Protein AF-0000000086680034 (afdb_homodimer)

Structure (mmCIF, N/CA/C/O backbone):
data_AF-0000000086680034-model_v1
#
loop_
_entity.id
_entity.type
_entity.pdbx_description
1 polymer Glucokinase
#
loop_
_atom_site.group_PDB
_atom_site.id
_atom_site.type_symbol
_atom_site.label_atom_id
_atom_site.label_alt_id
_atom_site.label_comp_id
_atom_site.label_asym_id
_atom_site.label_entity_id
_atom_site.label_seq_id
_atom_site.pdbx_PDB_ins_code
_atom_site.Cartn_x
_atom_site.Cartn_y
_atom_site.Cartn_z
_atom_site.occupancy
_atom_site.B_iso_or_equiv
_atom_site.auth_seq_id
_atom_site.auth_comp_id
_atom_site.auth_asym_id
_atom_site.auth_atom_id
_atom_site.pdbx_PDB_model_num
ATOM 1 N N . MET A 1 1 ? 26.828 28.219 2.502 1 71.69 1 MET A N 1
ATOM 2 C CA . MET A 1 1 ? 25.625 27.453 2.168 1 71.69 1 MET A CA 1
ATOM 3 C C . MET A 1 1 ? 24.438 28.391 1.918 1 71.69 1 MET A C 1
ATOM 5 O O . MET A 1 1 ? 24.469 29.547 2.328 1 71.69 1 MET A O 1
ATOM 9 N N . THR A 1 2 ? 23.594 28.156 0.89 1 87 2 THR A N 1
ATOM 10 C CA . THR A 1 2 ? 22.438 28.969 0.586 1 87 2 THR A CA 1
ATOM 11 C C . THR A 1 2 ? 21.234 28.547 1.42 1 87 2 THR A C 1
ATOM 13 O O . THR A 1 2 ? 21.203 27.422 1.947 1 87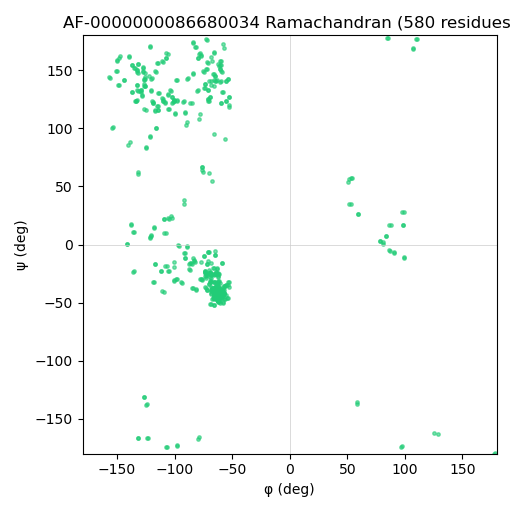 2 THR A O 1
ATOM 16 N N . ALA A 1 3 ? 20.438 29.531 1.734 1 93.56 3 ALA A N 1
ATOM 17 C CA . ALA A 1 3 ? 19.266 29.266 2.574 1 93.56 3 ALA A CA 1
ATOM 18 C C . ALA A 1 3 ? 18.266 28.375 1.843 1 93.56 3 ALA A C 1
ATOM 20 O O . ALA A 1 3 ? 18.188 28.406 0.612 1 93.56 3 ALA A O 1
ATOM 21 N N . VAL A 1 4 ? 17.594 27.562 2.582 1 95.75 4 VAL A N 1
ATOM 22 C CA . VAL A 1 4 ? 16.469 26.781 2.086 1 95.75 4 VAL A CA 1
ATOM 23 C C . VAL A 1 4 ? 15.281 26.906 3.031 1 95.75 4 VAL A C 1
ATOM 25 O O . VAL A 1 4 ? 15.445 27.25 4.207 1 95.75 4 VAL A O 1
ATOM 28 N N . LEU A 1 5 ? 14.07 26.688 2.453 1 96.56 5 LEU A N 1
ATOM 29 C CA . LEU A 1 5 ? 12.844 26.969 3.199 1 96.56 5 LEU A CA 1
ATOM 30 C C . LEU A 1 5 ? 11.852 25.828 3.064 1 96.56 5 LEU A C 1
ATOM 32 O O . LEU A 1 5 ? 11.578 25.359 1.956 1 96.56 5 LEU A O 1
ATOM 36 N N . GLY A 1 6 ? 11.43 25.281 4.219 1 97.81 6 GLY A N 1
ATOM 37 C CA . GLY A 1 6 ? 10.312 24.359 4.281 1 97.81 6 GLY A CA 1
ATOM 38 C C . GLY A 1 6 ? 9.031 24.984 4.789 1 97.81 6 GLY A C 1
ATOM 39 O O . GLY A 1 6 ? 9.031 25.656 5.828 1 97.81 6 GLY A O 1
ATOM 40 N N . VAL A 1 7 ? 7.949 24.828 4.004 1 98.06 7 VAL A N 1
ATOM 41 C CA . VAL A 1 7 ? 6.664 25.406 4.363 1 98.06 7 VAL A CA 1
ATOM 42 C C . VAL A 1 7 ? 5.582 24.328 4.355 1 98.06 7 VAL A C 1
ATOM 44 O O . VAL A 1 7 ? 5.602 23.438 3.51 1 98.06 7 VAL A O 1
ATOM 47 N N . ASP A 1 8 ? 4.699 24.406 5.273 1 98 8 ASP A N 1
ATOM 48 C CA . ASP A 1 8 ? 3.508 23.562 5.344 1 98 8 ASP A CA 1
ATOM 49 C C . ASP A 1 8 ? 2.242 24.422 5.426 1 98 8 ASP A C 1
ATOM 51 O O . ASP A 1 8 ? 2.025 25.125 6.41 1 98 8 ASP A O 1
ATOM 55 N N . VAL A 1 9 ? 1.434 24.312 4.402 1 96.69 9 VAL A N 1
ATOM 56 C CA . VAL A 1 9 ? 0.19 25.078 4.352 1 96.69 9 VAL A CA 1
ATOM 57 C C . VAL A 1 9 ? -0.977 24.188 4.777 1 96.69 9 VAL A C 1
ATOM 59 O O . VAL A 1 9 ? -1.356 23.266 4.059 1 96.69 9 VAL A O 1
ATOM 62 N N . GLY A 1 10 ? -1.563 24.484 5.898 1 92.12 10 GLY A N 1
ATOM 63 C CA . GLY A 1 10 ? -2.768 23.797 6.355 1 92.12 10 GLY A CA 1
ATOM 64 C C . GLY A 1 10 ? -4.039 24.562 6.043 1 92.12 10 GLY A C 1
ATOM 65 O O . GLY A 1 10 ? -4.012 25.531 5.281 1 92.12 10 GLY A O 1
ATOM 66 N N . GLY A 1 11 ? -5.137 24.047 6.562 1 87.06 11 GLY A N 1
ATOM 67 C CA . GLY A 1 11 ? -6.406 24.75 6.375 1 87.06 11 GLY A CA 1
ATOM 68 C C . GLY A 1 11 ? -6.516 26.016 7.18 1 87.06 11 GLY A C 1
ATOM 69 O O . GLY A 1 11 ? -7.258 26.938 6.809 1 87.06 11 GLY A O 1
ATOM 70 N N . THR A 1 12 ? -5.777 26.062 8.305 1 87.31 12 THR A N 1
ATOM 71 C CA . THR A 1 12 ? -5.938 27.172 9.227 1 87.31 12 THR A CA 1
ATOM 72 C C . THR A 1 12 ? -4.633 27.953 9.367 1 87.31 12 THR A C 1
ATOM 74 O O . THR A 1 12 ? -4.652 29.172 9.578 1 87.31 12 THR A O 1
ATOM 77 N N . SER A 1 13 ? -3.561 27.281 9.266 1 94.31 13 SER A N 1
ATOM 78 C CA . SER A 1 13 ? -2.279 27.938 9.516 1 94.31 13 SER A CA 1
ATOM 79 C C . SER A 1 13 ? -1.239 27.531 8.477 1 94.31 13 SER A C 1
ATOM 81 O O . SER A 1 13 ? -1.363 26.469 7.852 1 94.31 13 SER A O 1
ATOM 83 N N . VAL A 1 14 ? -0.301 28.391 8.297 1 97.38 14 VAL A N 1
ATOM 84 C CA . VAL A 1 14 ? 0.917 28.141 7.531 1 97.38 14 VAL A CA 1
ATOM 85 C C . VAL A 1 14 ? 2.119 28.109 8.477 1 97.38 14 VAL A C 1
ATOM 87 O O . VAL A 1 14 ? 2.312 29.016 9.281 1 97.38 14 VAL A O 1
ATOM 90 N N . ARG A 1 15 ? 2.846 27.031 8.375 1 98 15 ARG A N 1
ATOM 91 C CA . ARG A 1 15 ? 4.043 26.906 9.203 1 98 15 ARG A CA 1
ATOM 92 C C . ARG A 1 15 ? 5.297 26.828 8.336 1 98 15 ARG A C 1
ATOM 94 O O . ARG A 1 15 ? 5.262 26.281 7.234 1 98 15 ARG A O 1
ATOM 101 N N . ALA A 1 16 ? 6.43 27.344 8.891 1 98.25 16 ALA A N 1
ATOM 102 C CA . ALA A 1 16 ? 7.645 27.391 8.078 1 98.25 16 ALA A CA 1
ATOM 103 C C . ALA A 1 16 ? 8.891 27.297 8.953 1 98.25 16 ALA A C 1
ATOM 105 O O . ALA A 1 16 ? 8.875 27.688 10.117 1 98.25 16 ALA A O 1
ATOM 106 N N . VAL A 1 17 ? 9.891 26.75 8.438 1 98.38 17 VAL A N 1
ATOM 107 C CA . VAL A 1 17 ? 11.219 26.688 9.031 1 98.38 17 VAL A CA 1
ATOM 108 C C . VAL A 1 17 ? 12.281 26.797 7.934 1 98.38 17 VAL A C 1
ATOM 110 O O . VAL A 1 17 ? 12.094 26.281 6.828 1 98.38 17 VAL A O 1
ATOM 113 N N . ALA A 1 18 ? 13.352 27.5 8.211 1 97.12 18 ALA A N 1
ATOM 114 C CA . ALA A 1 18 ? 14.406 27.703 7.223 1 97.12 18 ALA A CA 1
ATOM 115 C C . ALA A 1 18 ? 15.766 27.266 7.773 1 97.12 18 ALA A C 1
ATOM 117 O O . ALA A 1 18 ? 15.977 27.266 8.984 1 97.12 18 ALA A O 1
ATOM 118 N N . ARG A 1 19 ? 16.531 26.734 6.93 1 96.69 19 ARG A N 1
ATOM 119 C CA . ARG A 1 19 ? 17.953 26.609 7.188 1 96.69 19 ARG A CA 1
ATOM 120 C C . ARG A 1 19 ? 18.734 27.75 6.516 1 96.69 19 ARG A C 1
ATOM 122 O O . ARG A 1 19 ? 18.672 27.906 5.293 1 96.69 19 ARG A O 1
ATOM 129 N N . LEU A 1 20 ? 19.484 28.453 7.355 1 96.19 20 LEU A N 1
ATOM 130 C CA . LEU A 1 20 ? 20.172 29.641 6.871 1 96.19 20 LEU A CA 1
ATOM 131 C C . LEU A 1 20 ? 21.5 29.281 6.211 1 96.19 20 LEU A C 1
ATOM 133 O O . LEU A 1 20 ? 21.891 28.109 6.227 1 96.19 20 LEU A O 1
ATOM 137 N N . ALA A 1 21 ? 22.109 30.281 5.633 1 92.81 21 ALA A N 1
ATOM 138 C CA . ALA A 1 21 ? 23.344 30.078 4.883 1 92.81 21 ALA A CA 1
ATOM 139 C C . ALA A 1 21 ? 24.453 29.562 5.793 1 92.81 21 ALA A C 1
ATOM 141 O O . ALA A 1 21 ? 25.312 28.797 5.355 1 92.81 21 ALA A O 1
ATOM 142 N N . ASP A 1 22 ? 24.375 29.859 7.105 1 94.06 22 ASP A N 1
ATOM 143 C CA . ASP A 1 22 ? 25.422 29.438 8.039 1 94.06 22 ASP A CA 1
ATOM 144 C C . ASP A 1 22 ? 25.125 28.062 8.617 1 94.06 22 ASP A C 1
ATOM 146 O O . ASP A 1 22 ? 25.875 27.547 9.445 1 94.06 22 ASP A O 1
ATOM 150 N N . GLY A 1 23 ? 24 27.547 8.203 1 93.5 23 GLY A N 1
ATOM 151 C CA . GLY A 1 23 ? 23.656 26.203 8.633 1 93.5 23 GLY A CA 1
ATOM 152 C C . GLY A 1 23 ? 22.688 26.188 9.797 1 93.5 23 GLY A C 1
ATOM 153 O O . GLY A 1 23 ? 22.094 25.141 10.102 1 93.5 23 GLY A O 1
ATOM 154 N N . SER A 1 24 ? 22.484 27.375 10.383 1 96.19 24 SER A N 1
ATOM 155 C CA . SER A 1 24 ? 21.562 27.422 11.516 1 96.19 24 SER A CA 1
ATOM 156 C C . SER A 1 24 ? 20.109 27.328 11.062 1 96.19 24 SER A C 1
ATOM 158 O O . SER A 1 24 ? 19.781 27.688 9.93 1 96.19 24 SER A O 1
ATOM 160 N N . ARG A 1 25 ? 19.234 26.75 11.906 1 97.06 25 ARG A N 1
ATOM 161 C CA . ARG A 1 25 ? 17.812 26.594 11.617 1 97.06 25 ARG A CA 1
ATOM 162 C C . ARG A 1 25 ? 16.984 27.594 12.383 1 97.06 25 ARG A C 1
ATOM 164 O O . ARG A 1 25 ? 17.234 27.875 13.555 1 97.06 25 ARG A O 1
ATOM 171 N N . THR A 1 26 ? 16.078 28.234 11.703 1 97.31 26 THR A N 1
ATOM 172 C CA . THR A 1 26 ? 15.141 29.125 12.367 1 97.31 26 THR A CA 1
ATOM 173 C C . THR A 1 26 ? 14.125 28.344 13.188 1 97.31 26 THR A C 1
ATOM 175 O O . THR A 1 26 ? 13.938 27.141 12.969 1 97.31 26 THR A O 1
ATOM 178 N N . PRO A 1 27 ? 13.539 28.969 14.188 1 96.69 27 PRO A N 1
ATOM 179 C CA . PRO A 1 27 ? 12.375 28.328 14.797 1 96.69 27 PRO A CA 1
ATOM 180 C C . PRO A 1 27 ? 11.219 28.141 13.82 1 96.69 27 PRO A C 1
ATOM 182 O O . PRO A 1 27 ? 11.133 28.859 12.82 1 96.69 27 PRO A O 1
ATOM 185 N N . VAL A 1 28 ? 10.422 27.172 14.086 1 97.88 28 VAL A N 1
ATOM 186 C CA . VAL A 1 28 ? 9.211 27.031 13.289 1 97.88 28 VAL A CA 1
ATOM 187 C C . VAL A 1 28 ? 8.25 28.172 13.594 1 97.88 28 VAL A C 1
ATOM 189 O O . VAL A 1 28 ? 7.914 28.422 14.758 1 97.88 28 VAL A O 1
ATOM 192 N N . VAL A 1 29 ? 7.805 28.859 12.609 1 97.5 29 VAL A N 1
ATOM 193 C CA . VAL A 1 29 ? 6.867 29.969 12.773 1 97.5 29 VAL A CA 1
ATOM 194 C C . VAL A 1 29 ? 5.5 29.578 12.219 1 97.5 29 VAL A C 1
ATOM 196 O O . VAL A 1 29 ? 5.395 28.641 11.422 1 97.5 29 VAL A O 1
ATOM 199 N N . SER A 1 30 ? 4.492 30.234 12.68 1 96.75 30 SER A N 1
ATOM 200 C CA . SER A 1 30 ? 3.119 29.969 12.258 1 96.75 30 SER A CA 1
ATOM 201 C C . SER A 1 30 ? 2.395 31.266 11.906 1 96.75 30 SER A C 1
ATOM 203 O O . SER A 1 30 ? 2.557 32.281 12.586 1 96.75 30 SER A O 1
ATOM 205 N N . ARG A 1 31 ? 1.748 31.281 10.805 1 96.94 31 ARG A N 1
ATOM 206 C CA . ARG A 1 31 ? 0.88 32.375 10.359 1 96.94 31 ARG A CA 1
ATOM 207 C C . ARG A 1 31 ? -0.499 31.844 9.977 1 96.94 31 ARG A C 1
ATOM 209 O O . ARG A 1 31 ? -0.64 30.688 9.578 1 96.94 31 ARG A O 1
ATOM 216 N N . PRO A 1 32 ? -1.515 32.688 10.109 1 96.19 32 PRO A N 1
ATOM 217 C CA . PRO A 1 32 ? -2.822 32.281 9.602 1 96.19 32 PRO A CA 1
ATOM 218 C C . PRO A 1 32 ? -2.842 32.094 8.086 1 96.19 32 PRO A C 1
ATOM 220 O O . PRO A 1 32 ? -2.201 32.875 7.367 1 96.19 32 PRO A O 1
ATOM 223 N N . VAL A 1 33 ? -3.527 31.094 7.613 1 94.94 33 VAL A N 1
ATOM 224 C CA . VAL A 1 33 ? -3.689 30.922 6.176 1 94.94 33 VAL A CA 1
ATOM 225 C C . VAL A 1 33 ? -4.621 32 5.629 1 94.94 33 VAL A C 1
ATOM 227 O O . VAL A 1 33 ? -5.707 32.219 6.168 1 94.94 33 VAL A O 1
ATOM 230 N N . PRO A 1 34 ? -4.133 32.719 4.645 1 94.62 34 PRO A N 1
ATOM 231 C CA . PRO A 1 34 ? -5.008 33.719 4.074 1 94.62 34 PRO A CA 1
ATOM 232 C C . PRO A 1 34 ? -6.141 33.125 3.236 1 94.62 34 PRO A C 1
ATOM 234 O O . PRO A 1 34 ? -6.207 31.922 3.055 1 94.62 34 PRO A O 1
ATOM 237 N N . ARG A 1 35 ? -7.066 34 2.723 1 91.19 35 ARG A N 1
ATOM 238 C CA . ARG A 1 35 ? -8.273 33.562 2.049 1 91.19 35 ARG A CA 1
ATOM 239 C C . ARG A 1 35 ? -8.195 33.812 0.547 1 91.19 35 ARG A C 1
ATOM 241 O O . ARG A 1 35 ? -9.195 33.656 -0.166 1 91.19 35 ARG A O 1
ATOM 248 N N . SER A 1 36 ? -6.965 34.188 0.093 1 95.38 36 SER A N 1
ATOM 249 C CA . SER A 1 36 ? -6.824 34.406 -1.342 1 95.38 36 SER A CA 1
ATOM 250 C C . SER A 1 36 ? -5.426 34.031 -1.827 1 95.38 36 SER A C 1
ATOM 252 O O . SER A 1 36 ? -4.48 34 -1.037 1 95.38 36 SER A O 1
ATOM 254 N N . TYR A 1 37 ? -5.359 33.844 -3.137 1 97.06 37 TYR A N 1
ATOM 255 C CA . TYR A 1 37 ? -4.125 33.375 -3.768 1 97.06 37 TYR A CA 1
ATOM 256 C C . TYR A 1 37 ? -3.037 34.438 -3.66 1 97.06 37 TYR A C 1
ATOM 258 O O . TYR A 1 37 ? -1.929 34.156 -3.199 1 97.06 37 TYR A O 1
ATOM 266 N N . PRO A 1 38 ? -3.326 35.75 -3.975 1 96.94 38 PRO A N 1
ATOM 267 C CA . PRO A 1 38 ? -2.277 36.781 -3.848 1 96.94 38 PRO A CA 1
ATOM 268 C C . PRO A 1 38 ? -1.786 36.938 -2.41 1 96.94 38 PRO A C 1
ATOM 270 O O . PRO A 1 38 ? -0.587 37.125 -2.182 1 96.94 38 PRO A O 1
ATOM 273 N N . GLU A 1 39 ? -2.688 36.812 -1.527 1 97.31 39 GLU A N 1
ATOM 274 C CA . GLU A 1 39 ? -2.32 36.938 -0.12 1 97.31 39 GLU A CA 1
ATOM 275 C C . GLU A 1 39 ? -1.454 35.781 0.337 1 97.31 39 GLU A C 1
ATOM 277 O O . GLU A 1 39 ? -0.545 35.938 1.151 1 97.31 39 GLU A O 1
ATOM 282 N N . LEU A 1 40 ? -1.829 34.594 -0.097 1 97.06 40 LEU A N 1
ATOM 283 C CA . LEU A 1 40 ? -1.001 33.438 0.248 1 97.06 40 LEU A CA 1
ATOM 284 C C . LEU A 1 40 ? 0.42 33.625 -0.275 1 97.06 40 LEU A C 1
ATOM 286 O O . LEU A 1 40 ? 1.388 33.344 0.436 1 97.06 40 LEU A O 1
ATOM 290 N N . LEU A 1 41 ? 0.528 34.062 -1.546 1 96 41 LEU A N 1
ATOM 291 C CA . LEU A 1 41 ? 1.846 34.312 -2.125 1 96 41 LEU A CA 1
ATOM 292 C C . LEU A 1 41 ? 2.643 35.281 -1.271 1 96 41 LEU A C 1
ATOM 294 O O . LEU A 1 41 ? 3.838 35.094 -1.043 1 96 41 LEU A O 1
ATOM 298 N N . ASP A 1 42 ? 1.948 36.312 -0.833 1 96.19 42 ASP A N 1
ATOM 299 C CA . ASP A 1 42 ? 2.598 37.312 0.019 1 96.19 42 ASP A CA 1
ATOM 300 C C . ASP A 1 42 ? 3.088 36.656 1.321 1 96.19 42 ASP A C 1
ATOM 302 O O . ASP A 1 42 ? 4.211 36.938 1.759 1 96.19 42 ASP A O 1
ATOM 306 N N . VAL A 1 43 ? 2.223 35.875 1.916 1 96.88 43 VAL A N 1
ATOM 307 C CA . VAL A 1 43 ? 2.568 35.219 3.168 1 96.88 43 VAL A CA 1
ATOM 308 C C . VAL A 1 43 ? 3.775 34.312 2.955 1 96.88 43 VAL A C 1
ATOM 310 O O . VAL A 1 43 ? 4.738 34.344 3.725 1 96.88 43 VAL A O 1
ATOM 313 N N . LEU A 1 44 ? 3.752 33.5 1.922 1 96.62 44 LEU A N 1
ATOM 314 C CA . LEU A 1 44 ? 4.824 32.562 1.644 1 96.62 44 LEU A CA 1
ATOM 315 C C . LEU A 1 44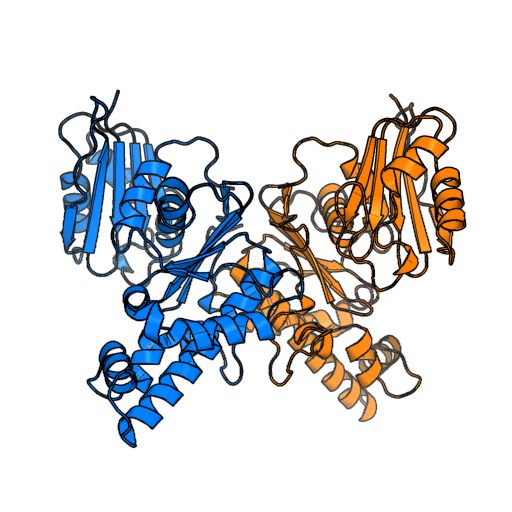 ? 6.141 33.281 1.389 1 96.62 44 LEU A C 1
ATOM 317 O O . LEU A 1 44 ? 7.184 32.875 1.916 1 96.62 44 LEU A O 1
ATOM 321 N N . ALA A 1 45 ? 6.074 34.312 0.601 1 94 45 ALA A N 1
ATOM 322 C CA . ALA A 1 45 ? 7.27 35.094 0.306 1 94 45 ALA A CA 1
ATOM 323 C C . ALA A 1 45 ? 7.832 35.75 1.571 1 94 45 ALA A C 1
ATOM 325 O O . ALA A 1 45 ? 9.047 35.844 1.734 1 94 45 ALA A O 1
ATOM 326 N N . GLY A 1 46 ? 6.945 36.125 2.4 1 94.38 46 GLY A N 1
ATOM 327 C CA . GLY A 1 46 ? 7.336 36.781 3.639 1 94.38 46 GLY A CA 1
ATOM 328 C C . GLY A 1 46 ? 7.977 35.844 4.637 1 94.38 46 GLY A C 1
ATOM 329 O O . GLY A 1 46 ? 8.625 36.281 5.586 1 94.38 46 GLY A O 1
ATOM 330 N N . LEU A 1 47 ? 7.805 34.531 4.461 1 95.56 47 LEU A N 1
ATOM 331 C CA . LEU A 1 47 ? 8.359 33.531 5.359 1 95.56 47 LEU A CA 1
ATOM 332 C C . LEU A 1 47 ? 9.812 33.25 5.004 1 95.56 47 LEU A C 1
ATOM 334 O O . LEU A 1 47 ? 10.531 32.625 5.789 1 95.56 47 LEU A O 1
ATOM 338 N N . ALA A 1 48 ? 10.234 33.656 3.848 1 93.38 48 ALA A N 1
ATOM 339 C CA . ALA A 1 48 ? 11.609 33.438 3.406 1 93.38 48 ALA A CA 1
ATOM 340 C C . ALA A 1 48 ? 12.602 34.219 4.258 1 93.38 48 ALA A C 1
ATOM 342 O O . ALA A 1 48 ? 12.336 35.375 4.629 1 93.38 48 ALA A O 1
ATOM 343 N N . PRO A 1 49 ? 13.68 33.562 4.613 1 91.56 49 PRO A N 1
ATOM 344 C CA . PRO A 1 49 ? 14.727 34.312 5.32 1 91.56 49 PRO A CA 1
ATOM 345 C C . PRO A 1 49 ? 15.375 35.375 4.453 1 91.56 49 PRO A C 1
ATOM 347 O O . PRO A 1 49 ? 15.234 35.375 3.227 1 91.56 49 PRO A O 1
ATOM 350 N N . PRO A 1 50 ? 16.078 36.25 5.195 1 86.88 50 PRO A N 1
ATOM 351 C CA . PRO A 1 50 ? 16.797 37.25 4.422 1 86.88 50 PRO A CA 1
ATOM 352 C C . PRO A 1 50 ? 17.859 36.656 3.512 1 86.88 50 PRO A C 1
ATOM 354 O O . PRO A 1 50 ? 18.516 35.688 3.879 1 86.88 50 PRO A O 1
ATOM 357 N N . GLY A 1 51 ? 17.953 37.25 2.348 1 85.5 51 GLY A N 1
ATOM 358 C CA . GLY A 1 51 ? 18.969 36.781 1.409 1 85.5 51 GLY A CA 1
ATOM 359 C C . GLY A 1 51 ? 18.438 35.812 0.388 1 85.5 51 GLY A C 1
ATOM 360 O O . GLY A 1 51 ? 17.219 35.625 0.269 1 85.5 51 GLY A O 1
ATOM 361 N N . PRO A 1 52 ? 19.344 35.281 -0.398 1 88.31 52 PRO A N 1
ATOM 362 C CA . PRO A 1 52 ? 18.953 34.344 -1.447 1 88.31 52 PRO A CA 1
ATOM 363 C C . PRO A 1 52 ? 18.5 32.969 -0.89 1 88.31 52 PRO A C 1
ATOM 365 O O . PRO A 1 52 ? 19.094 32.469 0.051 1 88.31 52 PRO A O 1
ATOM 368 N N . VAL A 1 53 ? 17.406 32.531 -1.39 1 92.44 53 VAL A N 1
ATOM 369 C CA . VAL A 1 53 ? 16.875 31.219 -1.046 1 92.44 53 VAL A CA 1
ATOM 370 C C . VAL A 1 53 ? 17.016 30.266 -2.236 1 92.44 53 VAL A C 1
ATOM 372 O O . VAL A 1 53 ? 16.531 30.562 -3.332 1 92.44 53 VAL A O 1
ATOM 375 N N . ARG A 1 54 ? 17.688 29.188 -2.053 1 91.25 54 ARG A N 1
ATOM 376 C CA . ARG A 1 54 ? 18.016 28.266 -3.139 1 91.25 54 ARG A CA 1
ATOM 377 C C . ARG A 1 54 ? 16.844 27.344 -3.449 1 91.25 54 ARG A C 1
ATOM 379 O O . ARG A 1 54 ? 16.641 26.953 -4.602 1 91.25 54 ARG A O 1
ATOM 386 N N . SER A 1 55 ? 16.172 26.922 -2.434 1 93.94 55 SER A N 1
ATOM 387 C CA . SER A 1 55 ? 15.133 25.922 -2.598 1 93.94 55 SER A CA 1
ATOM 388 C C . SER A 1 55 ? 14.008 26.109 -1.585 1 93.94 55 SER A C 1
ATOM 390 O O . SER A 1 55 ? 14.258 26.453 -0.429 1 93.94 55 SER A O 1
ATOM 392 N N . VAL A 1 56 ? 12.781 25.969 -2.086 1 96 56 VAL A N 1
ATOM 393 C CA . VAL A 1 56 ? 11.586 26.016 -1.251 1 96 56 VAL A CA 1
ATOM 394 C C . VAL A 1 56 ? 10.727 24.781 -1.522 1 96 56 VAL A C 1
ATOM 396 O O . VAL A 1 56 ? 10.461 24.453 -2.678 1 96 56 VAL A O 1
ATOM 399 N N . VAL A 1 57 ? 10.375 24.109 -0.493 1 96.69 57 VAL A N 1
ATOM 400 C CA . VAL A 1 57 ? 9.367 23.062 -0.609 1 96.69 57 VAL A CA 1
ATOM 401 C C . VAL A 1 57 ? 8.109 23.453 0.156 1 96.69 57 VAL A C 1
ATOM 403 O O . VAL A 1 57 ? 8.188 23.891 1.309 1 96.69 57 VAL A O 1
ATOM 406 N N . VAL A 1 58 ? 6.977 23.328 -0.521 1 97.19 58 VAL A N 1
ATOM 407 C CA . VAL A 1 58 ? 5.691 23.688 0.065 1 97.19 58 VAL A CA 1
ATOM 408 C C . VAL A 1 58 ? 4.797 22.453 0.161 1 97.19 58 VAL A C 1
ATOM 410 O O . VAL A 1 58 ? 4.461 21.844 -0.855 1 97.19 58 VAL A O 1
ATOM 413 N N . GLY A 1 59 ? 4.504 22.094 1.42 1 96.81 59 GLY A N 1
ATOM 414 C CA . GLY A 1 59 ? 3.48 21.078 1.63 1 96.81 59 GLY A CA 1
ATOM 415 C C . GLY A 1 59 ? 2.068 21.625 1.543 1 96.81 59 GLY A C 1
ATOM 416 O O . GLY A 1 59 ? 1.776 22.688 2.096 1 96.81 59 GLY A O 1
ATOM 417 N N . LEU A 1 60 ? 1.224 20.984 0.82 1 96.06 60 LEU A N 1
ATOM 418 C CA . LEU A 1 60 ? -0.169 21.375 0.649 1 96.06 60 LEU A CA 1
ATOM 419 C C . LEU A 1 60 ? -1.109 20.219 0.965 1 96.06 60 LEU A C 1
ATOM 421 O O . LEU A 1 60 ? -0.763 19.062 0.747 1 96.06 60 LEU A O 1
ATOM 425 N N . PRO A 1 61 ? -2.334 20.641 1.495 1 91.75 61 PRO A N 1
ATOM 426 C CA . PRO A 1 61 ? -3.312 19.578 1.75 1 91.75 61 PRO A CA 1
ATOM 427 C C . PRO A 1 61 ? -4.016 19.109 0.479 1 91.75 61 PRO A C 1
ATOM 429 O O . PRO A 1 61 ? -4.609 19.922 -0.239 1 91.75 61 PRO A O 1
ATOM 432 N N . GLY A 1 62 ? -3.787 17.891 0.024 1 88.25 62 GLY A N 1
ATOM 433 C CA . GLY A 1 62 ?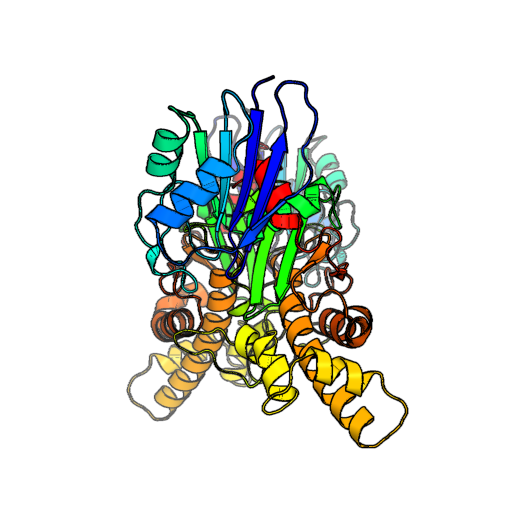 -4.469 17.359 -1.146 1 88.25 62 GLY A CA 1
ATOM 434 C C . GLY A 1 62 ? -3.52 16.859 -2.215 1 88.25 62 GLY A C 1
ATOM 435 O O . GLY A 1 62 ? -2.375 16.5 -1.919 1 88.25 62 GLY A O 1
ATOM 436 N N . ALA A 1 63 ? -4.129 16.734 -3.43 1 87.31 63 ALA A N 1
ATOM 437 C CA . ALA A 1 63 ? -3.34 16.266 -4.57 1 87.31 63 ALA A CA 1
ATOM 438 C C . ALA A 1 63 ? -2.629 17.438 -5.254 1 87.31 63 ALA A C 1
ATOM 440 O O . ALA A 1 63 ? -3.256 18.438 -5.59 1 87.31 63 ALA A O 1
ATOM 441 N N . THR A 1 64 ? -1.297 17.219 -5.246 1 86.62 64 THR A N 1
ATOM 442 C CA . THR A 1 64 ? -0.526 18.266 -5.914 1 86.62 64 THR A CA 1
ATOM 443 C C . THR A 1 64 ? 0.485 17.656 -6.883 1 86.62 64 THR A C 1
ATOM 445 O O . THR A 1 64 ? 0.882 16.5 -6.727 1 86.62 64 THR A O 1
ATOM 448 N N . GLY A 1 65 ? 0.758 18.328 -7.941 1 85.69 65 GLY A N 1
ATOM 449 C CA . GLY A 1 65 ? 1.996 18.062 -8.656 1 85.69 65 GLY A CA 1
ATOM 450 C C . GLY A 1 65 ? 3.209 18.703 -8.008 1 85.69 65 GLY A C 1
ATOM 451 O O . GLY A 1 65 ? 3.18 19.047 -6.82 1 85.69 65 GLY A O 1
ATOM 452 N N . THR A 1 66 ? 4.184 18.734 -8.695 1 91.25 66 THR A N 1
ATOM 453 C CA . THR A 1 66 ? 5.41 19.297 -8.148 1 91.25 66 THR A CA 1
ATOM 454 C C . THR A 1 66 ? 5.422 20.812 -8.297 1 91.25 66 THR A C 1
ATOM 456 O O . THR A 1 66 ? 6.234 21.5 -7.672 1 91.25 66 THR A O 1
ATOM 459 N N . THR A 1 67 ? 4.402 21.344 -9.156 1 94.44 67 THR A N 1
ATOM 460 C CA . THR A 1 67 ? 4.516 22.766 -9.398 1 94.44 67 THR A CA 1
ATOM 461 C C . THR A 1 67 ? 3.154 23.453 -9.297 1 94.44 67 THR A C 1
ATOM 463 O O . THR A 1 67 ? 3.072 24.656 -9.102 1 94.44 67 THR A O 1
ATOM 466 N N . VAL A 1 68 ? 2.098 22.625 -9.516 1 95.44 68 VAL A N 1
ATOM 467 C CA . VAL A 1 68 ? 0.753 23.188 -9.578 1 95.44 68 VAL A CA 1
ATOM 468 C C . VAL A 1 68 ? -0.195 22.344 -8.719 1 95.44 68 VAL A C 1
ATOM 470 O O . VAL A 1 68 ? -0.272 21.125 -8.875 1 95.44 68 VAL A O 1
ATOM 473 N N . PRO A 1 69 ? -0.857 23 -7.77 1 95.06 69 PRO A N 1
ATOM 474 C CA . PRO A 1 69 ? -1.915 22.266 -7.066 1 95.06 69 PRO A CA 1
ATOM 475 C C . PRO A 1 69 ? -3.018 21.781 -8.008 1 95.06 69 PRO A C 1
ATOM 477 O O . PRO A 1 69 ? -3.393 22.5 -8.945 1 95.06 69 PRO A O 1
ATOM 480 N N . ARG A 1 70 ? -3.49 20.625 -7.766 1 91.75 70 ARG A N 1
ATOM 481 C CA . ARG A 1 70 ? -4.488 20.016 -8.648 1 91.75 70 ARG A CA 1
ATOM 482 C C . ARG A 1 70 ? -5.844 19.922 -7.953 1 91.75 70 ARG A C 1
ATOM 484 O O . ARG A 1 70 ? -6.879 20.219 -8.562 1 91.75 70 ARG A O 1
ATOM 491 N N . TRP A 1 71 ? -5.855 19.578 -6.688 1 90.94 71 TRP A N 1
ATOM 492 C CA . TRP A 1 71 ? -7.086 19.375 -5.938 1 90.94 71 TRP A CA 1
ATOM 493 C C . TRP A 1 71 ? -6.859 19.609 -4.445 1 90.94 71 TRP A C 1
ATOM 495 O O . TRP A 1 71 ? -6.355 18.734 -3.742 1 90.94 71 TRP A O 1
ATOM 505 N N . ILE A 1 72 ? -7.27 20.781 -4.059 1 90.88 72 ILE A N 1
ATOM 506 C CA . ILE A 1 72 ? -7.121 21.203 -2.666 1 90.88 72 ILE A CA 1
ATOM 507 C C . ILE A 1 72 ? -8.484 21.625 -2.107 1 90.88 72 ILE A C 1
ATOM 509 O O . ILE A 1 72 ? -8.766 22.812 -1.989 1 90.88 72 ILE A O 1
ATOM 513 N N . PRO A 1 73 ? -9.242 20.703 -1.668 1 82.69 73 PRO A N 1
ATOM 514 C CA . PRO A 1 73 ? -10.633 21 -1.309 1 82.69 73 PRO A CA 1
ATOM 515 C C . PRO A 1 73 ? -10.75 22.094 -0.241 1 82.69 73 PRO A C 1
ATOM 517 O O . PRO A 1 73 ? -11.602 22.969 -0.344 1 82.69 73 PRO A O 1
ATOM 520 N N . ALA A 1 74 ? -9.906 22.109 0.72 1 83.62 74 ALA A N 1
ATOM 521 C CA . ALA A 1 74 ? -9.984 23.062 1.815 1 83.62 74 ALA A CA 1
ATOM 522 C C . ALA A 1 74 ? -9.57 24.469 1.351 1 83.62 74 ALA A C 1
ATOM 524 O O . ALA A 1 74 ? -9.914 25.469 1.991 1 83.62 74 ALA A O 1
ATOM 525 N N . LEU A 1 75 ? -8.773 24.484 0.318 1 92.31 75 LEU A N 1
ATOM 526 C CA . LEU A 1 75 ? -8.305 25.719 -0.283 1 92.31 75 LEU A CA 1
ATOM 527 C C . LEU A 1 75 ? -8.484 25.688 -1.797 1 92.31 75 LEU A C 1
ATOM 529 O O . LEU A 1 75 ? -7.531 25.891 -2.547 1 92.31 75 LEU A O 1
ATOM 533 N N . SER A 1 76 ? -9.742 25.578 -2.184 1 91.38 76 SER A N 1
ATOM 534 C CA . SER A 1 76 ? -10.062 25.281 -3.576 1 91.38 76 SER A CA 1
ATOM 535 C C . SER A 1 76 ? -9.594 26.391 -4.504 1 91.38 76 SER A C 1
ATOM 537 O O . SER A 1 76 ? -9.359 26.156 -5.695 1 91.38 76 SER A O 1
ATOM 539 N N . TRP A 1 77 ? -9.383 27.594 -3.967 1 94.06 77 TRP A N 1
ATOM 540 C CA . TRP A 1 77 ? -8.914 28.719 -4.777 1 94.06 77 TRP A CA 1
ATOM 541 C C . TRP A 1 77 ? -7.461 28.516 -5.199 1 94.06 77 TRP A C 1
ATOM 543 O O . TRP A 1 77 ? -6.953 29.25 -6.051 1 94.06 77 TRP A O 1
ATOM 553 N N . LEU A 1 78 ? -6.805 27.5 -4.711 1 95.12 78 LEU A N 1
ATOM 554 C CA . LEU A 1 78 ? -5.43 27.188 -5.078 1 95.12 78 LEU A CA 1
ATOM 555 C C . LEU A 1 78 ? -5.391 26.297 -6.324 1 95.12 78 LEU A C 1
ATOM 557 O O . LEU A 1 78 ? -4.355 26.203 -6.98 1 95.12 78 LEU A O 1
ATOM 561 N N . ASP A 1 79 ? -6.484 25.609 -6.625 1 94.38 79 ASP A N 1
ATOM 562 C CA . ASP A 1 79 ? -6.492 24.609 -7.684 1 94.38 79 ASP A CA 1
ATOM 563 C C . ASP A 1 79 ? -6.121 25.219 -9.031 1 94.38 79 ASP A C 1
ATOM 565 O O . ASP A 1 79 ? -6.723 26.219 -9.453 1 94.38 79 ASP A O 1
ATOM 569 N N . GLY A 1 80 ? -5.059 24.672 -9.617 1 95.69 80 GLY A N 1
ATOM 570 C CA . GLY A 1 80 ? -4.676 25.062 -10.961 1 95.69 80 GLY A CA 1
ATOM 571 C C . GLY A 1 80 ? -3.781 26.297 -10.992 1 95.69 80 GLY A C 1
ATOM 572 O O . GLY A 1 80 ? -3.258 26.656 -12.047 1 95.69 80 GLY A O 1
ATOM 573 N N . ARG A 1 81 ? -3.543 26.906 -9.859 1 96.44 81 ARG A N 1
ATOM 574 C CA . ARG A 1 81 ? -2.703 28.094 -9.805 1 96.44 81 ARG A CA 1
ATOM 575 C C . ARG A 1 81 ? -1.231 27.734 -9.984 1 96.44 81 ARG A C 1
ATOM 577 O O . ARG A 1 81 ? -0.766 26.719 -9.461 1 96.44 81 ARG A O 1
ATOM 584 N N . PRO A 1 82 ? -0.521 28.547 -10.766 1 96.31 82 PRO A N 1
ATOM 585 C CA . PRO A 1 82 ? 0.911 28.297 -10.938 1 96.31 82 PRO A CA 1
ATOM 586 C C . PRO A 1 82 ? 1.731 28.703 -9.719 1 96.31 82 PRO A C 1
ATOM 588 O O . PRO A 1 82 ? 2.609 29.578 -9.82 1 96.31 82 PRO A O 1
ATOM 591 N N . LEU A 1 83 ? 1.509 28.094 -8.602 1 96.19 83 LEU A N 1
ATOM 592 C CA . LEU A 1 83 ? 2.01 28.484 -7.289 1 96.19 83 LEU A CA 1
ATOM 593 C C . LEU A 1 83 ? 3.535 28.469 -7.262 1 96.19 83 LEU A C 1
ATOM 595 O O . LEU A 1 83 ? 4.16 29.422 -6.789 1 96.19 83 LEU A O 1
ATOM 599 N N . ALA A 1 84 ? 4.133 27.406 -7.773 1 96 84 ALA A N 1
ATOM 600 C CA . ALA A 1 84 ? 5.59 27.297 -7.73 1 96 84 ALA A CA 1
ATOM 601 C C . ALA A 1 84 ? 6.25 28.422 -8.508 1 96 84 ALA A C 1
ATOM 603 O O . ALA A 1 84 ? 7.168 29.078 -8.008 1 96 84 ALA A O 1
ATOM 604 N N . ALA A 1 85 ? 5.762 28.609 -9.734 1 95.12 85 ALA A N 1
ATOM 605 C CA . ALA A 1 85 ? 6.324 29.641 -10.594 1 95.12 85 ALA A CA 1
ATOM 606 C C . ALA A 1 85 ? 6.125 31.031 -9.992 1 95.12 85 ALA A C 1
ATOM 608 O O . ALA A 1 85 ? 7.047 31.859 -9.992 1 95.12 85 ALA A O 1
ATOM 609 N N . ASP A 1 86 ? 4.941 31.266 -9.484 1 95.62 86 ASP A N 1
ATOM 610 C CA . ASP A 1 86 ? 4.629 32.562 -8.922 1 95.62 86 ASP A CA 1
ATOM 611 C C . ASP A 1 86 ? 5.461 32.844 -7.668 1 95.62 86 ASP A C 1
ATOM 613 O O . ASP A 1 86 ? 5.941 33.969 -7.465 1 95.62 86 ASP A O 1
ATOM 617 N N . LEU A 1 87 ? 5.59 31.844 -6.848 1 95.5 87 LEU A N 1
ATOM 618 C CA . LEU A 1 87 ? 6.398 32 -5.641 1 95.5 87 LEU A CA 1
ATOM 619 C C . LEU A 1 87 ? 7.863 32.219 -5.996 1 95.5 87 LEU A C 1
ATOM 621 O O . LEU A 1 87 ? 8.531 33.062 -5.387 1 95.5 87 LEU A O 1
ATOM 625 N N . ALA A 1 88 ? 8.359 31.5 -6.949 1 94.06 88 ALA A N 1
ATOM 626 C CA . ALA A 1 88 ? 9.734 31.688 -7.414 1 94.06 88 ALA A CA 1
ATOM 627 C C . ALA A 1 88 ? 9.961 33.125 -7.867 1 94.06 88 ALA A C 1
ATOM 629 O O . ALA A 1 88 ? 10.992 33.719 -7.559 1 94.06 88 ALA A O 1
ATOM 630 N N . ALA A 1 89 ? 9.055 33.625 -8.633 1 92.12 89 ALA A N 1
ATOM 631 C CA . ALA A 1 89 ? 9.148 34.969 -9.133 1 92.12 89 ALA A CA 1
ATOM 632 C C . ALA A 1 89 ? 9.188 36 -7.992 1 92.12 89 ALA A C 1
ATOM 634 O O . ALA A 1 89 ? 9.922 36.969 -8.055 1 92.12 89 ALA A O 1
ATOM 635 N N . ARG A 1 90 ? 8.398 35.688 -6.984 1 90.56 90 ARG A N 1
ATOM 636 C CA . ARG A 1 90 ? 8.336 36.594 -5.832 1 90.56 90 ARG A CA 1
ATOM 637 C C . ARG A 1 90 ? 9.641 36.562 -5.047 1 90.56 90 ARG A C 1
ATOM 639 O O . ARG A 1 90 ? 10.008 37.531 -4.402 1 90.56 90 ARG A O 1
ATOM 646 N N . LEU A 1 91 ? 10.32 35.438 -5.012 1 89.06 91 LEU A N 1
ATOM 647 C CA . LEU A 1 91 ? 11.555 35.281 -4.254 1 89.06 91 LEU A CA 1
ATOM 648 C C . LEU A 1 91 ? 12.773 35.594 -5.113 1 89.06 91 LEU A C 1
ATOM 650 O O . LEU A 1 91 ? 13.859 35.062 -4.871 1 89.06 91 LEU A O 1
ATOM 654 N N . ALA A 1 92 ? 12.633 36.594 -5.957 1 75.94 92 ALA A N 1
ATOM 655 C CA . ALA A 1 92 ? 13.672 37.156 -6.809 1 75.94 92 ALA A CA 1
ATOM 656 C C . ALA A 1 92 ? 14.383 36.094 -7.609 1 75.94 92 ALA A C 1
ATOM 658 O O . ALA A 1 92 ? 15.609 36.094 -7.754 1 75.94 92 ALA A O 1
ATOM 659 N N . GLY A 1 93 ? 13.766 35.062 -8.062 1 64.25 93 GLY A N 1
ATOM 660 C CA . GLY A 1 93 ? 14.266 34.094 -9.008 1 64.25 93 GLY A CA 1
ATOM 661 C C . GLY A 1 93 ? 14.828 32.844 -8.336 1 64.25 93 GLY A C 1
ATOM 662 O O . GLY A 1 93 ? 15.773 32.25 -8.836 1 64.25 93 GLY A O 1
ATOM 663 N N . THR A 1 94 ? 14.344 32.5 -7.191 1 63.78 94 THR A N 1
ATOM 664 C CA . THR A 1 94 ? 14.688 31.25 -6.508 1 63.78 94 THR A CA 1
ATOM 665 C C . THR A 1 94 ? 14.469 30.047 -7.426 1 63.78 94 THR A C 1
ATOM 667 O O . THR A 1 94 ? 13.367 29.844 -7.941 1 63.78 94 THR A O 1
ATOM 670 N N . PRO A 1 95 ? 15.562 29.281 -7.734 1 65.06 95 PRO A N 1
ATOM 671 C CA . PRO A 1 95 ? 15.578 28.297 -8.82 1 65.06 95 PRO A CA 1
ATOM 672 C C . PRO A 1 95 ? 14.719 27.078 -8.516 1 65.06 95 PRO A C 1
ATOM 674 O O . PRO A 1 95 ? 14.133 26.484 -9.43 1 65.06 95 PRO A O 1
ATOM 677 N N . ASP A 1 96 ? 14.43 26.781 -7.191 1 86.81 96 ASP A N 1
ATOM 678 C CA . ASP A 1 96 ? 13.836 25.453 -7.078 1 86.81 96 ASP A CA 1
ATOM 679 C C . ASP A 1 96 ? 12.68 25.453 -6.078 1 86.81 96 ASP A C 1
ATOM 681 O O . ASP A 1 96 ? 12.898 25.438 -4.863 1 86.81 96 ASP A O 1
ATOM 685 N N . VAL A 1 97 ? 11.398 25.766 -6.562 1 94.44 97 VAL A N 1
ATOM 686 C CA . VAL A 1 97 ? 10.188 25.656 -5.746 1 94.44 97 VAL A CA 1
ATOM 687 C C . VAL A 1 97 ? 9.438 24.375 -6.113 1 94.44 97 VAL A C 1
ATOM 689 O O . VAL A 1 97 ? 9.039 24.188 -7.266 1 94.44 97 VAL A O 1
ATOM 692 N N . VAL A 1 98 ? 9.25 23.562 -5.094 1 95 98 VAL A N 1
ATOM 693 C CA . VAL A 1 98 ? 8.594 22.281 -5.332 1 95 98 VAL A CA 1
ATOM 694 C C . VAL A 1 98 ? 7.402 22.125 -4.387 1 95 98 VAL A C 1
ATOM 696 O O . VAL A 1 98 ? 7.492 22.484 -3.205 1 95 98 VAL A O 1
ATOM 699 N N . LEU A 1 99 ? 6.32 21.656 -4.902 1 95.75 99 LEU A N 1
ATOM 700 C CA . LEU A 1 99 ? 5.129 21.344 -4.117 1 95.75 99 LEU A CA 1
ATOM 701 C C . LEU A 1 99 ? 5.066 19.859 -3.777 1 95.75 99 LEU A C 1
ATOM 703 O O . LEU A 1 99 ? 5.453 19.016 -4.59 1 95.75 99 LEU A O 1
ATOM 707 N N . ARG A 1 100 ? 4.625 19.578 -2.57 1 95.25 100 ARG A N 1
ATOM 708 C CA . ARG A 1 100 ? 4.41 18.219 -2.1 1 95.25 100 ARG A CA 1
ATOM 709 C C . ARG A 1 100 ? 3.131 18.109 -1.277 1 95.25 100 ARG A C 1
ATOM 711 O O . ARG A 1 100 ? 2.57 19.125 -0.861 1 95.25 100 ARG A O 1
ATOM 718 N N . ASN A 1 101 ? 2.668 16.922 -1.132 1 95.81 101 ASN A N 1
ATOM 719 C CA . ASN A 1 101 ? 1.547 16.656 -0.237 1 95.81 101 ASN A CA 1
ATOM 720 C C . ASN A 1 101 ? 1.94 16.844 1.226 1 95.81 101 ASN A C 1
ATOM 722 O O . ASN A 1 101 ? 3.031 16.438 1.635 1 95.81 101 ASN A O 1
ATOM 726 N N . ASP A 1 102 ? 1.064 17.391 1.995 1 95.75 102 ASP A N 1
ATOM 727 C CA . ASP A 1 102 ? 1.36 17.75 3.381 1 95.75 102 ASP A CA 1
ATOM 728 C C . ASP A 1 102 ? 1.643 16.5 4.215 1 95.75 102 ASP A C 1
ATOM 730 O O . ASP A 1 102 ? 2.539 16.5 5.059 1 95.75 102 ASP A O 1
ATOM 734 N N . ALA A 1 103 ? 0.866 15.422 4.031 1 96.5 103 ALA A N 1
ATOM 735 C CA . ALA A 1 103 ? 1.107 14.195 4.777 1 96.5 103 ALA A CA 1
ATOM 736 C C . ALA A 1 103 ? 2.459 13.586 4.414 1 96.5 103 ALA A C 1
ATOM 738 O O . ALA A 1 103 ? 3.146 13.023 5.27 1 96.5 103 ALA A O 1
ATOM 739 N N . GLN A 1 104 ? 2.844 13.68 3.174 1 97.12 104 GLN A N 1
ATOM 740 C CA . GLN A 1 104 ? 4.113 13.141 2.701 1 97.12 104 GLN A CA 1
ATOM 741 C C . GLN A 1 104 ? 5.293 13.867 3.334 1 97.12 104 GLN A C 1
ATOM 743 O O . GLN A 1 104 ? 6.227 13.234 3.832 1 97.12 104 GLN A O 1
ATOM 748 N N . VAL A 1 105 ? 5.23 15.18 3.355 1 97.19 105 VAL A N 1
ATOM 749 C CA . VAL A 1 105 ? 6.328 15.906 3.98 1 97.19 105 VAL A CA 1
ATOM 750 C C . VAL A 1 105 ? 6.305 15.688 5.492 1 97.19 105 VAL A C 1
ATOM 752 O O . VAL A 1 105 ? 7.352 15.641 6.137 1 97.19 105 VAL A O 1
ATOM 755 N N . ALA A 1 106 ? 5.102 15.562 6.07 1 97.69 106 ALA A N 1
ATOM 756 C CA . ALA A 1 106 ? 5.016 15.273 7.5 1 97.69 106 ALA A CA 1
ATOM 757 C C . ALA A 1 106 ? 5.68 13.938 7.832 1 97.69 106 ALA A C 1
ATOM 759 O O . ALA A 1 106 ? 6.422 13.836 8.812 1 97.69 106 ALA A O 1
ATOM 760 N N . LEU A 1 107 ? 5.418 12.945 7.043 1 98.44 107 LEU A N 1
ATOM 761 C CA . LEU A 1 107 ? 6.059 11.656 7.262 1 98.44 107 LEU A CA 1
ATOM 762 C C . LEU A 1 107 ? 7.574 11.773 7.133 1 98.44 107 LEU A C 1
ATOM 764 O O . LEU A 1 107 ? 8.312 11.188 7.93 1 98.44 107 LEU A O 1
ATOM 768 N N . LEU A 1 108 ? 7.984 12.492 6.094 1 97.75 108 LEU A N 1
ATOM 769 C CA . LEU A 1 108 ? 9.422 12.688 5.941 1 97.75 108 LEU A CA 1
ATOM 770 C C . LEU A 1 108 ? 10.016 13.336 7.188 1 97.75 108 LEU A C 1
ATOM 772 O O . LEU A 1 108 ? 11.094 12.938 7.641 1 97.75 108 LEU A O 1
ATOM 776 N N . GLY A 1 109 ? 9.305 14.312 7.719 1 98.12 109 GLY A N 1
ATOM 777 C CA . GLY A 1 109 ? 9.742 14.922 8.961 1 98.12 109 GLY A CA 1
ATOM 778 C C . GLY A 1 109 ? 9.883 13.922 10.102 1 98.12 109 GLY A C 1
ATOM 779 O O . GLY A 1 109 ? 10.906 13.891 10.773 1 98.12 109 GLY A O 1
ATOM 780 N N . GLU A 1 110 ? 8.867 13.125 10.312 1 98.56 110 GLU A N 1
ATOM 781 C CA . GLU A 1 110 ? 8.883 12.125 11.375 1 98.56 110 GLU A CA 1
ATOM 782 C C . GLU A 1 110 ? 9.984 11.094 11.148 1 98.56 110 GLU A C 1
ATOM 784 O O . GLU A 1 110 ? 10.57 10.578 12.102 1 98.56 110 GLU A O 1
ATOM 789 N N . ALA A 1 111 ? 10.281 10.766 9.891 1 97.81 111 ALA A N 1
ATOM 790 C CA . ALA A 1 111 ? 11.305 9.773 9.547 1 97.81 111 ALA A CA 1
ATOM 791 C C . ALA A 1 111 ? 12.703 10.328 9.789 1 97.81 111 ALA A C 1
ATOM 793 O O . ALA A 1 111 ? 13.633 9.578 10.078 1 97.81 111 ALA A O 1
ATOM 794 N N . ARG A 1 112 ? 12.828 11.586 9.68 1 97.12 112 ARG A N 1
ATOM 795 C CA . ARG A 1 112 ? 14.156 12.18 9.773 1 97.12 112 ARG A CA 1
ATOM 796 C C . ARG A 1 112 ? 14.43 12.711 11.172 1 97.12 112 ARG A C 1
ATOM 798 O O . ARG A 1 112 ? 15.578 12.727 11.625 1 97.12 112 ARG A O 1
ATOM 805 N N . GLU A 1 113 ? 13.336 13.141 11.875 1 97.88 113 GLU A N 1
ATOM 806 C CA . GLU A 1 113 ? 13.594 13.805 13.148 1 97.88 113 GLU A CA 1
ATOM 807 C C . GLU A 1 113 ? 12.562 13.398 14.195 1 97.88 113 GLU A C 1
ATOM 809 O O . GLU A 1 113 ? 12.609 13.875 15.336 1 97.88 113 GLU A O 1
ATOM 814 N N . GLY A 1 114 ? 11.664 12.586 13.891 1 98.44 114 GLY A N 1
ATOM 815 C CA . GLY A 1 114 ? 10.555 12.344 14.797 1 98.44 114 GLY A CA 1
ATOM 816 C C . GLY A 1 114 ? 10.391 10.883 15.164 1 98.44 114 GLY A C 1
ATOM 817 O O . GLY A 1 114 ? 11.367 10.203 15.477 1 98.44 114 GLY A O 1
ATOM 818 N N . ALA A 1 115 ? 9.148 10.398 15.18 1 98.31 115 ALA A N 1
ATOM 819 C CA . ALA A 1 115 ? 8.75 9.109 15.75 1 98.31 115 ALA A CA 1
ATOM 820 C C . ALA A 1 115 ? 9.266 7.953 14.906 1 98.31 115 ALA A C 1
ATOM 822 O O . ALA A 1 115 ? 9.453 6.844 15.414 1 98.31 115 ALA A O 1
ATOM 823 N N . ALA A 1 116 ? 9.523 8.188 13.594 1 98.38 116 ALA A N 1
ATOM 824 C CA . ALA A 1 116 ? 9.969 7.121 12.695 1 98.38 116 ALA A CA 1
ATOM 825 C C . ALA A 1 116 ? 11.453 7.25 12.383 1 98.38 116 ALA A C 1
ATOM 827 O O . ALA A 1 116 ? 11.922 6.785 11.336 1 98.38 116 ALA A O 1
ATOM 828 N N . LEU A 1 117 ? 12.172 7.945 13.273 1 98.12 117 LEU A N 1
ATOM 829 C CA . LEU A 1 117 ? 13.602 8.164 13.055 1 98.12 117 LEU A CA 1
ATOM 830 C C . LEU A 1 117 ? 14.328 6.844 12.852 1 98.12 117 LEU A C 1
ATOM 832 O O . LEU A 1 117 ? 14.18 5.918 13.648 1 98.12 117 LEU A O 1
ATOM 836 N N . GLY A 1 118 ? 15.023 6.742 11.68 1 95 118 GLY A N 1
ATOM 837 C CA . GLY A 1 118 ? 15.844 5.574 11.406 1 95 118 GLY A CA 1
ATOM 838 C C . GLY A 1 118 ? 15.094 4.473 10.68 1 95 118 GLY A C 1
ATOM 839 O O . GLY A 1 118 ? 15.695 3.475 10.273 1 95 118 GLY A O 1
ATOM 840 N N . ARG A 1 119 ? 13.82 4.641 10.516 1 96.94 119 ARG A N 1
ATOM 841 C CA . ARG A 1 119 ? 13.023 3.65 9.797 1 96.94 119 ARG A CA 1
ATOM 842 C C . ARG A 1 119 ? 12.984 3.951 8.305 1 96.94 119 ARG A C 1
ATOM 844 O O . ARG A 1 119 ? 12.953 5.117 7.902 1 96.94 119 ARG A O 1
ATOM 851 N N . THR A 1 120 ? 13.016 2.953 7.508 1 96 120 THR A N 1
ATOM 852 C CA . THR A 1 120 ? 12.977 3.115 6.059 1 96 120 THR A CA 1
ATOM 853 C C . THR A 1 120 ? 11.617 2.699 5.504 1 96 120 THR A C 1
ATOM 855 O O . THR A 1 120 ? 11.281 3.02 4.363 1 96 120 THR A O 1
ATOM 858 N N . ASP A 1 121 ? 10.859 1.939 6.273 1 97.62 121 ASP A N 1
ATOM 859 C CA . ASP A 1 121 ? 9.5 1.523 5.926 1 97.62 121 ASP A CA 1
ATOM 860 C C . ASP A 1 121 ? 8.5 1.987 6.98 1 97.62 121 ASP A C 1
ATOM 862 O O . ASP A 1 121 ? 8.266 1.292 7.973 1 97.62 121 ASP A O 1
ATOM 866 N N . ALA A 1 122 ? 7.941 3.176 6.688 1 98.62 122 ALA A N 1
ATOM 867 C CA . ALA A 1 122 ? 7.066 3.826 7.66 1 98.62 122 ALA A CA 1
ATOM 868 C C . ALA A 1 122 ? 5.785 4.324 6.996 1 98.62 122 ALA A C 1
ATOM 870 O O . ALA A 1 122 ? 5.773 4.621 5.797 1 98.62 122 ALA A O 1
ATOM 871 N N . VAL A 1 123 ? 4.762 4.336 7.777 1 98.88 123 VAL A N 1
ATOM 872 C CA . VAL A 1 123 ? 3.475 4.875 7.348 1 98.88 123 VAL A CA 1
ATOM 873 C C . VAL A 1 123 ? 3.002 5.938 8.336 1 98.88 123 VAL A C 1
ATOM 875 O O . VAL A 1 123 ? 3.199 5.801 9.547 1 98.88 123 VAL A O 1
ATOM 878 N N . LEU A 1 124 ? 2.51 6.996 7.82 1 98.75 124 LEU A N 1
ATOM 879 C CA . LEU A 1 124 ? 1.843 8 8.641 1 98.75 124 LEU A CA 1
ATOM 880 C C . LEU A 1 124 ? 0.342 8.008 8.375 1 98.75 124 LEU A C 1
ATOM 882 O O . LEU A 1 124 ? -0.087 8.078 7.219 1 98.75 124 LEU A O 1
ATOM 886 N N . VAL A 1 125 ? -0.417 7.828 9.383 1 98.19 125 VAL A N 1
ATOM 887 C CA . VAL A 1 125 ? -1.866 7.984 9.336 1 98.19 125 VAL A CA 1
ATOM 888 C C . VAL A 1 125 ? -2.268 9.289 10.031 1 98.19 125 VAL A C 1
ATOM 890 O O . VAL A 1 125 ? -1.996 9.477 11.219 1 98.19 125 VAL A O 1
ATOM 893 N N . SER A 1 126 ? -2.824 10.133 9.258 1 96.12 126 SER A N 1
ATOM 894 C CA . SER A 1 126 ? -3.256 11.422 9.781 1 96.12 126 SER A CA 1
ATOM 895 C C . SER A 1 126 ? -4.754 11.438 10.055 1 96.12 126 SER A C 1
ATOM 897 O O . SER A 1 126 ? -5.559 11.18 9.156 1 96.12 126 SER A O 1
ATOM 899 N N . VAL A 1 127 ? -5.129 11.766 11.305 1 95.06 127 VAL A N 1
ATOM 900 C CA . VAL A 1 127 ? -6.531 11.836 11.695 1 95.06 127 VAL A CA 1
ATOM 901 C C . VAL A 1 127 ? -6.895 13.266 12.078 1 95.06 127 VAL A C 1
ATOM 903 O O . VAL A 1 127 ? -6.562 13.727 13.172 1 95.06 127 VAL A O 1
ATOM 906 N N . GLY A 1 128 ? -7.48 13.945 11.25 1 90.56 128 GLY A N 1
ATOM 907 C CA . GLY A 1 128 ? -8.055 15.273 11.438 1 90.56 128 GLY A CA 1
ATOM 908 C C . GLY A 1 128 ? -9.508 15.359 11.023 1 90.56 128 GLY A C 1
ATOM 909 O O . GLY A 1 128 ? -10.32 14.516 11.422 1 90.56 128 GLY A O 1
ATOM 910 N N . THR A 1 129 ? -9.781 16.438 10.203 1 86.81 129 THR A N 1
ATOM 911 C CA . THR A 1 129 ? -11.141 16.5 9.68 1 86.81 129 THR A CA 1
ATOM 912 C C . THR A 1 129 ? -11.477 15.227 8.914 1 86.81 129 THR A C 1
ATOM 914 O O . THR A 1 129 ? -12.602 14.734 8.992 1 86.81 129 THR A O 1
ATOM 917 N N . GLY A 1 130 ? -10.562 14.719 8.266 1 92 130 GLY A N 1
ATOM 918 C CA . GLY A 1 130 ? -10.648 13.43 7.586 1 92 130 GLY A CA 1
ATOM 919 C C . GLY A 1 130 ? -9.57 12.453 8.016 1 92 130 GLY A C 1
ATOM 920 O O . GLY A 1 130 ? -9.039 12.555 9.125 1 92 130 GLY A O 1
ATOM 921 N N . VAL A 1 131 ? -9.422 11.406 7.281 1 95.19 131 VAL A N 1
ATOM 922 C CA . VAL A 1 131 ? -8.336 10.453 7.465 1 95.19 131 VAL A CA 1
ATOM 923 C C . VAL A 1 131 ? -7.477 10.398 6.203 1 95.19 131 VAL A C 1
ATOM 925 O O . VAL A 1 131 ? -7.988 10.195 5.102 1 95.19 131 VAL A O 1
ATOM 928 N N . GLY A 1 132 ? -6.199 10.68 6.285 1 95.19 132 GLY A N 1
ATOM 929 C CA . GLY A 1 132 ? -5.223 10.578 5.211 1 95.19 132 GLY A CA 1
ATOM 930 C C . GLY A 1 132 ? -3.961 9.844 5.621 1 95.19 132 GLY A C 1
ATOM 931 O O . GLY A 1 132 ? -3.941 9.156 6.645 1 95.19 132 GLY A O 1
ATOM 932 N N . GLY A 1 133 ? -2.957 9.977 4.758 1 97.12 133 GLY A N 1
ATOM 933 C CA . GLY A 1 133 ? -1.725 9.305 5.137 1 97.12 133 GLY A CA 1
ATOM 934 C C . GLY A 1 133 ? -0.625 9.445 4.102 1 97.12 133 GLY A C 1
ATOM 935 O O . GLY A 1 133 ? -0.765 10.203 3.139 1 97.12 133 GLY A O 1
ATOM 936 N N . ALA A 1 134 ? 0.47 8.852 4.418 1 98.31 134 ALA A N 1
ATOM 937 C CA . ALA A 1 134 ? 1.655 8.812 3.564 1 98.31 134 ALA A CA 1
ATOM 938 C C . ALA A 1 134 ? 2.455 7.531 3.799 1 98.31 134 ALA A C 1
ATOM 940 O O . ALA A 1 134 ? 2.309 6.883 4.84 1 98.31 134 ALA A O 1
ATOM 941 N N . ILE A 1 135 ? 3.213 7.223 2.826 1 98.56 135 ILE A N 1
ATOM 942 C CA . ILE A 1 135 ? 3.941 5.957 2.824 1 98.56 135 ILE A CA 1
ATOM 943 C C . ILE A 1 135 ? 5.414 6.215 2.518 1 98.56 135 ILE A C 1
ATOM 945 O O . ILE A 1 135 ? 5.742 6.988 1.615 1 98.56 135 ILE A O 1
ATOM 949 N N . MET A 1 136 ? 6.258 5.66 3.291 1 97.88 136 MET A N 1
ATOM 950 C CA . MET A 1 136 ? 7.688 5.578 3.012 1 97.88 136 MET A CA 1
ATOM 951 C C . MET A 1 136 ? 8.141 4.129 2.912 1 97.88 136 MET A C 1
ATOM 953 O O . MET A 1 136 ? 7.906 3.334 3.824 1 97.88 136 MET A O 1
ATOM 957 N N . LEU A 1 137 ? 8.711 3.777 1.824 1 96.38 137 LEU A N 1
ATOM 958 C CA . LEU A 1 137 ? 9.281 2.451 1.608 1 96.38 137 LEU A CA 1
ATOM 959 C C . LEU A 1 137 ? 10.711 2.549 1.08 1 96.38 137 LEU A C 1
ATOM 961 O O . LEU A 1 137 ? 10.984 3.33 0.166 1 96.38 137 LEU A O 1
ATOM 965 N N . GLY A 1 138 ? 11.617 1.822 1.608 1 92.5 138 GLY A N 1
ATOM 966 C CA . GLY A 1 138 ? 13.016 1.901 1.214 1 92.5 138 GLY A CA 1
ATOM 967 C C . GLY A 1 138 ? 13.609 3.283 1.405 1 92.5 138 GLY A C 1
ATOM 968 O O . GLY A 1 138 ? 14.422 3.732 0.595 1 92.5 138 GLY A O 1
ATOM 969 N N . GLY A 1 139 ? 13.07 3.994 2.291 1 94 139 GLY A N 1
ATOM 970 C CA . GLY A 1 139 ? 13.586 5.312 2.619 1 94 139 GLY A CA 1
ATOM 971 C C . GLY A 1 139 ? 13.078 6.398 1.691 1 94 139 GLY A C 1
ATOM 972 O O . GLY A 1 139 ? 13.516 7.551 1.779 1 94 139 GLY A O 1
ATOM 973 N N . ARG A 1 140 ? 12.164 6.031 0.865 1 95.06 140 ARG A N 1
ATOM 974 C CA . ARG A 1 140 ? 11.641 7.004 -0.09 1 95.06 140 ARG A CA 1
ATOM 975 C C . ARG A 1 140 ? 10.141 7.199 0.089 1 95.06 140 ARG A C 1
ATOM 977 O O . ARG A 1 140 ? 9.414 6.234 0.326 1 95.06 140 ARG A O 1
ATOM 984 N N . ILE A 1 141 ? 9.695 8.414 -0.065 1 96.94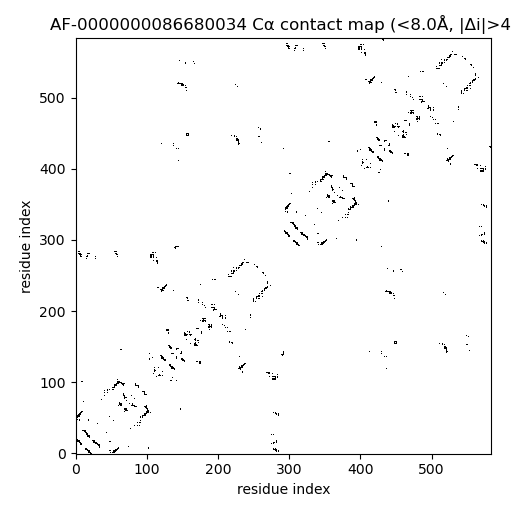 141 ILE A N 1
ATOM 985 C CA . ILE A 1 141 ? 8.273 8.719 -0.006 1 96.94 141 ILE A CA 1
ATOM 986 C C . ILE A 1 141 ? 7.586 8.227 -1.279 1 96.94 141 ILE A C 1
ATOM 988 O O . ILE A 1 141 ? 8.094 8.438 -2.385 1 96.94 141 ILE A O 1
ATOM 992 N N . VAL A 1 142 ? 6.477 7.586 -1.096 1 96.81 142 VAL A N 1
ATOM 993 C CA . VAL A 1 142 ? 5.715 7.047 -2.217 1 96.81 142 VAL A CA 1
ATOM 994 C C . VAL A 1 142 ? 4.699 8.078 -2.699 1 96.81 142 VAL A C 1
ATOM 996 O O . VAL A 1 142 ? 3.75 8.406 -1.981 1 96.81 142 VAL A O 1
ATOM 999 N N . GLY A 1 143 ? 4.914 8.555 -3.9 1 94.38 143 GLY A N 1
ATOM 1000 C CA . GLY A 1 143 ? 3.959 9.492 -4.473 1 94.38 143 GLY A CA 1
ATOM 1001 C C . GLY A 1 143 ? 2.779 8.805 -5.137 1 94.38 143 GLY A C 1
ATOM 1002 O O . GLY A 1 143 ? 1.637 9.242 -4.984 1 94.38 143 GLY A O 1
ATOM 1003 N N . GLY A 1 144 ? 3.094 7.625 -5.828 1 93.31 144 GLY A N 1
ATOM 1004 C CA . GLY A 1 144 ? 2.102 6.961 -6.656 1 93.31 144 GLY A CA 1
ATOM 1005 C C . GLY A 1 144 ? 2.027 7.523 -8.062 1 93.31 144 GLY A C 1
ATOM 1006 O O . GLY A 1 144 ? 2.725 8.484 -8.391 1 93.31 144 GLY A O 1
ATOM 1007 N N . ALA A 1 145 ? 1.209 6.938 -8.844 1 92.69 145 ALA A N 1
ATOM 1008 C CA . ALA A 1 145 ? 1.119 7.27 -10.258 1 92.69 145 ALA A CA 1
ATOM 1009 C C . ALA A 1 145 ? 0.605 8.695 -10.453 1 92.69 145 ALA A C 1
ATOM 1011 O O . ALA A 1 145 ? 1.043 9.398 -11.367 1 92.69 145 ALA A O 1
ATOM 1012 N N . THR A 1 146 ? -0.266 9.117 -9.516 1 90.12 146 THR A N 1
ATOM 1013 C CA . THR A 1 146 ? -0.85 10.445 -9.672 1 90.12 146 THR A CA 1
ATOM 1014 C C . THR A 1 146 ? -0.531 11.32 -8.469 1 90.12 146 THR A C 1
ATOM 1016 O O . THR A 1 146 ? -1.105 12.398 -8.305 1 90.12 146 THR A O 1
ATOM 1019 N N . GLY A 1 147 ? 0.274 10.805 -7.598 1 91.19 147 GLY A N 1
ATOM 1020 C CA . GLY A 1 147 ? 0.71 11.586 -6.449 1 91.19 147 GLY A CA 1
ATOM 1021 C C . GLY A 1 147 ? -0.235 11.484 -5.27 1 91.19 147 GLY A C 1
ATOM 1022 O O . GLY A 1 147 ? -0.167 12.297 -4.344 1 91.19 147 GLY A O 1
ATOM 1023 N N . THR A 1 148 ? -1.12 10.5 -5.254 1 93.44 148 THR A N 1
ATOM 1024 C CA . THR A 1 148 ? -2.176 10.484 -4.246 1 93.44 148 THR A CA 1
ATOM 1025 C C . THR A 1 148 ? -2.059 9.25 -3.359 1 93.44 148 THR A C 1
ATOM 1027 O O . THR A 1 148 ? -3 8.898 -2.645 1 93.44 148 THR A O 1
ATOM 1030 N N . ALA A 1 149 ? -0.908 8.578 -3.418 1 96.88 149 ALA A N 1
ATOM 1031 C CA . ALA A 1 149 ? -0.718 7.43 -2.533 1 96.88 149 ALA A CA 1
ATOM 1032 C C . ALA A 1 149 ? -0.963 7.812 -1.077 1 96.88 149 ALA A C 1
ATOM 1034 O O . ALA A 1 149 ? -0.649 8.93 -0.661 1 96.88 149 ALA A O 1
ATOM 1035 N N . GLY A 1 150 ? -1.561 6.887 -0.362 1 97.62 150 GLY A N 1
ATOM 1036 C CA . GLY A 1 150 ? -1.802 7.117 1.053 1 97.62 150 GLY A CA 1
ATOM 1037 C C . GLY A 1 150 ? -3.213 7.59 1.348 1 97.62 150 GLY A C 1
ATOM 1038 O O . GLY A 1 150 ? -3.473 8.156 2.412 1 97.62 150 GLY A O 1
ATOM 1039 N N . ALA A 1 151 ? -4.121 7.414 0.414 1 96.94 151 ALA A N 1
ATOM 1040 C CA . ALA A 1 151 ? -5.516 7.789 0.635 1 96.94 151 ALA A CA 1
ATOM 1041 C C . ALA A 1 151 ? -6.223 6.77 1.524 1 96.94 151 ALA A C 1
ATOM 1043 O O . ALA A 1 151 ? -7.23 6.184 1.125 1 96.94 151 ALA A O 1
ATOM 1044 N N . PHE A 1 152 ? -5.812 6.695 2.77 1 98.12 152 PHE A N 1
ATOM 1045 C CA . PHE A 1 152 ? -6.242 5.656 3.695 1 98.12 152 PHE A CA 1
ATOM 1046 C C . PHE A 1 152 ? -7.711 5.832 4.062 1 98.12 152 PHE A C 1
ATOM 1048 O O . PHE A 1 152 ? -8.383 4.871 4.445 1 98.12 152 PHE A O 1
ATOM 1055 N N . GLY A 1 153 ? -8.234 7.031 3.973 1 97.88 153 GLY A N 1
ATOM 1056 C CA . GLY A 1 153 ? -9.633 7.285 4.285 1 97.88 153 GLY A CA 1
ATOM 1057 C C . GLY A 1 153 ? -10.594 6.48 3.43 1 97.88 153 GLY A C 1
ATOM 1058 O O . GLY A 1 153 ? -11.758 6.305 3.795 1 97.88 153 GLY A O 1
ATOM 1059 N N . TRP A 1 154 ? -10.148 5.949 2.383 1 97.81 154 TRP A N 1
ATOM 1060 C CA . TRP A 1 154 ? -11.008 5.266 1.422 1 97.81 154 TRP A CA 1
ATOM 1061 C C . TRP A 1 154 ? -11.008 3.762 1.667 1 97.81 154 TRP A C 1
ATOM 1063 O O . TRP A 1 154 ? -11.719 3.016 0.985 1 97.81 154 TRP A O 1
ATOM 1073 N N . LEU A 1 155 ? -10.281 3.299 2.625 1 98.19 155 LEU A N 1
ATOM 1074 C CA . LEU A 1 155 ? -10.328 1.89 2.998 1 98.19 155 LEU A CA 1
ATOM 1075 C C . LEU A 1 155 ? -11.734 1.497 3.449 1 98.19 155 LEU A C 1
ATOM 1077 O O . LEU A 1 155 ? -12.453 2.312 4.027 1 98.19 155 LEU A O 1
ATOM 1081 N N . PRO A 1 156 ? -12.07 0.225 3.242 1 96.81 156 PRO A N 1
ATOM 1082 C CA . PRO A 1 156 ? -13.367 -0.247 3.717 1 96.81 156 PRO A CA 1
ATOM 1083 C C . PRO A 1 156 ? -13.484 -0.223 5.238 1 96.81 156 PRO A C 1
ATOM 1085 O O . PRO A 1 156 ? -12.484 -0.394 5.941 1 96.81 156 PRO A O 1
ATOM 1088 N N . SER A 1 157 ? -14.609 0.053 5.684 1 96.12 157 SER A N 1
ATOM 1089 C CA . SER A 1 157 ? -14.961 -0.008 7.098 1 96.12 157 SER A CA 1
ATOM 1090 C C . SER A 1 157 ? -16.328 -0.644 7.305 1 96.12 157 SER A C 1
ATOM 1092 O O . SER A 1 157 ? -17.281 -0.316 6.598 1 96.12 157 SER A O 1
ATOM 1094 N N . ALA A 1 158 ? -16.375 -1.591 8.219 1 90.62 158 ALA A N 1
ATOM 1095 C CA . ALA A 1 158 ? -17.578 -2.389 8.445 1 90.62 158 ALA A CA 1
ATOM 1096 C C . ALA A 1 158 ? -18.781 -1.494 8.68 1 90.62 158 ALA A C 1
ATOM 1098 O O . ALA A 1 158 ? -18.75 -0.584 9.516 1 90.62 158 ALA A O 1
ATOM 1099 N N . GLY A 1 159 ? -19.812 -1.768 7.891 1 89.69 159 GLY A N 1
ATOM 1100 C CA . GLY A 1 159 ? -21.094 -1.113 8.109 1 89.69 159 GLY A CA 1
ATOM 1101 C C . GLY A 1 159 ? -21.156 0.286 7.531 1 89.69 159 GLY A C 1
ATOM 1102 O O . GLY A 1 159 ? -22.125 1.016 7.754 1 89.69 159 GLY A O 1
ATOM 1103 N N . VAL A 1 160 ? -20.094 0.717 6.887 1 93.25 160 VAL A N 1
ATOM 1104 C CA . VAL A 1 160 ? -20.062 2.066 6.336 1 93.25 160 VAL A CA 1
ATOM 1105 C C . VAL A 1 160 ? -19.844 2.002 4.824 1 93.25 160 VAL A C 1
ATOM 1107 O O . VAL A 1 160 ? -18.969 1.275 4.348 1 93.25 160 VAL A O 1
ATOM 1110 N N . THR A 1 161 ? -20.625 2.729 4.098 1 91.31 161 THR A N 1
ATOM 1111 C CA . THR A 1 161 ? -20.469 2.826 2.648 1 91.31 161 THR A CA 1
ATOM 1112 C C . THR A 1 161 ? -19.875 4.18 2.258 1 91.31 161 THR A C 1
ATOM 1114 O O . THR A 1 161 ? -20.359 5.223 2.715 1 91.31 161 THR A O 1
ATOM 1117 N N . ALA A 1 162 ? -18.875 4.117 1.472 1 91.56 162 ALA A N 1
ATOM 1118 C CA . ALA A 1 162 ? -18.266 5.352 0.968 1 91.56 162 ALA A CA 1
ATOM 1119 C C . ALA A 1 162 ? -19.281 6.164 0.166 1 91.56 162 ALA A C 1
ATOM 1121 O O . ALA A 1 162 ? -20.266 5.617 -0.348 1 91.56 162 ALA A O 1
ATOM 1122 N N . THR A 1 163 ? -19.062 7.445 0.12 1 91.25 163 THR A N 1
ATOM 1123 C CA . THR A 1 163 ? -19.828 8.336 -0.747 1 91.25 163 THR A CA 1
ATOM 1124 C C . THR A 1 163 ? -18.969 8.812 -1.92 1 91.25 163 THR A C 1
ATOM 1126 O O . THR A 1 163 ? -17.875 8.297 -2.141 1 91.25 163 THR A O 1
ATOM 1129 N N . THR A 1 164 ? -19.469 9.672 -2.689 1 85.31 164 THR A N 1
ATOM 1130 C CA . THR A 1 164 ? -18.734 10.211 -3.832 1 85.31 164 THR A CA 1
ATOM 1131 C C . THR A 1 164 ? -17.547 11.031 -3.371 1 85.31 164 THR A C 1
ATOM 1133 O O . THR A 1 164 ? -16.531 11.094 -4.062 1 85.31 164 THR A O 1
ATOM 1136 N N . ASP A 1 165 ? -17.703 11.539 -2.141 1 86.94 165 ASP A N 1
ATOM 1137 C CA . ASP A 1 165 ? -16.703 12.523 -1.75 1 86.94 165 ASP A CA 1
ATOM 1138 C C . ASP A 1 165 ? -15.891 12.031 -0.552 1 86.94 165 ASP A C 1
ATOM 1140 O O . ASP A 1 165 ? -14.836 12.594 -0.235 1 86.94 165 ASP A O 1
ATOM 1144 N N . HIS A 1 166 ? -16.438 11.023 0.126 1 92.75 166 HIS A N 1
ATOM 1145 C CA . HIS A 1 166 ? -15.773 10.586 1.355 1 92.75 166 HIS A CA 1
ATOM 1146 C C . HIS A 1 166 ? -15.625 9.07 1.394 1 92.75 166 HIS A C 1
ATOM 1148 O O . HIS A 1 166 ? -16.562 8.344 1.05 1 92.75 166 HIS A O 1
ATOM 1154 N N . GLY A 1 167 ? -14.492 8.625 1.811 1 96.25 167 GLY A N 1
ATOM 1155 C CA . GLY A 1 167 ? -14.242 7.199 1.971 1 96.25 167 GLY A CA 1
ATOM 1156 C C . GLY A 1 167 ? -14.875 6.617 3.219 1 96.25 167 GLY A C 1
ATOM 1157 O O . GLY A 1 167 ? -15.234 7.352 4.141 1 96.25 167 GLY A O 1
ATOM 1158 N N . ALA A 1 168 ? -15 5.352 3.242 1 97.5 168 ALA A N 1
ATOM 1159 C CA . ALA A 1 168 ? -15.695 4.656 4.32 1 97.5 168 ALA A CA 1
ATOM 1160 C C . ALA A 1 168 ? -14.961 4.809 5.645 1 97.5 168 ALA A C 1
ATOM 1162 O O . ALA A 1 168 ? -15.57 5.113 6.672 1 97.5 168 ALA A O 1
ATOM 1163 N N . LEU A 1 169 ? -13.664 4.613 5.621 1 97.94 169 LEU A N 1
ATOM 1164 C CA . LEU A 1 169 ? -12.914 4.73 6.867 1 97.94 169 LEU A CA 1
ATOM 1165 C C . LEU A 1 169 ? -12.953 6.16 7.395 1 97.94 169 LEU A C 1
ATOM 1167 O O . LEU A 1 169 ? -13.039 6.375 8.609 1 97.94 169 LEU A O 1
ATOM 1171 N N . GLU A 1 170 ? -12.805 7.09 6.504 1 97.31 170 GLU A N 1
ATOM 1172 C CA . GLU A 1 170 ? -12.906 8.492 6.898 1 97.31 170 GLU A CA 1
ATOM 1173 C C . GLU A 1 170 ? -14.227 8.766 7.617 1 97.31 170 GLU A C 1
ATOM 1175 O O . GLU A 1 170 ? -14.242 9.406 8.672 1 97.31 170 GLU A O 1
ATOM 1180 N N . LEU A 1 171 ? -15.297 8.266 7.07 1 96.75 171 LEU A N 1
ATOM 1181 C CA . LEU A 1 171 ? -16.609 8.461 7.656 1 96.75 171 LEU A CA 1
ATOM 1182 C C . LEU A 1 171 ? -16.719 7.781 9.016 1 96.75 171 LEU A C 1
ATOM 1184 O O . LEU A 1 171 ? -17.438 8.258 9.906 1 96.75 171 LEU A O 1
ATOM 1188 N N . ALA A 1 172 ? -15.961 6.801 9.227 1 97.12 172 ALA A N 1
ATOM 1189 C CA . ALA A 1 172 ? -16.078 5.988 10.43 1 97.12 172 ALA A CA 1
ATOM 1190 C C . ALA A 1 172 ? -15.133 6.477 11.523 1 97.12 172 ALA A C 1
ATOM 1192 O O . ALA A 1 172 ? -15.438 6.383 12.711 1 97.12 172 ALA A O 1
ATOM 1193 N N . ALA A 1 173 ? -13.977 6.988 11.07 1 96.88 173 ALA A N 1
ATOM 1194 C CA . ALA A 1 173 ? -12.914 7.055 12.07 1 96.88 173 ALA A CA 1
ATOM 1195 C C . ALA A 1 173 ? -12.164 8.375 11.977 1 96.88 173 ALA A C 1
ATOM 1197 O O . ALA A 1 173 ? -11.031 8.492 12.461 1 96.88 173 ALA A O 1
ATOM 1198 N N . SER A 1 174 ? -12.703 9.359 11.359 1 95.56 174 SER A N 1
ATOM 1199 C CA . SER A 1 174 ? -12.07 10.672 11.305 1 95.56 174 SER A CA 1
ATOM 1200 C C . SER A 1 174 ? -12.352 11.469 12.57 1 95.56 174 SER A C 1
ATOM 1202 O O . SER A 1 174 ? -13.117 11.031 13.43 1 95.56 174 SER A O 1
ATOM 1204 N N . GLY A 1 175 ? -11.625 12.609 12.68 1 93.31 175 GLY A N 1
ATOM 1205 C CA . GLY A 1 175 ? -11.977 13.547 13.734 1 93.31 175 GLY A CA 1
ATOM 1206 C C . GLY A 1 175 ? -13.406 14.047 13.641 1 93.31 175 GLY A C 1
ATOM 1207 O O . GLY A 1 175 ? -14.086 14.172 14.656 1 93.31 175 GLY A O 1
ATOM 1208 N N . ARG A 1 176 ? -13.852 14.297 12.445 1 92.25 176 ARG A N 1
ATOM 1209 C CA . ARG A 1 176 ? -15.234 14.688 12.227 1 92.25 176 ARG A CA 1
ATOM 1210 C C . ARG A 1 176 ? -16.203 13.609 12.711 1 92.25 176 ARG A C 1
ATOM 1212 O O . ARG A 1 176 ? -17.25 13.914 13.266 1 92.25 176 ARG A O 1
ATOM 1219 N N . ALA A 1 177 ? -15.867 12.352 12.43 1 95.06 177 ALA A N 1
ATOM 1220 C CA . ALA A 1 177 ? -16.672 11.242 12.93 1 95.06 177 ALA A CA 1
ATOM 1221 C C . ALA A 1 177 ? -16.75 11.242 14.453 1 95.06 177 ALA A C 1
ATOM 1223 O O . ALA A 1 177 ? -17.812 11.008 15.031 1 95.06 177 ALA A O 1
ATOM 1224 N N . LEU A 1 178 ? -15.641 11.5 15.047 1 94.44 178 LEU A N 1
ATOM 1225 C CA . LEU A 1 178 ? -15.578 11.555 16.5 1 94.44 178 LEU A CA 1
ATOM 1226 C C . LEU A 1 178 ? -16.422 12.703 17.047 1 94.44 178 LEU A C 1
ATOM 1228 O O . LEU A 1 178 ? -17.094 12.555 18.062 1 94.44 178 LEU A O 1
ATOM 1232 N N . ASP A 1 179 ? -16.375 13.836 16.391 1 94.56 179 ASP A N 1
ATOM 1233 C CA . ASP A 1 179 ? -17.203 14.977 16.75 1 94.56 179 ASP A CA 1
ATOM 1234 C C . ASP A 1 179 ? -18.688 14.609 16.734 1 94.56 179 ASP A C 1
ATOM 1236 O O . ASP A 1 179 ? -19.453 15 17.609 1 94.56 179 ASP A O 1
ATOM 1240 N N . ARG A 1 180 ? -19.094 13.875 15.727 1 94.94 180 ARG A N 1
ATOM 1241 C CA . ARG A 1 180 ? -20.484 13.445 15.617 1 94.94 180 ARG A CA 1
ATOM 1242 C C . ARG A 1 180 ? -20.875 12.562 16.797 1 94.94 180 ARG A C 1
ATOM 1244 O O . ARG A 1 180 ? -21.984 12.695 17.328 1 94.94 180 ARG A O 1
ATOM 1251 N N . LEU A 1 181 ? -19.969 11.75 17.188 1 94.12 181 LEU A N 1
ATOM 1252 C CA . LEU A 1 181 ? -20.219 10.852 18.312 1 94.12 181 LEU A CA 1
ATOM 1253 C C . LEU A 1 181 ? -20.328 11.633 19.625 1 94.12 181 LEU A C 1
ATOM 1255 O O . LEU A 1 181 ? -21.047 11.211 20.547 1 94.12 181 LEU A O 1
ATOM 1259 N N . ALA A 1 182 ? -19.609 12.719 19.703 1 93.56 182 ALA A N 1
ATOM 1260 C CA . ALA A 1 182 ? -19.625 13.547 20.906 1 93.56 182 ALA A CA 1
ATOM 1261 C C . ALA A 1 182 ? -20.969 14.258 21.078 1 93.56 182 ALA A C 1
ATOM 1263 O O . ALA A 1 182 ? -21.359 14.602 22.188 1 93.56 182 ALA A O 1
ATOM 1264 N N . GLY A 1 183 ? -21.625 14.5 19.969 1 93.38 183 GLY A N 1
ATOM 1265 C CA . GLY A 1 183 ? -22.922 15.141 20.016 1 93.38 183 GLY A CA 1
ATOM 1266 C C . GLY A 1 183 ? -22.906 16.578 19.547 1 93.38 183 GLY A C 1
ATOM 1267 O O . GLY A 1 183 ? -21.828 17.156 19.344 1 93.38 183 GLY A O 1
ATOM 1268 N N . PRO A 1 184 ? -24.109 17.109 19.359 1 92.88 184 PRO A N 1
ATOM 1269 C CA . PRO A 1 184 ? -24.203 18.469 18.828 1 92.88 184 PRO A CA 1
ATOM 1270 C C . PRO A 1 184 ? -23.5 19.5 19.688 1 92.88 184 PRO A C 1
ATOM 1272 O O . PRO A 1 184 ? -23.703 19.547 20.906 1 92.88 184 PRO A O 1
ATOM 1275 N N . GLY A 1 185 ? -22.703 20.297 19.016 1 92.69 185 GLY A N 1
ATOM 1276 C CA . GLY A 1 185 ? -22.016 21.375 19.703 1 92.69 185 GLY A CA 1
ATOM 1277 C C . GLY A 1 185 ? -20.797 20.906 20.484 1 92.69 185 GLY A C 1
ATOM 1278 O O . GLY A 1 185 ? -20.188 21.703 21.219 1 92.69 185 GLY A O 1
ATOM 1279 N N . ARG A 1 186 ? -20.516 19.719 20.391 1 93.25 186 ARG A N 1
ATOM 1280 C CA . ARG A 1 186 ? -19.391 19.156 21.141 1 93.25 186 ARG A CA 1
ATOM 1281 C C . ARG A 1 186 ? -18.297 18.672 20.188 1 93.25 186 ARG A C 1
ATOM 1283 O O . ARG A 1 186 ? -18.547 18.453 19 1 93.25 186 ARG A O 1
ATOM 1290 N N . ALA A 1 187 ? -17.062 18.625 20.781 1 91.56 187 ALA A N 1
ATOM 1291 C CA . ALA A 1 187 ? -15.914 18.156 20.016 1 91.56 187 ALA A CA 1
ATOM 1292 C C . ALA A 1 187 ? -15.484 16.766 20.5 1 91.56 187 ALA A C 1
ATOM 1294 O O . ALA A 1 187 ? -15.859 16.328 21.594 1 91.56 187 ALA A O 1
ATOM 1295 N N . GLY A 1 188 ? -14.734 16.141 19.594 1 91.69 188 GLY A N 1
ATOM 1296 C CA . GLY A 1 188 ? -14.18 14.844 19.953 1 91.69 188 GLY A CA 1
ATOM 1297 C C . GLY A 1 188 ? -13.391 14.867 21.266 1 91.69 188 GLY A C 1
ATOM 1298 O O . GLY A 1 188 ? -13.422 13.906 22.031 1 91.69 188 GLY A O 1
ATOM 1299 N N . SER A 1 189 ? -12.805 15.977 21.484 1 90.69 189 SER A N 1
ATOM 1300 C CA . SER A 1 189 ? -12.039 16.125 22.719 1 90.69 189 SER A CA 1
ATOM 1301 C C . SER A 1 189 ? -12.953 16.047 23.938 1 90.69 189 SER A C 1
ATOM 1303 O O . SER A 1 189 ? -12.531 15.586 25 1 90.69 189 SER A O 1
ATOM 1305 N N . ASP A 1 190 ? -14.133 16.5 23.781 1 93.5 190 ASP A N 1
ATOM 1306 C CA . ASP A 1 190 ? -15.102 16.375 24.859 1 93.5 190 ASP A CA 1
ATOM 1307 C C . ASP A 1 190 ? -15.43 14.906 25.141 1 93.5 190 ASP A C 1
ATOM 1309 O O . ASP A 1 190 ? -15.539 14.492 26.297 1 93.5 190 ASP A O 1
ATOM 1313 N N . LEU A 1 191 ? -15.633 14.188 24.062 1 93.88 191 LEU A N 1
ATOM 1314 C CA . LEU A 1 191 ? -15.891 12.758 24.203 1 93.88 191 LEU A CA 1
ATOM 1315 C C . LEU A 1 191 ? -14.742 12.062 24.922 1 93.88 191 LEU A C 1
ATOM 1317 O O . LEU A 1 191 ? -14.961 11.203 25.781 1 93.88 191 LEU A O 1
ATOM 1321 N N . VAL A 1 192 ? -13.523 12.422 24.594 1 93.31 192 VAL A N 1
ATOM 1322 C CA . VAL A 1 192 ? -12.336 11.844 25.203 1 93.31 192 VAL A CA 1
ATOM 1323 C C . VAL A 1 192 ? -12.312 12.188 26.688 1 93.31 192 VAL A C 1
ATOM 1325 O O . VAL A 1 192 ? -12.023 11.328 27.531 1 93.31 192 VAL A O 1
ATOM 1328 N N . ALA A 1 193 ? -12.609 13.391 26.938 1 92.56 193 ALA A N 1
ATOM 1329 C CA . ALA A 1 193 ? -12.656 13.812 28.328 1 92.56 193 ALA A CA 1
ATOM 1330 C C . ALA A 1 193 ? -13.711 13.031 29.109 1 92.56 193 ALA A C 1
ATOM 1332 O O . ALA A 1 193 ? -13.469 12.617 30.234 1 92.56 193 ALA A O 1
ATOM 1333 N N . ASP A 1 194 ? -14.844 12.875 28.547 1 93.56 194 ASP A N 1
ATOM 1334 C CA . ASP A 1 194 ? -15.914 12.109 29.172 1 93.56 194 ASP A CA 1
ATOM 1335 C C . ASP A 1 194 ? -15.484 10.664 29.422 1 93.56 194 ASP A C 1
ATOM 1337 O O . ASP A 1 194 ? -15.789 10.094 30.469 1 93.56 194 ASP A O 1
ATOM 1341 N N . ALA A 1 195 ? -14.766 10.141 28.469 1 93 195 ALA A N 1
ATOM 1342 C CA . ALA A 1 195 ? -14.336 8.75 28.547 1 93 195 ALA A CA 1
ATOM 1343 C C . ALA A 1 195 ? -13.312 8.562 29.672 1 93 195 ALA A C 1
ATOM 1345 O O . ALA A 1 195 ? -13.211 7.477 30.25 1 93 195 ALA A O 1
ATOM 1346 N N . ARG A 1 196 ? -12.625 9.625 29.969 1 91.06 196 ARG A N 1
ATOM 1347 C CA . ARG A 1 196 ? -11.594 9.57 31 1 91.06 196 ARG A CA 1
ATOM 1348 C C . ARG A 1 196 ? -12.188 9.773 32.375 1 91.06 196 ARG A C 1
ATOM 1350 O O . ARG A 1 196 ? -11.531 9.508 33.406 1 91.06 196 ARG A O 1
ATOM 1357 N N . ALA A 1 197 ? -13.344 10.266 32.312 1 87.75 197 ALA A N 1
ATOM 1358 C CA . ALA A 1 197 ? -13.969 10.594 33.594 1 87.75 197 ALA A CA 1
ATOM 1359 C C . ALA A 1 197 ? -14.281 9.328 34.406 1 87.75 197 ALA A C 1
ATOM 1361 O O . ALA A 1 197 ? -14.227 8.219 33.875 1 87.75 197 ALA A O 1
ATOM 1362 N N . ASP A 1 198 ? -14.438 9.398 35.719 1 79.38 198 ASP A N 1
ATOM 1363 C CA . ASP A 1 198 ? -14.711 8.297 36.656 1 79.38 198 ASP A CA 1
ATOM 1364 C C . ASP A 1 198 ? -16 7.574 36.281 1 79.38 198 ASP A C 1
ATOM 1366 O O . ASP A 1 198 ? -16.812 8.094 35.5 1 79.38 198 ASP A O 1
ATOM 1370 N N . ASP A 1 199 ? -16.422 6.426 36.875 1 73.19 199 ASP A N 1
ATOM 1371 C CA . ASP A 1 199 ? -17.312 5.277 36.688 1 73.19 199 ASP A CA 1
ATOM 1372 C C . ASP A 1 199 ? -18.781 5.695 36.719 1 73.19 199 ASP A C 1
ATOM 1374 O O . ASP A 1 199 ? -19.344 5.824 37.812 1 73.19 199 ASP A O 1
ATOM 1378 N N . GLY A 1 200 ? -19.234 6.672 35.875 1 83.81 200 GLY A N 1
ATOM 1379 C CA . GLY A 1 200 ? -20.656 6.91 35.688 1 83.81 200 GLY A CA 1
ATOM 1380 C C . GLY A 1 200 ? -21.172 6.395 34.344 1 83.81 200 GLY A C 1
ATOM 1381 O O . GLY A 1 200 ? -20.406 5.953 33.5 1 83.81 200 GLY A O 1
ATOM 1382 N N . THR A 1 201 ? -22.5 6.277 34.25 1 85.19 201 THR A N 1
ATOM 1383 C CA . THR A 1 201 ? -23.156 5.773 33.062 1 85.19 201 THR A CA 1
ATOM 1384 C C . THR A 1 201 ? -22.719 6.551 31.828 1 85.19 201 THR A C 1
ATOM 1386 O O . THR A 1 201 ? -22.453 5.961 30.781 1 85.19 201 THR A O 1
ATOM 1389 N N . ASP A 1 202 ? -22.484 7.812 31.953 1 86.19 202 ASP A N 1
ATOM 1390 C CA . ASP A 1 202 ? -22.094 8.664 30.828 1 86.19 202 ASP A CA 1
ATOM 1391 C C . ASP A 1 202 ? -20.641 8.383 30.422 1 86.19 202 ASP A C 1
ATOM 1393 O O . ASP A 1 202 ? -20.328 8.375 29.234 1 86.19 202 ASP A O 1
ATOM 1397 N N . ALA A 1 203 ? -19.906 8.133 31.453 1 91.38 203 ALA A N 1
ATOM 1398 C CA . ALA A 1 203 ? -18.5 7.824 31.188 1 91.38 203 ALA A CA 1
ATOM 1399 C C . ALA A 1 203 ? -18.359 6.492 30.453 1 91.38 203 ALA A C 1
ATOM 1401 O O . ALA A 1 203 ? -17.562 6.363 29.531 1 91.38 203 ALA A O 1
ATOM 1402 N N . ARG A 1 204 ? -19.219 5.574 30.844 1 92.62 204 ARG A N 1
ATOM 1403 C CA . ARG A 1 204 ? -19.188 4.262 30.203 1 92.62 204 ARG A CA 1
ATOM 1404 C C . ARG A 1 204 ? -19.641 4.344 28.75 1 92.62 204 ARG A C 1
ATOM 1406 O O . ARG A 1 204 ? -19.062 3.693 27.875 1 92.62 204 ARG A O 1
ATOM 1413 N N . ALA A 1 205 ? -20.625 5.129 28.484 1 93.88 205 ALA A N 1
ATOM 1414 C CA . ALA A 1 205 ? -21.109 5.324 27.125 1 93.88 205 ALA A CA 1
ATOM 1415 C C . ALA A 1 205 ? -20.062 6.023 26.25 1 93.88 205 ALA A C 1
ATOM 1417 O O . ALA A 1 205 ? -19.859 5.656 25.094 1 93.88 205 ALA A O 1
ATOM 1418 N N . ALA A 1 206 ? -19.438 6.996 26.812 1 95 206 ALA A N 1
ATOM 1419 C CA . ALA A 1 206 ? -18.391 7.723 26.094 1 95 206 ALA A CA 1
ATOM 1420 C C . ALA A 1 206 ? -17.219 6.805 25.781 1 95 206 ALA A C 1
ATOM 1422 O O . ALA A 1 206 ? -16.656 6.859 24.672 1 95 206 ALA A O 1
ATOM 1423 N N . ARG A 1 207 ? -16.891 5.977 26.719 1 95.44 207 ARG A N 1
ATOM 1424 C CA . ARG A 1 207 ? -15.789 5.035 26.516 1 95.44 207 ARG A CA 1
ATOM 1425 C C . ARG A 1 207 ? -16.125 4.043 25.406 1 95.44 207 ARG A C 1
ATOM 1427 O O . ARG A 1 207 ? -15.266 3.74 24.562 1 95.44 207 ARG A O 1
ATOM 1434 N N . ARG A 1 208 ? -17.328 3.586 25.453 1 96 208 ARG A N 1
ATOM 1435 C CA . ARG A 1 208 ? -17.75 2.646 24.406 1 96 208 ARG A CA 1
ATOM 1436 C C . ARG A 1 208 ? -17.688 3.291 23.031 1 96 208 ARG A C 1
ATOM 1438 O O . ARG A 1 208 ? -17.203 2.674 22.078 1 96 208 ARG A O 1
ATOM 1445 N N . ALA A 1 209 ? -18.141 4.473 22.953 1 96.06 209 ALA A N 1
ATOM 1446 C CA . ALA A 1 209 ? -18.125 5.195 21.688 1 96.06 209 ALA A CA 1
ATOM 1447 C C . ALA A 1 209 ? -16.688 5.422 21.219 1 96.06 209 ALA A C 1
ATOM 1449 O O . ALA A 1 209 ? -16.375 5.219 20.047 1 96.06 209 ALA A O 1
ATOM 1450 N N . LEU A 1 210 ? -15.836 5.77 22.125 1 96.38 210 LEU A N 1
ATOM 1451 C CA . LEU A 1 210 ? -14.43 5.992 21.812 1 96.38 210 LEU A CA 1
ATOM 1452 C C . LEU A 1 210 ? -13.758 4.695 21.391 1 96.38 210 LEU A C 1
ATOM 1454 O O . LEU A 1 210 ? -12.984 4.676 20.438 1 96.38 210 LEU A O 1
ATOM 1458 N N . ASP A 1 211 ? -14.086 3.656 22.094 1 97.31 211 ASP A N 1
ATOM 1459 C CA . ASP A 1 211 ? -13.523 2.35 21.781 1 97.31 211 ASP A CA 1
ATOM 1460 C C . ASP A 1 211 ? -13.938 1.896 20.375 1 97.31 211 ASP A C 1
ATOM 1462 O O . ASP A 1 211 ? -13.125 1.35 19.625 1 97.31 211 ASP A O 1
ATOM 1466 N N . ASP A 1 212 ? -15.195 2.154 20.062 1 97 212 ASP A N 1
ATOM 1467 C CA . ASP A 1 212 ? -15.695 1.773 18.75 1 97 212 ASP A CA 1
ATOM 1468 C C . ASP A 1 212 ? -15 2.572 17.656 1 97 212 ASP A C 1
ATOM 1470 O O . ASP A 1 212 ? -14.633 2.02 16.609 1 97 212 ASP A O 1
ATOM 1474 N N . TRP A 1 213 ? -14.844 3.816 17.875 1 96.94 213 TRP A N 1
ATOM 1475 C CA . TRP A 1 213 ? -14.117 4.691 16.953 1 96.94 213 TRP A CA 1
ATOM 1476 C C . TRP A 1 213 ? -12.68 4.227 16.781 1 96.94 213 TRP A C 1
ATOM 1478 O O . TRP A 1 213 ? -12.195 4.078 15.664 1 96.94 213 TRP A O 1
ATOM 1488 N N . ALA A 1 214 ? -12.047 3.902 17.859 1 97.81 214 ALA A N 1
ATOM 1489 C CA . ALA A 1 214 ? -10.648 3.463 17.875 1 97.81 214 ALA A CA 1
ATOM 1490 C C . ALA A 1 214 ? -10.5 2.119 17.156 1 97.81 214 ALA A C 1
ATOM 1492 O O . ALA A 1 214 ? -9.523 1.902 16.438 1 97.81 214 ALA A O 1
ATOM 1493 N N . ALA A 1 215 ? -11.453 1.302 17.359 1 97.94 215 ALA A N 1
ATOM 1494 C CA . ALA A 1 215 ? -11.43 -0.012 16.719 1 97.94 215 ALA A CA 1
ATOM 1495 C C . ALA A 1 215 ? -11.562 0.112 15.203 1 97.94 215 ALA A C 1
ATOM 1497 O O . ALA A 1 215 ? -10.898 -0.611 14.461 1 97.94 215 ALA A O 1
ATOM 1498 N N . ALA A 1 216 ? -12.398 1.009 14.758 1 97.62 216 ALA A N 1
ATOM 1499 C CA . ALA A 1 216 ? -12.539 1.247 13.32 1 97.62 216 ALA A CA 1
ATOM 1500 C C . ALA A 1 216 ? -11.227 1.745 12.719 1 97.62 216 ALA A C 1
ATOM 1502 O O . ALA A 1 216 ? -10.789 1.26 11.672 1 97.62 216 ALA A O 1
ATOM 1503 N N . LEU A 1 217 ? -10.609 2.672 13.375 1 97.94 217 LEU A N 1
ATOM 1504 C CA . LEU A 1 217 ? -9.312 3.176 12.945 1 97.94 217 LEU A CA 1
ATOM 1505 C C . LEU A 1 217 ? -8.273 2.062 12.938 1 97.94 217 LEU A C 1
ATOM 1507 O O . LEU A 1 217 ? -7.5 1.935 11.984 1 97.94 217 LEU A O 1
ATOM 1511 N N . GLY A 1 218 ? -8.289 1.276 13.992 1 98.38 218 GLY A N 1
ATOM 1512 C CA . GLY A 1 218 ? -7.371 0.154 14.094 1 98.38 218 GLY A CA 1
ATOM 1513 C C . GLY A 1 218 ? -7.516 -0.844 12.961 1 98.38 218 GLY A C 1
ATOM 1514 O O . GLY A 1 218 ? -6.52 -1.355 12.453 1 98.38 218 GLY A O 1
ATOM 1515 N N . ARG A 1 219 ? -8.719 -1.102 12.547 1 97.75 219 ARG A N 1
ATOM 1516 C CA . ARG A 1 219 ? -8.953 -2.006 11.422 1 97.75 219 ARG A CA 1
ATOM 1517 C C . ARG A 1 219 ? -8.398 -1.428 10.125 1 97.75 219 ARG A C 1
ATOM 1519 O O . ARG A 1 219 ? -7.875 -2.162 9.289 1 97.75 219 ARG A O 1
ATOM 1526 N N . GLY A 1 220 ? -8.555 -0.103 9.977 1 98.25 220 GLY A N 1
ATOM 1527 C CA . GLY A 1 220 ? -7.914 0.55 8.844 1 98.25 220 GLY A CA 1
ATOM 1528 C C . GLY A 1 220 ? -6.406 0.406 8.852 1 98.25 220 GLY A C 1
ATOM 1529 O O . GLY A 1 220 ? -5.797 0.106 7.82 1 98.25 220 GLY A O 1
ATOM 1530 N N . ILE A 1 221 ? -5.812 0.565 9.984 1 98.69 221 ILE A N 1
ATOM 1531 C CA . ILE A 1 221 ? -4.367 0.448 10.133 1 98.69 221 ILE A CA 1
ATOM 1532 C C . ILE A 1 221 ? -3.938 -0.996 9.891 1 98.69 221 ILE A C 1
ATOM 1534 O O . ILE A 1 221 ? -2.891 -1.244 9.289 1 98.69 221 ILE A O 1
ATOM 1538 N N . ALA A 1 222 ? -4.758 -1.954 10.344 1 98.38 222 ALA A N 1
ATOM 1539 C CA . ALA A 1 222 ? -4.488 -3.365 10.086 1 98.38 222 ALA A CA 1
ATOM 1540 C C . ALA A 1 222 ? -4.414 -3.641 8.586 1 98.38 222 ALA A C 1
ATOM 1542 O O . ALA A 1 222 ? -3.541 -4.379 8.125 1 98.38 222 ALA A O 1
ATOM 1543 N N . ALA A 1 223 ? -5.316 -3.043 7.879 1 98.44 223 ALA A N 1
ATOM 1544 C CA . ALA A 1 223 ? -5.324 -3.178 6.426 1 98.44 223 ALA A CA 1
ATOM 1545 C C . ALA A 1 223 ? -4.039 -2.621 5.816 1 98.44 223 ALA A C 1
ATOM 1547 O O . ALA A 1 223 ? -3.395 -3.281 4.996 1 98.44 223 ALA A O 1
ATOM 1548 N N . VAL A 1 224 ? -3.627 -1.471 6.23 1 98.75 224 VAL A N 1
ATOM 1549 C CA . VAL A 1 224 ? -2.426 -0.806 5.734 1 98.75 224 VAL A CA 1
ATOM 1550 C C . VAL A 1 224 ? -1.194 -1.645 6.066 1 98.75 224 VAL A C 1
ATOM 1552 O O . VAL A 1 224 ? -0.32 -1.837 5.219 1 98.75 224 VAL A O 1
ATOM 1555 N N . ALA A 1 225 ? -1.162 -2.135 7.289 1 98.62 225 ALA A N 1
ATOM 1556 C CA . ALA A 1 225 ? -0.041 -2.965 7.723 1 98.62 225 ALA A CA 1
ATOM 1557 C C . ALA A 1 225 ? 0.062 -4.23 6.879 1 98.62 225 ALA A C 1
ATOM 1559 O O . ALA A 1 225 ? 1.158 -4.629 6.473 1 98.62 225 ALA A O 1
ATOM 1560 N N . SER A 1 226 ? -1.032 -4.82 6.605 1 98.06 226 SER A N 1
ATOM 1561 C CA . SER A 1 226 ? -1.045 -6.051 5.816 1 98.06 226 SER A CA 1
ATOM 1562 C C . SER A 1 226 ? -0.604 -5.789 4.379 1 98.06 226 SER A C 1
ATOM 1564 O O . SER A 1 226 ? 0.125 -6.594 3.795 1 98.06 226 SER A O 1
ATOM 1566 N N . VAL A 1 227 ? -1.011 -4.707 3.848 1 98.44 227 VAL A N 1
ATOM 1567 C CA . VAL A 1 227 ? -0.694 -4.363 2.465 1 98.44 227 VAL A CA 1
ATOM 1568 C C . VAL A 1 227 ? 0.781 -3.986 2.35 1 98.44 227 VAL A C 1
ATOM 1570 O O . VAL A 1 227 ? 1.485 -4.477 1.464 1 98.44 227 VAL A O 1
ATOM 1573 N N . LEU A 1 228 ? 1.315 -3.264 3.34 1 98.62 228 LEU A N 1
ATOM 1574 C CA . LEU A 1 228 ? 2.586 -2.586 3.109 1 98.62 228 LEU A CA 1
ATOM 1575 C C . LEU A 1 228 ? 3.693 -3.207 3.953 1 98.62 228 LEU A C 1
ATOM 1577 O O . LEU A 1 228 ? 4.879 -2.986 3.689 1 98.62 228 LEU A O 1
ATOM 1581 N N . ASP A 1 229 ? 3.361 -3.879 5.062 1 97.75 229 ASP A N 1
ATOM 1582 C CA . ASP A 1 229 ? 4.332 -4.477 5.973 1 97.75 229 ASP A CA 1
ATOM 1583 C C . ASP A 1 229 ? 5.363 -3.445 6.43 1 97.75 229 ASP A C 1
ATOM 1585 O O . ASP A 1 229 ? 6.566 -3.641 6.242 1 97.75 229 ASP A O 1
ATOM 1589 N N . PRO A 1 230 ? 4.902 -2.359 7.02 1 98.56 230 PRO A N 1
ATOM 1590 C CA . PRO A 1 230 ? 5.836 -1.337 7.496 1 98.56 230 PRO A CA 1
ATOM 1591 C C . PRO A 1 230 ? 6.504 -1.714 8.82 1 98.56 230 PRO A C 1
ATOM 1593 O O . PRO A 1 230 ? 6.051 -2.635 9.5 1 98.56 230 PRO A O 1
ATOM 1596 N N . GLU A 1 231 ? 7.574 -1.019 9.156 1 98.38 231 GLU A N 1
ATOM 1597 C CA . GLU A 1 231 ? 8.227 -1.161 10.461 1 98.38 231 GLU A CA 1
ATOM 1598 C C . GLU A 1 231 ? 7.434 -0.452 11.555 1 98.38 231 GLU A C 1
ATOM 1600 O O . GLU A 1 231 ? 7.473 -0.857 12.719 1 98.38 231 GLU A O 1
ATOM 1605 N N . ILE A 1 232 ? 6.766 0.602 11.102 1 98.81 232 ILE A N 1
ATOM 1606 C CA . ILE A 1 232 ? 6.137 1.473 12.094 1 98.81 232 ILE A CA 1
ATOM 1607 C C . ILE A 1 232 ? 4.984 2.24 11.445 1 98.81 232 ILE A C 1
ATOM 1609 O O . ILE A 1 232 ? 5.055 2.594 10.266 1 98.81 232 ILE A O 1
ATOM 1613 N N . VAL A 1 233 ? 3.953 2.434 12.211 1 98.81 233 VAL A N 1
ATOM 1614 C CA . VAL A 1 233 ? 2.838 3.309 11.859 1 98.81 233 VAL A CA 1
ATOM 1615 C C . VAL A 1 233 ? 2.783 4.488 12.828 1 98.81 233 VAL A C 1
ATOM 1617 O O . VAL A 1 233 ? 2.645 4.301 14.039 1 98.81 233 VAL A O 1
ATOM 1620 N N . VAL A 1 234 ? 2.918 5.676 12.273 1 98.69 234 VAL A N 1
ATOM 1621 C CA . VAL A 1 234 ? 2.887 6.906 13.062 1 98.69 234 VAL A CA 1
ATOM 1622 C C . VAL A 1 234 ? 1.512 7.559 12.945 1 98.69 234 VAL A C 1
ATOM 1624 O O . VAL A 1 234 ? 1.035 7.82 11.836 1 98.69 234 VAL A O 1
ATOM 1627 N N . LEU A 1 235 ? 0.873 7.777 14.055 1 97.88 235 LEU A N 1
ATOM 1628 C CA . LEU A 1 235 ? -0.414 8.461 14.078 1 97.88 235 LEU A CA 1
ATOM 1629 C C . LEU A 1 235 ? -0.227 9.961 14.281 1 97.88 235 LEU A C 1
ATOM 1631 O O . LEU A 1 235 ? 0.419 10.391 15.242 1 97.88 235 LEU A O 1
ATOM 1635 N N . ALA A 1 236 ? -0.771 10.703 13.328 1 96.44 236 ALA A N 1
ATOM 1636 C CA . ALA A 1 236 ? -0.692 12.164 13.391 1 96.44 236 ALA A CA 1
ATOM 1637 C C . ALA A 1 236 ? -2.084 12.789 13.391 1 96.44 236 ALA A C 1
ATOM 1639 O O . ALA A 1 236 ? -3.084 12.086 13.203 1 96.44 236 ALA A O 1
ATOM 1640 N N . GLY A 1 237 ? -2.127 14.109 13.648 1 91.19 237 GLY A N 1
ATOM 1641 C CA . GLY A 1 237 ? -3.379 14.852 13.695 1 91.19 237 GLY A CA 1
ATOM 1642 C C . GLY A 1 237 ? -3.762 15.297 15.094 1 91.19 237 GLY A C 1
ATOM 1643 O O . GLY A 1 237 ? -3.043 15.023 16.047 1 91.19 237 GLY A O 1
ATOM 1644 N N . GLY A 1 238 ? -4.867 16.047 15.211 1 82.56 238 GLY A N 1
ATOM 1645 C CA . GLY A 1 238 ? -5.273 16.688 16.453 1 82.56 238 GLY A CA 1
ATOM 1646 C C . GLY A 1 238 ? -5.547 15.695 17.578 1 82.56 238 GLY A C 1
ATOM 1647 O O . GLY A 1 238 ? -5.391 16.016 18.75 1 82.56 238 GLY A O 1
ATOM 1648 N N . LEU A 1 239 ? -5.879 14.516 17.312 1 81 239 LEU A N 1
ATOM 1649 C CA . LEU A 1 239 ? -6.285 13.531 18.312 1 81 239 LEU A CA 1
ATOM 1650 C C . LEU A 1 239 ? -5.082 12.734 18.812 1 81 239 LEU A C 1
ATOM 1652 O O . LEU A 1 239 ? -5.203 11.93 19.734 1 81 239 LEU A O 1
ATOM 1656 N N . CYS A 1 240 ? -3.936 12.938 18.172 1 83.19 240 CYS A N 1
ATOM 1657 C CA . CYS A 1 240 ? -2.756 12.172 18.547 1 83.19 240 CYS A CA 1
ATOM 1658 C C . CYS A 1 240 ? -2.33 12.492 19.984 1 83.19 240 CYS A C 1
ATOM 1660 O O . CYS A 1 240 ? -1.706 11.664 20.641 1 83.19 240 CYS A O 1
ATOM 1662 N N . GLU A 1 241 ? -2.707 13.656 20.469 1 82.38 241 GLU A N 1
ATOM 1663 C CA . GLU A 1 241 ? -2.367 14.047 21.828 1 82.38 241 GLU A CA 1
ATOM 1664 C C . GLU A 1 241 ? -3.119 13.195 22.844 1 82.38 241 GLU A C 1
ATOM 1666 O O . GLU A 1 241 ? -2.672 13.039 23.984 1 82.38 241 GLU A O 1
ATOM 1671 N N . ALA A 1 242 ? -4.199 12.672 22.469 1 89.12 242 ALA A N 1
ATOM 1672 C CA . ALA A 1 242 ? -5.012 11.852 23.359 1 89.12 242 ALA A CA 1
ATOM 1673 C C . ALA A 1 242 ? -4.84 10.367 23.047 1 89.12 242 ALA A C 1
ATOM 1675 O O . ALA A 1 242 ? -5.734 9.562 23.312 1 89.12 242 ALA A O 1
ATOM 1676 N N . PHE A 1 243 ? -3.729 10.008 22.469 1 94.31 243 PHE A N 1
ATOM 1677 C CA . PHE A 1 243 ? -3.486 8.656 21.984 1 94.31 243 PHE A CA 1
ATOM 1678 C C . PHE A 1 243 ? -3.646 7.641 23.109 1 94.31 243 PHE A C 1
ATOM 1680 O O . PHE A 1 243 ? -4.184 6.551 22.906 1 94.31 243 PHE A O 1
ATOM 1687 N N . ASP A 1 244 ? -3.262 7.969 24.312 1 94.25 244 ASP A N 1
ATOM 1688 C CA . ASP A 1 244 ? -3.32 7.059 25.453 1 94.25 244 ASP A CA 1
ATOM 1689 C C . ASP A 1 244 ? -4.762 6.652 25.75 1 94.25 244 ASP A C 1
ATOM 1691 O O . ASP A 1 244 ? -5.008 5.566 26.281 1 94.25 244 ASP A O 1
ATOM 1695 N N . ALA A 1 245 ? -5.719 7.484 25.422 1 94.38 245 ALA A N 1
ATOM 1696 C CA . ALA A 1 245 ? -7.121 7.254 25.75 1 94.38 245 ALA A CA 1
ATOM 1697 C C . ALA A 1 245 ? -7.719 6.152 24.875 1 94.38 245 ALA A C 1
ATOM 1699 O O . ALA A 1 245 ? -8.734 5.551 25.234 1 94.38 245 ALA A O 1
ATOM 1700 N N . TYR A 1 246 ? -7.105 5.914 23.719 1 95.75 246 TYR A N 1
ATOM 1701 C CA . TYR A 1 246 ? -7.746 4.965 22.812 1 95.75 246 TYR A CA 1
ATOM 1702 C C . TYR A 1 246 ? -6.73 3.996 22.219 1 95.75 246 TYR A C 1
ATOM 1704 O O . TYR A 1 246 ? -7.059 3.193 21.344 1 95.75 246 TYR A O 1
ATOM 1712 N N . ALA A 1 247 ? -5.496 3.951 22.703 1 97.12 247 ALA A N 1
ATOM 1713 C CA . ALA A 1 247 ? -4.398 3.15 22.172 1 97.12 247 ALA A CA 1
ATOM 1714 C C . ALA A 1 247 ? -4.719 1.661 22.234 1 97.12 247 ALA A C 1
ATOM 1716 O O . ALA A 1 247 ? -4.48 0.919 21.281 1 97.12 247 ALA A O 1
ATOM 1717 N N . GLU A 1 248 ? -5.23 1.279 23.312 1 97.25 248 GLU A N 1
ATOM 1718 C CA . GLU A 1 248 ? -5.398 -0.154 23.531 1 97.25 248 GLU A CA 1
ATOM 1719 C C . GLU A 1 248 ? -6.445 -0.742 22.594 1 97.25 248 GLU A C 1
ATOM 1721 O O . GLU A 1 248 ? -6.18 -1.72 21.891 1 97.25 248 GLU A O 1
ATOM 1726 N N . PRO A 1 249 ? -7.707 -0.078 22.547 1 97.81 249 PRO A N 1
ATOM 1727 C CA . PRO A 1 249 ? -8.672 -0.625 21.594 1 97.81 249 PRO A CA 1
ATOM 1728 C C . PRO A 1 249 ? -8.172 -0.546 20.141 1 97.81 249 PRO A C 1
ATOM 1730 O O . PRO A 1 249 ? -8.492 -1.412 19.328 1 97.81 249 PRO A O 1
ATOM 1733 N N . LEU A 1 250 ? -7.426 0.421 19.844 1 98.25 250 LEU A N 1
ATOM 1734 C CA . LEU A 1 250 ? -6.855 0.553 18.5 1 98.25 250 LEU A CA 1
ATOM 1735 C C . LEU A 1 250 ? -5.871 -0.578 18.219 1 98.25 250 LEU A C 1
ATOM 1737 O O . LEU A 1 250 ? -5.992 -1.268 17.203 1 98.25 250 LEU A O 1
ATOM 1741 N N . ARG A 1 251 ? -4.93 -0.795 19.078 1 98.38 251 ARG A N 1
ATOM 1742 C CA . ARG A 1 251 ? -3.912 -1.825 18.906 1 98.38 251 ARG A CA 1
ATOM 1743 C C . ARG A 1 251 ? -4.539 -3.217 18.891 1 98.38 251 ARG A C 1
ATOM 1745 O O . ARG A 1 251 ? -4.09 -4.094 18.141 1 98.38 251 ARG A O 1
ATOM 1752 N N . ALA A 1 252 ? -5.523 -3.391 19.719 1 98.06 252 ALA A N 1
ATOM 1753 C CA . ALA A 1 252 ? -6.234 -4.668 19.719 1 98.06 252 ALA A CA 1
ATOM 1754 C C . ALA A 1 252 ? -6.879 -4.945 18.375 1 98.06 252 ALA A C 1
ATOM 1756 O O . ALA A 1 252 ? -6.828 -6.07 17.875 1 98.06 252 ALA A O 1
ATOM 1757 N N . ALA A 1 253 ? -7.48 -3.916 17.812 1 97.62 253 ALA A N 1
ATOM 1758 C CA . ALA A 1 253 ? -8.102 -4.055 16.484 1 97.62 253 ALA A CA 1
ATOM 1759 C C . ALA A 1 253 ? -7.055 -4.336 15.414 1 97.62 253 ALA A C 1
ATOM 1761 O O . ALA A 1 253 ? -7.301 -5.117 14.492 1 97.62 253 ALA A O 1
ATOM 1762 N N . VAL A 1 254 ? -5.863 -3.713 15.531 1 98.25 254 VAL A N 1
ATOM 1763 C CA . VAL A 1 254 ? -4.773 -3.982 14.602 1 98.25 254 VAL A CA 1
ATOM 1764 C C . VAL A 1 254 ? -4.359 -5.449 14.695 1 98.25 254 VAL A C 1
ATOM 1766 O O . VAL A 1 254 ? -4.297 -6.152 13.688 1 98.25 254 VAL A O 1
ATOM 1769 N N . ARG A 1 255 ? -4.164 -5.922 15.891 1 97.12 255 ARG A N 1
ATOM 1770 C CA . ARG A 1 255 ? -3.732 -7.297 16.109 1 97.12 255 ARG A CA 1
ATOM 1771 C C . ARG A 1 255 ? -4.754 -8.289 15.562 1 97.12 255 ARG A C 1
ATOM 1773 O O . ARG A 1 255 ? -4.383 -9.312 14.992 1 97.12 255 ARG A O 1
ATOM 1780 N N . ALA A 1 256 ? -5.973 -7.957 15.688 1 95.94 256 ALA A N 1
ATOM 1781 C CA . ALA A 1 256 ? -7.047 -8.859 15.297 1 95.94 256 ALA A CA 1
ATOM 1782 C C . ALA A 1 256 ? -7.23 -8.875 13.781 1 95.94 256 ALA A C 1
ATOM 1784 O O . ALA A 1 256 ? -7.637 -9.883 13.203 1 95.94 256 ALA A O 1
ATOM 1785 N N . GLY A 1 257 ? -6.922 -7.77 13.164 1 96.19 257 GLY A N 1
ATOM 1786 C CA . GLY A 1 257 ? -7.305 -7.621 11.773 1 96.19 257 GLY A CA 1
ATOM 1787 C C . GLY A 1 257 ? -6.137 -7.766 10.812 1 96.19 257 GLY A C 1
ATOM 1788 O O . GLY A 1 257 ? -6.332 -8.031 9.625 1 96.19 257 GLY A O 1
ATOM 1789 N N . ALA A 1 258 ? -4.902 -7.539 11.281 1 97 258 ALA A N 1
ATOM 1790 C CA . ALA A 1 258 ? -3.734 -7.559 10.406 1 97 258 ALA A CA 1
ATOM 1791 C C . ALA A 1 258 ? -3.285 -8.992 10.125 1 97 258 ALA A C 1
ATOM 1793 O O . ALA A 1 258 ? -3.662 -9.922 10.844 1 97 258 ALA A O 1
ATOM 1794 N N . SER A 1 259 ? -2.516 -9.141 9.055 1 95.81 259 SER A N 1
ATOM 1795 C CA . SER A 1 259 ? -1.906 -10.438 8.758 1 95.81 259 SER A CA 1
ATOM 1796 C C . SER A 1 259 ? -0.997 -10.891 9.898 1 95.81 259 SER A C 1
ATOM 1798 O O . SER A 1 259 ? -0.518 -10.07 10.68 1 95.81 259 SER A O 1
ATOM 1800 N N . PRO A 1 260 ? -0.728 -12.156 10.008 1 93.38 260 PRO A N 1
ATOM 1801 C CA . PRO A 1 260 ? 0.105 -12.68 11.094 1 93.38 260 PRO A CA 1
ATOM 1802 C C . PRO A 1 260 ? 1.475 -12.008 11.164 1 93.38 260 PRO A C 1
ATOM 1804 O O . PRO A 1 260 ? 1.984 -11.742 12.258 1 93.38 260 PRO A O 1
ATOM 1807 N N . ALA A 1 261 ? 2.031 -11.664 10.07 1 92.62 261 ALA A N 1
ATOM 1808 C CA . ALA A 1 261 ? 3.371 -11.078 10.031 1 92.62 261 ALA A CA 1
ATOM 1809 C C . ALA A 1 261 ? 3.361 -9.641 10.539 1 92.62 261 ALA A C 1
ATOM 1811 O O . ALA A 1 261 ? 4.395 -9.117 10.961 1 92.62 261 ALA A O 1
ATOM 1812 N N . THR A 1 262 ? 2.164 -8.977 10.469 1 96.38 262 THR A N 1
ATOM 1813 C CA . THR A 1 262 ? 2.154 -7.539 10.727 1 96.38 262 THR A CA 1
ATOM 1814 C C . THR A 1 262 ? 1.252 -7.207 11.906 1 96.38 262 THR A C 1
ATOM 1816 O O . THR A 1 262 ? 1.017 -6.031 12.211 1 96.38 262 THR A O 1
ATOM 1819 N N . ARG A 1 263 ? 0.752 -8.203 12.625 1 96.44 263 ARG A N 1
ATOM 1820 C CA . ARG A 1 263 ? -0.219 -7.992 13.695 1 96.44 263 ARG A CA 1
ATOM 1821 C C . ARG A 1 263 ? 0.405 -7.234 14.859 1 96.44 263 ARG A C 1
ATOM 1823 O O . ARG A 1 263 ? -0.307 -6.633 15.672 1 96.44 263 ARG A O 1
ATOM 1830 N N . ASN A 1 264 ? 1.784 -7.254 14.945 1 96.94 264 ASN A N 1
ATOM 1831 C CA . ASN A 1 264 ? 2.463 -6.57 16.047 1 96.94 264 ASN A CA 1
ATOM 1832 C C . ASN A 1 264 ? 3.195 -5.324 15.555 1 96.94 264 ASN A C 1
ATOM 1834 O O . ASN A 1 264 ? 4.152 -4.871 16.188 1 96.94 264 ASN A O 1
ATOM 1838 N N . VAL A 1 265 ? 2.783 -4.805 14.438 1 98.19 265 VAL A N 1
ATOM 1839 C CA . VAL A 1 265 ? 3.402 -3.582 13.938 1 98.19 265 VAL A CA 1
ATOM 1840 C C . VAL A 1 265 ? 3.332 -2.492 15 1 98.19 265 VAL A C 1
ATOM 1842 O O . VAL A 1 265 ? 2.332 -2.371 15.711 1 98.19 265 VAL A O 1
ATOM 1845 N N . ALA A 1 266 ? 4.359 -1.7 15.148 1 98.19 266 ALA A N 1
ATOM 1846 C CA . ALA A 1 266 ? 4.375 -0.59 16.094 1 98.19 266 ALA A CA 1
ATOM 1847 C C . ALA A 1 266 ? 3.447 0.534 15.641 1 98.19 266 ALA A C 1
ATOM 1849 O O . ALA A 1 266 ? 3.543 1.006 14.508 1 98.19 266 ALA A O 1
ATOM 1850 N N . VAL A 1 267 ? 2.527 0.891 16.484 1 98.44 267 VAL A N 1
ATOM 1851 C CA . VAL A 1 267 ? 1.678 2.059 16.281 1 98.44 267 VAL A CA 1
ATOM 1852 C C . VAL A 1 267 ? 1.965 3.107 17.344 1 98.44 267 VAL A C 1
ATOM 1854 O O . VAL A 1 267 ? 1.721 2.877 18.531 1 98.44 267 VAL A O 1
ATOM 1857 N N . VAL A 1 268 ? 2.469 4.254 16.906 1 97.81 268 VAL A N 1
ATOM 1858 C CA . VAL A 1 268 ? 2.92 5.258 17.875 1 97.81 268 VAL A CA 1
ATOM 1859 C C . VAL A 1 268 ? 2.412 6.637 17.453 1 97.81 268 VAL A C 1
ATOM 1861 O O . VAL A 1 268 ? 2.145 6.879 16.281 1 97.81 268 VAL A O 1
ATOM 1864 N N . PRO A 1 269 ? 2.215 7.523 18.438 1 97.44 269 PRO A N 1
ATOM 1865 C CA . PRO A 1 269 ? 1.859 8.898 18.062 1 97.44 269 PRO A CA 1
ATOM 1866 C C . PRO A 1 269 ? 3.029 9.664 17.469 1 97.44 269 PRO A C 1
ATOM 1868 O O . PRO A 1 269 ? 4.188 9.375 17.766 1 97.44 269 PRO A O 1
ATOM 1871 N N . ALA A 1 270 ? 2.736 10.578 16.625 1 97.75 270 ALA A N 1
ATOM 1872 C CA . ALA A 1 270 ? 3.748 11.477 16.062 1 97.75 270 ALA A CA 1
ATOM 1873 C C . ALA A 1 270 ? 4.465 12.258 17.156 1 97.75 270 ALA A C 1
ATOM 1875 O O . ALA A 1 270 ? 3.871 12.57 18.203 1 97.75 270 ALA A O 1
ATOM 1876 N N . ARG A 1 271 ? 5.668 12.555 16.938 1 97.25 271 ARG A N 1
ATOM 1877 C CA . ARG A 1 271 ? 6.48 13.242 17.938 1 97.25 271 ARG A CA 1
ATOM 1878 C C . ARG A 1 271 ? 6.586 14.734 17.625 1 97.25 271 ARG A C 1
ATOM 1880 O O . ARG A 1 271 ? 6.656 15.555 18.531 1 97.25 271 ARG A O 1
ATOM 1887 N N . LEU A 1 272 ? 6.562 15.086 16.359 1 96.62 272 LEU A N 1
ATOM 1888 C CA . LEU A 1 272 ? 6.828 16.469 15.969 1 96.62 272 LEU A CA 1
ATOM 1889 C C . LEU A 1 272 ? 5.555 17.297 16.016 1 96.62 272 LEU A C 1
ATOM 1891 O O . LEU A 1 272 ? 5.617 18.531 15.992 1 96.62 272 LEU A O 1
ATOM 1895 N N . GLY A 1 273 ? 4.406 16.656 16.062 1 92.06 273 GLY A N 1
ATOM 1896 C CA . GLY A 1 273 ? 3.141 17.375 16.109 1 92.06 273 GLY A CA 1
ATOM 1897 C C . GLY A 1 273 ? 2.939 18.297 14.922 1 92.06 273 GLY A C 1
ATOM 1898 O O . GLY A 1 273 ? 3.135 17.891 13.773 1 92.06 273 GLY A O 1
ATOM 1899 N N . GLY A 1 274 ? 2.451 19.484 15.234 1 91.69 274 GLY A N 1
ATOM 1900 C CA . GLY A 1 274 ? 2.133 20.438 14.195 1 91.69 274 GLY A CA 1
ATOM 1901 C C . GLY A 1 274 ? 3.35 20.906 13.414 1 91.69 274 GLY A C 1
ATOM 1902 O O . GLY A 1 274 ? 3.217 21.5 12.344 1 91.69 274 GLY A O 1
ATOM 1903 N N . ARG A 1 275 ? 4.516 20.562 13.844 1 96.06 275 ARG A N 1
ATOM 1904 C CA . ARG A 1 275 ? 5.746 21.016 13.211 1 96.06 275 ARG A CA 1
ATOM 1905 C C . ARG A 1 275 ? 6.219 20.047 12.141 1 96.06 275 ARG A C 1
ATOM 1907 O O . ARG A 1 275 ? 7.109 20.359 11.352 1 96.06 275 ARG A O 1
ATOM 1914 N N . ALA A 1 276 ? 5.629 18.844 12.086 1 97.25 276 ALA A N 1
ATOM 1915 C CA . ALA A 1 276 ? 6.117 17.766 11.234 1 97.25 276 ALA A CA 1
ATOM 1916 C C . ALA A 1 276 ? 6.16 18.188 9.773 1 97.25 276 ALA A C 1
ATOM 1918 O O . ALA A 1 276 ? 7.137 17.922 9.07 1 97.25 276 ALA A O 1
ATOM 1919 N N . GLY A 1 277 ? 5.141 18.844 9.352 1 97.5 277 GLY A N 1
ATOM 1920 C CA . GLY A 1 277 ? 5.047 19.25 7.957 1 97.5 277 GLY A CA 1
ATOM 1921 C C . GLY A 1 277 ? 6.148 20.203 7.539 1 97.5 277 GLY A C 1
ATOM 1922 O O . GLY A 1 277 ? 6.82 19.984 6.531 1 97.5 277 GLY A O 1
ATOM 1923 N N . ALA A 1 278 ? 6.383 21.266 8.312 1 98.31 278 ALA A N 1
ATOM 1924 C CA . ALA A 1 278 ? 7.406 22.25 7.996 1 98.31 278 ALA A CA 1
ATOM 1925 C C . ALA A 1 278 ? 8.797 21.625 8.039 1 98.31 278 ALA A C 1
ATOM 1927 O O . ALA A 1 278 ? 9.625 21.875 7.152 1 98.31 278 ALA A O 1
ATOM 1928 N N . ILE A 1 279 ? 9.023 20.859 9.031 1 98.25 279 ILE A N 1
ATOM 1929 C CA . ILE A 1 279 ? 10.312 20.188 9.188 1 98.25 279 ILE A CA 1
ATOM 1930 C C . ILE A 1 279 ? 10.547 19.234 8.023 1 98.25 279 ILE A C 1
ATOM 1932 O O . ILE A 1 279 ? 11.633 19.203 7.438 1 98.25 279 ILE A O 1
ATOM 1936 N N . GLY A 1 280 ? 9.523 18.438 7.719 1 97.94 280 GLY A N 1
ATOM 1937 C CA . GLY A 1 280 ? 9.633 17.516 6.59 1 97.94 280 GLY A CA 1
ATOM 1938 C C . GLY A 1 280 ? 9.852 18.234 5.27 1 97.94 280 GLY A C 1
ATOM 1939 O O . GLY A 1 280 ? 10.625 17.766 4.43 1 97.94 280 GLY A O 1
ATOM 1940 N N . ALA A 1 281 ? 9.148 19.312 5.082 1 97.38 281 ALA A N 1
ATOM 1941 C CA . ALA A 1 281 ? 9.344 20.109 3.877 1 97.38 281 ALA A CA 1
ATOM 1942 C C . ALA A 1 281 ? 10.773 20.625 3.783 1 97.38 281 ALA A C 1
ATOM 1944 O O . ALA A 1 281 ? 11.375 20.609 2.705 1 97.38 281 ALA A O 1
ATOM 1945 N N . LEU A 1 282 ? 11.32 21.047 4.867 1 97.44 282 LEU A N 1
ATOM 1946 C CA . LEU A 1 282 ? 12.711 21.484 4.887 1 97.44 282 LEU A CA 1
ATOM 1947 C C . LEU A 1 282 ? 13.641 20.328 4.488 1 97.44 282 LEU A C 1
ATOM 1949 O O . LEU A 1 282 ? 14.547 20.531 3.676 1 97.44 282 LEU A O 1
ATOM 1953 N N . CYS A 1 283 ? 13.367 19.172 5.02 1 96.44 283 CYS A N 1
ATOM 1954 C CA . CYS A 1 283 ? 14.18 18.016 4.684 1 96.44 283 CYS A CA 1
ATOM 1955 C C . CYS A 1 283 ? 14.094 17.703 3.195 1 96.44 283 CYS A C 1
ATOM 1957 O O . CYS A 1 283 ? 15.078 17.281 2.588 1 96.44 283 CYS A O 1
ATOM 1959 N N . ALA A 1 284 ? 13.008 17.969 2.629 1 96.12 284 ALA A N 1
ATOM 1960 C CA . ALA A 1 284 ? 12.742 17.625 1.233 1 96.12 284 ALA A CA 1
ATOM 1961 C C . ALA A 1 284 ? 13.492 18.562 0.289 1 96.12 284 ALA A C 1
ATOM 1963 O O . ALA A 1 284 ? 13.547 18.328 -0.92 1 96.12 284 ALA A O 1
ATOM 1964 N N . THR A 1 285 ? 14.07 19.594 0.753 1 93.75 285 THR A N 1
ATOM 1965 C CA . THR A 1 285 ? 14.836 20.516 -0.082 1 93.75 285 THR A CA 1
ATOM 1966 C C . THR A 1 285 ? 16.141 19.859 -0.54 1 93.75 285 THR A C 1
ATOM 1968 O O . THR A 1 285 ? 16.797 20.359 -1.454 1 93.75 285 THR A O 1
ATOM 1971 N N . ASP A 1 286 ? 16.438 18.812 0.078 1 88.56 286 ASP A N 1
ATOM 1972 C CA . ASP A 1 286 ? 17.547 17.984 -0.406 1 88.56 286 ASP A CA 1
ATOM 1973 C C . ASP A 1 286 ? 17.062 16.953 -1.421 1 88.56 286 ASP A C 1
ATOM 1975 O O . ASP A 1 286 ? 16.406 15.977 -1.054 1 88.56 286 ASP A O 1
ATOM 1979 N N . PRO A 1 287 ? 17.344 17.172 -2.609 1 73.56 287 PRO A N 1
ATOM 1980 C CA . PRO A 1 287 ? 16.75 16.344 -3.662 1 73.56 287 PRO A CA 1
ATOM 1981 C C . PRO A 1 287 ? 17.203 14.883 -3.592 1 73.56 287 PRO A C 1
ATOM 1983 O O . PRO A 1 287 ? 16.672 14.031 -4.301 1 73.56 287 PRO A O 1
ATOM 1986 N N . ARG A 1 288 ? 18.062 14.492 -2.791 1 69.25 288 ARG A N 1
ATOM 1987 C CA . ARG A 1 288 ? 18.562 13.125 -2.799 1 69.25 288 ARG A CA 1
ATOM 1988 C C . ARG A 1 288 ? 17.469 12.141 -2.412 1 69.25 288 ARG A C 1
ATOM 1990 O O . ARG A 1 288 ? 17.156 11.992 -1.23 1 69.25 288 ARG A O 1
ATOM 1997 N N . GLU A 1 289 ? 16.797 11.578 -3.564 1 69.12 289 GLU A N 1
ATOM 1998 C CA . GLU A 1 289 ? 16.047 10.32 -3.623 1 69.12 289 GLU A CA 1
ATOM 1999 C C . GLU A 1 289 ? 15.031 10.234 -2.492 1 69.12 289 GLU A C 1
ATOM 2001 O O . GLU A 1 289 ? 14.922 9.203 -1.828 1 69.12 289 GLU A O 1
ATOM 2006 N N . VAL A 1 290 ? 14.211 11.281 -2.434 1 87.44 290 VAL A N 1
ATOM 2007 C CA . VAL A 1 290 ? 13.289 11.234 -1.303 1 87.44 290 VAL A CA 1
ATOM 2008 C C . VAL A 1 290 ? 11.922 10.75 -1.769 1 87.44 290 VAL A C 1
ATOM 2010 O O . VAL A 1 290 ? 11.109 10.281 -0.961 1 87.44 290 VAL A O 1
ATOM 2013 N N . TRP A 1 291 ? 11.781 10.781 -3.07 1 91.12 291 TRP A N 1
ATOM 2014 C CA . TRP A 1 291 ? 10.484 10.328 -3.564 1 91.12 291 TRP A CA 1
ATOM 2015 C C . TRP A 1 291 ? 10.648 9.219 -4.594 1 91.12 291 TRP A C 1
ATOM 2017 O O . TRP A 1 291 ? 11.68 9.141 -5.273 1 91.12 291 TRP A O 1
ATOM 2027 N N . THR A 1 292 ? 9.727 8.352 -4.605 1 85.94 292 THR A N 1
ATOM 2028 C CA . THR A 1 292 ? 9.586 7.398 -5.695 1 85.94 292 THR A CA 1
ATOM 2029 C C . THR A 1 292 ? 8.375 7.742 -6.562 1 85.94 292 THR A C 1
ATOM 2031 O O . THR A 1 292 ? 7.363 8.227 -6.055 1 85.94 292 THR A O 1
ATOM 2034 N N . MET B 1 1 ? 28.641 -15.336 -21.594 1 72.44 1 MET B N 1
ATOM 2035 C CA . MET B 1 1 ? 27.734 -15.086 -20.469 1 72.44 1 MET B CA 1
ATOM 2036 C C . MET B 1 1 ? 27.438 -16.375 -19.703 1 72.44 1 MET B C 1
ATOM 2038 O O . MET B 1 1 ? 27.656 -17.469 -20.219 1 72.44 1 MET B O 1
ATOM 2042 N N . THR B 1 2 ? 27.375 -16.359 -18.344 1 87.31 2 THR B N 1
ATOM 2043 C CA . THR B 1 2 ? 27.094 -17.531 -17.531 1 87.31 2 THR B CA 1
ATOM 2044 C C . THR B 1 2 ? 25.578 -17.75 -17.422 1 87.31 2 THR B C 1
ATOM 2046 O O . THR B 1 2 ? 24.797 -16.828 -17.672 1 87.31 2 THR B O 1
ATOM 2049 N N . ALA B 1 3 ? 25.25 -19 -17.344 1 94 3 ALA B N 1
ATOM 2050 C CA . ALA B 1 3 ? 23.828 -19.344 -17.281 1 94 3 ALA B CA 1
ATOM 2051 C C . ALA B 1 3 ? 23.203 -18.859 -15.984 1 94 3 ALA B C 1
ATOM 2053 O O . ALA B 1 3 ? 23.891 -18.734 -14.961 1 94 3 ALA B O 1
ATOM 2054 N N . VAL B 1 4 ? 21.969 -18.5 -16.062 1 96.19 4 VAL B N 1
ATOM 2055 C CA . VAL B 1 4 ? 21.156 -18.172 -14.891 1 96.19 4 VAL B CA 1
ATOM 2056 C C . VAL B 1 4 ? 19.812 -18.906 -14.961 1 96.19 4 VAL B C 1
ATOM 2058 O O . VAL B 1 4 ? 19.375 -19.297 -16.047 1 96.19 4 VAL B O 1
ATOM 2061 N N . LEU B 1 5 ? 19.219 -19.109 -13.766 1 96.88 5 LEU B N 1
ATOM 2062 C CA . LEU B 1 5 ? 18.031 -19.953 -13.68 1 96.88 5 LEU B CA 1
ATOM 2063 C C . LEU B 1 5 ? 16.953 -19.297 -12.828 1 96.88 5 LEU B C 1
ATOM 2065 O O . LEU B 1 5 ? 17.219 -18.828 -11.719 1 96.88 5 LEU B O 1
ATOM 2069 N N . GLY B 1 6 ? 15.758 -19.125 -13.43 1 98.06 6 GLY B N 1
ATOM 2070 C CA . GLY B 1 6 ? 14.562 -18.75 -12.688 1 98.06 6 GLY B CA 1
ATOM 2071 C C . GLY B 1 6 ? 13.617 -19.906 -12.43 1 98.06 6 GLY B C 1
ATOM 2072 O O . GLY B 1 6 ? 13.273 -20.641 -13.352 1 98.06 6 GLY B O 1
ATOM 2073 N N . VAL B 1 7 ? 13.258 -20.078 -11.148 1 98.25 7 VAL B N 1
ATOM 2074 C CA . VAL B 1 7 ? 12.375 -21.172 -10.758 1 98.25 7 VAL B CA 1
ATOM 2075 C C . VAL B 1 7 ? 11.188 -20.625 -9.969 1 98.25 7 VAL B C 1
ATOM 2077 O O . VAL B 1 7 ? 11.344 -19.688 -9.172 1 98.25 7 VAL B O 1
ATOM 2080 N N . ASP B 1 8 ? 10.062 -21.188 -10.188 1 98.06 8 ASP B N 1
ATOM 2081 C CA . ASP B 1 8 ? 8.852 -20.906 -9.422 1 98.06 8 ASP B CA 1
ATOM 2082 C C . ASP B 1 8 ? 8.25 -22.203 -8.867 1 98.06 8 ASP B C 1
ATOM 2084 O O . ASP B 1 8 ? 7.809 -23.062 -9.625 1 98.06 8 ASP B O 1
ATOM 2088 N N . VAL B 1 9 ? 8.234 -22.281 -7.566 1 96.75 9 VAL B N 1
ATOM 2089 C CA . VAL B 1 9 ? 7.691 -23.469 -6.902 1 96.75 9 VAL B CA 1
ATOM 2090 C C . VAL B 1 9 ? 6.266 -23.188 -6.438 1 96.75 9 VAL B C 1
ATOM 2092 O O . VAL B 1 9 ? 6.055 -22.406 -5.508 1 96.75 9 VAL B O 1
ATOM 2095 N N . GLY B 1 10 ? 5.312 -23.844 -7.02 1 92 10 GLY B N 1
ATOM 2096 C CA . GLY B 1 10 ? 3.928 -23.766 -6.586 1 92 10 GLY B CA 1
ATOM 2097 C C . GLY B 1 10 ? 3.52 -24.922 -5.695 1 92 10 GLY B C 1
ATOM 2098 O O . GLY B 1 10 ? 4.371 -25.672 -5.219 1 92 10 GLY B O 1
ATOM 2099 N N . GLY B 1 11 ? 2.234 -24.969 -5.414 1 86.88 11 GLY B N 1
ATOM 2100 C CA . GLY B 1 11 ? 1.725 -26.078 -4.617 1 86.88 11 GLY B CA 1
ATOM 2101 C C . GLY B 1 11 ? 1.687 -27.391 -5.375 1 86.88 11 GLY B C 1
ATOM 2102 O O . GLY B 1 11 ? 1.75 -28.469 -4.77 1 86.88 11 GLY B O 1
ATOM 2103 N N . THR B 1 12 ? 1.563 -27.266 -6.715 1 86.94 12 THR B N 1
ATOM 2104 C CA . THR B 1 12 ? 1.353 -28.469 -7.516 1 86.94 12 THR B CA 1
ATOM 2105 C C . THR B 1 12 ? 2.502 -28.672 -8.5 1 86.94 12 THR B C 1
ATOM 2107 O O . THR B 1 12 ? 2.855 -29.812 -8.82 1 86.94 12 THR B O 1
ATOM 2110 N N . SER B 1 13 ? 3.053 -27.625 -8.961 1 94.31 13 SER B N 1
ATOM 2111 C CA . SER B 1 13 ? 4.07 -27.75 -9.992 1 94.31 13 SER B CA 1
ATOM 2112 C C . SER B 1 13 ? 5.25 -26.812 -9.719 1 94.31 13 SER B C 1
ATOM 2114 O O . SER B 1 13 ? 5.105 -25.828 -9 1 94.31 13 SER B O 1
ATOM 2116 N N . VAL B 1 14 ? 6.359 -27.203 -10.234 1 97.38 14 VAL B N 1
ATOM 2117 C CA . VAL B 1 14 ? 7.57 -26.391 -10.297 1 97.38 14 VAL B CA 1
ATOM 2118 C C . VAL B 1 14 ? 7.848 -26 -11.75 1 97.38 14 VAL B C 1
ATOM 2120 O O . VAL B 1 14 ? 7.879 -26.859 -12.633 1 97.38 14 VAL B O 1
ATOM 2123 N N . ARG B 1 15 ? 7.98 -24.719 -11.953 1 98 15 ARG B N 1
ATOM 2124 C CA . ARG B 1 15 ? 8.289 -24.234 -13.289 1 98 15 ARG B CA 1
ATOM 2125 C C . ARG B 1 15 ? 9.641 -23.547 -13.328 1 98 15 ARG B C 1
ATOM 2127 O O . ARG B 1 15 ? 10.047 -22.906 -12.352 1 98 15 ARG B O 1
ATOM 2134 N N . ALA B 1 16 ? 10.328 -23.641 -14.508 1 98.31 16 ALA B N 1
ATOM 2135 C CA . ALA B 1 16 ? 11.68 -23.078 -14.578 1 98.31 16 ALA B CA 1
ATOM 2136 C C . ALA B 1 16 ? 12 -22.609 -15.992 1 98.31 16 ALA B C 1
ATOM 2138 O O . ALA B 1 16 ? 11.461 -23.125 -16.969 1 98.31 16 ALA B O 1
ATOM 2139 N N . VAL B 1 17 ? 12.781 -21.641 -16.094 1 98.5 17 VAL B N 1
ATOM 2140 C CA . VAL B 1 17 ? 13.344 -21.125 -17.328 1 98.5 17 VAL B CA 1
ATOM 2141 C C . VAL B 1 17 ? 14.781 -20.656 -17.094 1 98.5 17 VAL B C 1
ATOM 2143 O O . VAL B 1 17 ? 15.094 -20.125 -16.031 1 98.5 17 VAL B O 1
ATOM 2146 N N . ALA B 1 18 ? 15.656 -20.891 -18.047 1 97.31 18 ALA B N 1
ATOM 2147 C CA . ALA B 1 18 ? 17.062 -20.531 -17.922 1 97.31 18 ALA B CA 1
ATOM 2148 C C . ALA B 1 18 ? 17.516 -19.672 -19.094 1 97.31 18 ALA B C 1
ATOM 2150 O O . ALA B 1 18 ? 16.938 -19.734 -20.188 1 97.31 18 ALA B O 1
ATOM 2151 N N . ARG B 1 19 ? 18.328 -18.766 -18.797 1 97 19 ARG B N 1
ATOM 2152 C CA . ARG B 1 19 ? 19.141 -18.125 -19.828 1 97 19 ARG B CA 1
ATOM 2153 C C . ARG B 1 19 ? 20.531 -18.734 -19.891 1 97 19 ARG B C 1
ATOM 2155 O O . ARG B 1 19 ? 21.266 -18.734 -18.906 1 97 19 ARG B O 1
ATOM 2162 N N . LEU B 1 20 ? 20.859 -19.188 -21.109 1 96.31 20 LEU B N 1
ATOM 2163 C CA . LEU B 1 20 ? 22.094 -19.922 -21.297 1 96.31 20 LEU B CA 1
ATOM 2164 C C . LEU B 1 20 ? 23.266 -18.969 -21.5 1 96.31 20 LEU B C 1
ATOM 2166 O O . LEU B 1 20 ? 23.078 -17.75 -21.578 1 96.31 20 LEU B O 1
ATOM 2170 N N . ALA B 1 21 ? 24.438 -19.547 -21.562 1 93 21 ALA B N 1
ATOM 2171 C CA . ALA B 1 21 ? 25.656 -18.766 -21.656 1 93 21 ALA B CA 1
ATOM 2172 C C . ALA B 1 21 ? 25.703 -17.969 -22.969 1 93 21 ALA B C 1
ATOM 2174 O O . ALA B 1 21 ? 26.266 -16.875 -23.016 1 93 21 ALA B O 1
ATOM 2175 N N . ASP B 1 22 ? 25 -18.453 -24 1 94.12 22 ASP B N 1
ATOM 2176 C CA . ASP B 1 22 ? 25 -17.781 -25.297 1 94.12 22 ASP B CA 1
ATOM 2177 C C . ASP B 1 22 ? 23.906 -16.734 -25.391 1 94.12 22 ASP B C 1
ATOM 2179 O O . ASP B 1 22 ? 23.734 -16.078 -26.422 1 94.12 22 ASP B O 1
ATOM 2183 N N . GLY B 1 23 ? 23.156 -16.672 -24.312 1 93.75 23 GLY B N 1
ATOM 2184 C CA . GLY B 1 23 ? 22.125 -15.648 -24.266 1 93.75 23 GLY B CA 1
ATOM 2185 C C . GLY B 1 23 ? 20.75 -16.188 -24.609 1 93.75 23 GLY B C 1
ATOM 2186 O O . GLY B 1 23 ? 19.734 -15.516 -24.375 1 93.75 23 GLY B O 1
ATOM 2187 N N . SER B 1 24 ? 20.734 -17.406 -25.125 1 96.25 24 SER B N 1
ATOM 2188 C CA . SER B 1 24 ? 19.438 -17.984 -25.5 1 96.25 24 SER B CA 1
ATOM 2189 C C . SER B 1 24 ? 18.656 -18.422 -24.281 1 96.25 24 SER B C 1
ATOM 2191 O O . SER B 1 24 ? 19.234 -18.734 -23.234 1 96.25 24 SER B O 1
ATOM 2193 N N . ARG B 1 25 ? 17.312 -18.359 -24.344 1 97.12 25 ARG B N 1
ATOM 2194 C CA . ARG B 1 25 ? 16.422 -18.734 -23.266 1 97.12 25 ARG B CA 1
ATOM 2195 C C . ARG B 1 25 ? 15.781 -20.094 -23.516 1 97.12 25 ARG B C 1
ATOM 2197 O O . ARG B 1 25 ? 15.383 -20.406 -24.656 1 97.12 25 ARG B O 1
ATOM 2204 N N . THR B 1 26 ? 15.797 -20.938 -22.547 1 97.31 26 THR B N 1
ATOM 2205 C CA . THR B 1 26 ? 15.109 -22.219 -22.656 1 97.31 26 THR B CA 1
ATOM 2206 C C . THR B 1 26 ? 13.602 -22.031 -22.609 1 97.31 26 THR B C 1
ATOM 2208 O O . THR B 1 26 ? 13.117 -20.984 -22.156 1 97.31 26 THR B O 1
ATOM 2211 N N . PRO B 1 27 ? 12.852 -22.984 -23.141 1 96.69 27 PRO B N 1
ATOM 2212 C CA . PRO B 1 27 ? 11.414 -22.938 -22.844 1 96.69 27 PRO B CA 1
ATOM 2213 C C . PRO B 1 27 ? 11.102 -23.094 -21.359 1 96.69 27 PRO B C 1
ATOM 2215 O O . PRO B 1 27 ? 11.922 -23.641 -20.609 1 96.69 27 PRO B O 1
ATOM 2218 N N . VAL B 1 28 ? 10.008 -22.594 -20.969 1 97.88 28 VAL B N 1
ATOM 2219 C CA . VAL B 1 28 ? 9.562 -22.844 -19.594 1 97.88 28 VAL B CA 1
ATOM 2220 C C . VAL B 1 28 ? 9.172 -24.297 -19.438 1 97.88 28 VAL B C 1
ATOM 2222 O O . VAL B 1 28 ? 8.352 -24.812 -20.203 1 97.88 28 VAL B O 1
ATOM 2225 N N . VAL B 1 29 ? 9.703 -24.969 -18.484 1 97.56 29 VAL B N 1
ATOM 2226 C CA . VAL B 1 29 ? 9.391 -26.359 -18.234 1 97.56 29 VAL B CA 1
ATOM 2227 C C . VAL B 1 29 ? 8.602 -26.484 -16.922 1 97.56 29 VAL B C 1
ATOM 2229 O O . VAL B 1 29 ? 8.617 -25.562 -16.094 1 97.56 29 VAL B O 1
ATOM 2232 N N . SER B 1 30 ? 7.887 -27.562 -16.797 1 96.75 30 SER B N 1
ATOM 2233 C CA . SER B 1 30 ? 7.062 -27.812 -15.609 1 96.75 30 SER B CA 1
ATOM 2234 C C . SER B 1 30 ? 7.281 -29.234 -15.086 1 96.75 30 SER B C 1
ATOM 2236 O O . SER B 1 30 ? 7.395 -30.172 -15.867 1 96.75 30 SER B O 1
ATOM 2238 N N . ARG B 1 31 ? 7.473 -29.344 -13.836 1 97 31 ARG B N 1
ATOM 2239 C CA . ARG B 1 31 ? 7.555 -30.609 -13.117 1 97 31 ARG B CA 1
ATOM 2240 C C . ARG B 1 31 ? 6.602 -30.625 -11.93 1 97 31 ARG B C 1
ATOM 2242 O O . ARG B 1 31 ? 6.273 -29.578 -11.367 1 97 31 ARG B O 1
ATOM 2249 N N . PRO B 1 32 ? 6.152 -31.844 -11.555 1 96.19 32 PRO B N 1
ATOM 2250 C CA . PRO B 1 32 ? 5.359 -31.906 -10.328 1 96.19 32 PRO B CA 1
ATOM 2251 C C . PRO B 1 32 ? 6.168 -31.547 -9.086 1 96.19 32 PRO B C 1
ATOM 2253 O O . PRO B 1 32 ? 7.348 -31.891 -8.992 1 96.19 32 PRO B O 1
ATOM 2256 N N . VAL B 1 33 ? 5.566 -30.844 -8.164 1 94.94 33 VAL B N 1
ATOM 2257 C CA . VAL B 1 33 ? 6.227 -30.547 -6.898 1 94.94 33 VAL B CA 1
ATOM 2258 C C . VAL B 1 33 ? 6.324 -31.828 -6.062 1 94.94 33 VAL B C 1
ATOM 2260 O O . VAL B 1 33 ? 5.328 -32.531 -5.883 1 94.94 33 VAL B O 1
ATOM 2263 N N . PRO B 1 34 ? 7.512 -32.125 -5.668 1 94.56 34 PRO B N 1
ATOM 2264 C CA . PRO B 1 34 ? 7.641 -33.344 -4.84 1 94.56 34 PRO B CA 1
ATOM 2265 C C . PRO B 1 34 ? 7.098 -33.156 -3.428 1 94.56 34 PRO B C 1
ATOM 2267 O O . PRO B 1 34 ? 6.664 -32.031 -3.076 1 94.56 34 PRO B O 1
ATOM 2270 N N . ARG B 1 35 ? 7.105 -34.219 -2.59 1 91.25 35 ARG B N 1
ATOM 2271 C CA . ARG B 1 35 ? 6.473 -34.219 -1.277 1 91.25 35 ARG B CA 1
ATOM 2272 C C . ARG B 1 35 ? 7.516 -34.219 -0.164 1 91.25 35 ARG B C 1
ATOM 2274 O O . ARG B 1 35 ? 7.18 -34.406 1.007 1 91.25 35 ARG B O 1
ATOM 2281 N N . SER B 1 36 ? 8.797 -34 -0.576 1 95.31 36 SER B N 1
ATOM 2282 C CA . SER B 1 36 ? 9.836 -33.938 0.451 1 95.31 36 SER B CA 1
ATOM 2283 C C . SER B 1 36 ? 10.961 -33 0.065 1 95.31 36 SER B C 1
ATOM 2285 O O . SER B 1 36 ? 11.141 -32.688 -1.115 1 95.31 36 SER B O 1
ATOM 2287 N N . TYR B 1 37 ? 11.695 -32.594 1.089 1 97.06 37 TYR B N 1
ATOM 2288 C CA . TYR B 1 37 ? 12.75 -31.609 0.927 1 97.06 37 TYR B CA 1
ATOM 2289 C C . TYR B 1 37 ? 13.875 -32.156 0.052 1 97.06 37 TYR B C 1
ATOM 2291 O O . TYR B 1 37 ? 14.266 -31.516 -0.929 1 97.06 37 TYR B O 1
ATOM 2299 N N . PRO B 1 38 ? 14.375 -33.406 0.28 1 96.88 38 PRO B N 1
ATOM 2300 C CA . PRO B 1 38 ? 15.438 -33.938 -0.582 1 96.88 38 PRO B CA 1
ATOM 2301 C C . PRO B 1 38 ? 15.008 -34.062 -2.037 1 96.88 38 PRO B C 1
ATOM 2303 O O . PRO B 1 38 ? 15.781 -33.781 -2.951 1 96.88 38 PRO B O 1
ATOM 2306 N N . GLU B 1 39 ? 13.812 -34.438 -2.193 1 97.31 39 GLU B N 1
ATOM 2307 C CA . GLU B 1 39 ? 13.289 -34.625 -3.549 1 97.31 39 GLU B CA 1
ATOM 2308 C C . GLU B 1 39 ? 13.164 -33.281 -4.258 1 97.31 39 GLU B C 1
ATOM 2310 O O . GLU B 1 39 ? 13.391 -33.156 -5.465 1 97.31 39 GLU B O 1
ATOM 2315 N N . LEU B 1 40 ? 12.68 -32.281 -3.52 1 97.12 40 LEU B N 1
ATOM 2316 C CA . LEU B 1 40 ? 12.602 -30.969 -4.117 1 97.12 40 LEU B CA 1
ATOM 2317 C C . LEU B 1 40 ? 13.977 -30.484 -4.562 1 97.12 40 LEU B C 1
ATOM 2319 O O . LEU B 1 40 ? 14.125 -29.938 -5.66 1 97.12 40 LEU B O 1
ATOM 2323 N N . LEU B 1 41 ? 14.984 -30.688 -3.686 1 96.12 41 LEU B N 1
ATOM 2324 C CA . LEU B 1 41 ? 16.359 -30.297 -4.031 1 96.12 41 LEU B CA 1
ATOM 2325 C C . LEU B 1 41 ? 16.797 -30.984 -5.32 1 96.12 41 LEU B C 1
ATOM 2327 O O . LEU B 1 41 ? 17.422 -30.359 -6.176 1 96.12 41 LEU B O 1
ATOM 2331 N N . ASP B 1 42 ? 16.453 -32.219 -5.406 1 96.25 42 ASP B N 1
ATOM 2332 C CA . ASP B 1 42 ? 16.812 -33 -6.605 1 96.25 42 ASP B CA 1
ATOM 2333 C C . ASP B 1 42 ? 16.125 -32.406 -7.84 1 96.25 42 ASP B C 1
ATOM 2335 O O . ASP B 1 42 ? 16.766 -32.25 -8.891 1 96.25 42 ASP B O 1
ATOM 2339 N N . VAL B 1 43 ? 14.859 -32.094 -7.695 1 96.94 43 VAL B N 1
ATOM 2340 C CA . VAL B 1 43 ? 14.094 -31.531 -8.805 1 96.94 43 VAL B CA 1
ATOM 2341 C C . VAL B 1 43 ? 14.703 -30.203 -9.219 1 96.94 43 VAL B C 1
ATOM 2343 O O . VAL B 1 43 ? 14.953 -29.969 -10.398 1 96.94 43 VAL B O 1
ATOM 2346 N N . LEU B 1 44 ? 14.984 -29.344 -8.258 1 96.75 44 LEU B N 1
ATOM 2347 C CA . LEU B 1 44 ? 15.523 -28.016 -8.531 1 96.75 44 LEU B CA 1
ATOM 2348 C C . LEU B 1 44 ? 16.891 -28.125 -9.203 1 96.75 44 LEU B C 1
ATOM 2350 O O . LEU B 1 44 ? 17.156 -27.422 -10.188 1 96.75 44 LEU B O 1
ATOM 2354 N N . ALA B 1 45 ? 17.719 -28.984 -8.688 1 94.25 45 ALA B N 1
ATOM 2355 C CA . ALA B 1 45 ? 19.047 -29.172 -9.266 1 94.25 45 ALA B CA 1
ATOM 2356 C C . ALA B 1 45 ? 18.953 -29.703 -10.695 1 94.25 45 ALA B C 1
ATOM 2358 O O . ALA B 1 45 ? 19.75 -29.328 -11.555 1 94.25 45 ALA B O 1
ATOM 2359 N N . GLY B 1 46 ? 17.984 -30.516 -10.891 1 94.5 46 GLY B N 1
ATOM 2360 C CA . GLY B 1 46 ? 17.797 -31.109 -12.203 1 94.5 46 GLY B CA 1
ATOM 2361 C C . GLY B 1 46 ? 17.281 -30.141 -13.242 1 94.5 46 GLY B C 1
ATOM 2362 O O . GLY B 1 46 ? 17.344 -30.406 -14.438 1 94.5 46 GLY B O 1
ATOM 2363 N N . LEU B 1 47 ? 16.75 -29.016 -12.812 1 95.62 47 LEU B N 1
ATOM 2364 C CA . LEU B 1 47 ? 16.219 -28 -13.711 1 95.62 47 LEU B CA 1
ATOM 2365 C C . LEU B 1 47 ? 17.328 -27.094 -14.242 1 95.62 47 LEU B C 1
ATOM 2367 O O . LEU B 1 47 ? 17.125 -26.344 -15.195 1 95.62 47 LEU B O 1
ATOM 2371 N N . ALA B 1 48 ? 18.484 -27.156 -13.625 1 93.5 48 ALA B N 1
ATOM 2372 C CA . ALA B 1 48 ? 19.609 -26.328 -14.047 1 93.5 48 ALA B CA 1
ATOM 2373 C C . ALA B 1 48 ? 20.125 -26.75 -15.414 1 93.5 48 ALA B C 1
ATOM 2375 O O . ALA B 1 48 ? 20.188 -27.953 -15.719 1 93.5 48 ALA B O 1
ATOM 2376 N N . PRO B 1 49 ? 20.422 -25.781 -16.25 1 91.81 49 PRO B N 1
ATOM 2377 C CA . PRO B 1 49 ? 21.047 -26.141 -17.516 1 91.81 49 PRO B CA 1
ATOM 2378 C C . PRO B 1 49 ? 22.438 -26.734 -17.359 1 91.81 49 PRO B C 1
ATOM 2380 O O . PRO B 1 49 ? 23.047 -26.609 -16.281 1 91.81 49 PRO B O 1
ATOM 2383 N N . PRO B 1 50 ? 22.844 -27.328 -18.469 1 87.06 50 PRO B N 1
ATOM 2384 C CA . PRO B 1 50 ? 24.203 -27.875 -18.406 1 87.06 50 PRO B CA 1
ATOM 2385 C C . PRO B 1 50 ? 25.266 -26.781 -18.234 1 87.06 50 PRO B C 1
ATOM 2387 O O . PRO B 1 50 ? 25.125 -25.688 -18.766 1 87.06 50 PRO B O 1
ATOM 2390 N N . GLY B 1 51 ? 26.234 -27.109 -17.422 1 85.56 51 GLY B N 1
ATOM 2391 C CA . GLY B 1 51 ? 27.312 -26.172 -17.203 1 85.56 51 GLY B CA 1
ATOM 2392 C C . GLY B 1 51 ? 27.141 -25.344 -15.945 1 85.56 51 GLY B C 1
ATOM 2393 O O . GLY B 1 51 ? 26.281 -25.641 -15.117 1 85.56 51 GLY B O 1
ATOM 2394 N N . PRO B 1 52 ? 28.031 -24.391 -15.781 1 88.56 52 PRO B N 1
ATOM 2395 C CA . PRO B 1 52 ? 27.984 -23.547 -14.586 1 88.56 52 PRO B CA 1
ATOM 2396 C C . PRO B 1 52 ? 26.797 -22.578 -14.578 1 88.56 52 PRO B C 1
ATOM 2398 O O . PRO B 1 52 ? 26.469 -22 -15.617 1 88.56 52 PRO B O 1
ATOM 2401 N N . VAL B 1 53 ? 26.141 -22.547 -13.469 1 92.75 53 VAL B N 1
ATOM 2402 C CA . VAL B 1 53 ? 25.047 -21.609 -13.258 1 92.75 53 VAL B CA 1
ATOM 2403 C C . VAL B 1 53 ? 25.469 -20.531 -12.266 1 92.75 53 VAL B C 1
ATOM 2405 O O . VAL B 1 53 ? 25.875 -20.828 -11.141 1 92.75 53 VAL B O 1
ATOM 2408 N N . ARG B 1 54 ? 25.406 -19.297 -12.656 1 91.88 54 ARG B N 1
ATOM 2409 C CA . ARG B 1 54 ? 25.906 -18.188 -11.852 1 91.88 54 ARG B CA 1
ATOM 2410 C C . ARG B 1 54 ? 24.891 -17.781 -10.789 1 91.88 54 ARG B C 1
ATOM 2412 O O . ARG B 1 54 ? 25.281 -17.359 -9.695 1 91.88 54 ARG B O 1
ATOM 2419 N N . SER B 1 55 ? 23.656 -17.812 -11.148 1 94.38 55 SER B N 1
ATOM 2420 C CA . SER B 1 55 ? 22.625 -17.297 -10.258 1 94.38 55 SER B CA 1
ATOM 2421 C C . SER B 1 55 ? 21.312 -18.047 -10.438 1 94.38 55 SER B C 1
ATOM 2423 O O . SER B 1 55 ? 20.953 -18.422 -11.547 1 94.38 55 SER B O 1
ATOM 2425 N N . VAL B 1 56 ? 20.688 -18.344 -9.297 1 96.38 56 VAL B N 1
ATOM 2426 C CA . VAL B 1 56 ? 19.375 -18.984 -9.266 1 96.38 56 VAL B CA 1
ATOM 2427 C C . VAL B 1 56 ? 18.438 -18.172 -8.367 1 96.38 56 VAL B C 1
ATOM 2429 O O . VAL B 1 56 ? 18.797 -17.812 -7.242 1 96.38 56 VAL B O 1
ATOM 2432 N N . VAL B 1 57 ? 17.312 -17.859 -8.875 1 97 57 VAL B N 1
ATOM 2433 C CA . VAL B 1 57 ? 16.25 -17.281 -8.047 1 97 57 VAL B CA 1
ATOM 2434 C C . VAL B 1 57 ? 15.078 -18.25 -7.973 1 97 57 VAL B C 1
ATOM 2436 O O . VAL B 1 57 ? 14.625 -18.766 -9 1 97 57 VAL B O 1
ATOM 2439 N N . VAL B 1 58 ? 14.633 -18.5 -6.762 1 97.44 58 VAL B N 1
ATOM 2440 C CA . VAL B 1 58 ? 13.523 -19.422 -6.527 1 97.44 58 VAL B CA 1
ATOM 2441 C C . VAL B 1 58 ? 12.352 -18.672 -5.902 1 97.44 58 VAL B C 1
ATOM 2443 O O . VAL B 1 58 ? 12.469 -18.125 -4.809 1 97.44 58 VAL B O 1
ATOM 2446 N N . GLY B 1 59 ? 11.258 -18.625 -6.672 1 97 59 GLY B N 1
ATOM 2447 C CA . GLY B 1 59 ? 10.008 -18.156 -6.094 1 97 59 GLY B CA 1
ATOM 2448 C C . GLY B 1 59 ? 9.289 -19.203 -5.277 1 97 59 GLY B C 1
ATOM 2449 O O . GLY B 1 59 ? 9.18 -20.359 -5.695 1 97 59 GLY B O 1
ATOM 2450 N N . LEU B 1 60 ? 8.852 -18.859 -4.121 1 96.06 60 LEU B N 1
ATOM 2451 C CA . LEU B 1 60 ? 8.133 -19.75 -3.227 1 96.06 60 LEU B CA 1
ATOM 2452 C C . LEU B 1 60 ? 6.824 -19.125 -2.766 1 96.06 60 LEU B C 1
ATOM 2454 O O . LEU B 1 60 ? 6.73 -17.906 -2.631 1 96.06 60 LEU B O 1
ATOM 2458 N N . PRO B 1 61 ? 5.801 -20.062 -2.516 1 91.81 61 PRO B N 1
ATOM 2459 C CA . PRO B 1 61 ? 4.531 -19.531 -2.008 1 91.81 61 PRO B CA 1
ATOM 2460 C C . PRO B 1 61 ? 4.582 -19.219 -0.515 1 91.81 61 PRO B C 1
ATOM 2462 O O . PRO B 1 61 ? 4.797 -20.109 0.305 1 91.81 61 PRO B O 1
ATOM 2465 N N . GLY B 1 62 ? 4.598 -17.969 -0.125 1 88.5 62 GLY B N 1
ATOM 2466 C CA . GLY B 1 62 ? 4.594 -17.594 1.281 1 88.5 62 GLY B CA 1
ATOM 2467 C C . GLY B 1 62 ? 5.688 -16.609 1.646 1 88.5 62 GLY B C 1
ATOM 2468 O O . GLY B 1 62 ? 6.188 -15.883 0.785 1 88.5 62 GLY B O 1
ATOM 2469 N N . ALA B 1 63 ? 5.906 -16.547 2.998 1 87.38 63 ALA B N 1
ATOM 2470 C CA . ALA B 1 63 ? 6.945 -15.664 3.51 1 87.38 63 ALA B CA 1
ATOM 2471 C C . ALA B 1 63 ? 8.312 -16.344 3.48 1 87.38 63 ALA B C 1
ATOM 2473 O O . ALA B 1 63 ? 8.469 -17.469 3.973 1 87.38 63 ALA B O 1
ATOM 2474 N N . THR B 1 64 ? 9.164 -15.617 2.742 1 87 64 THR B N 1
ATOM 2475 C CA . THR B 1 64 ? 10.508 -16.172 2.67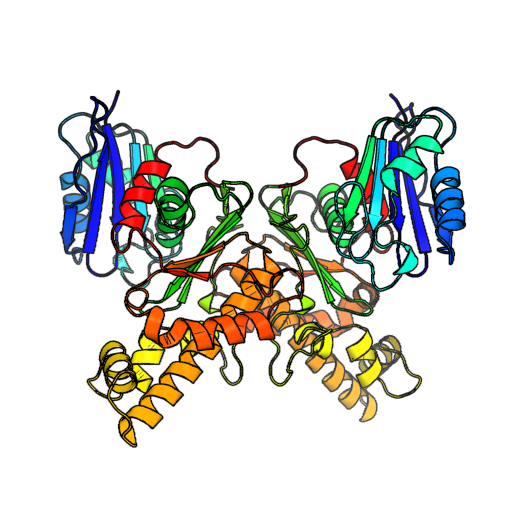2 1 87 64 THR B CA 1
ATOM 2476 C C . THR B 1 64 ? 11.555 -15.086 2.945 1 87 64 THR B C 1
ATOM 2478 O O . THR B 1 64 ? 11.281 -13.898 2.756 1 87 64 THR B O 1
ATOM 2481 N N . GLY B 1 65 ? 12.648 -15.477 3.52 1 86.12 65 GLY B N 1
ATOM 2482 C CA . GLY B 1 65 ? 13.836 -14.648 3.402 1 86.12 65 GLY B CA 1
ATOM 2483 C C . GLY B 1 65 ? 14.555 -14.828 2.08 1 86.12 65 GLY B C 1
ATOM 2484 O O . GLY B 1 65 ? 13.977 -15.312 1.109 1 86.12 65 GLY B O 1
ATOM 2485 N N . THR B 1 66 ? 15.664 -14.352 2.047 1 91.56 66 THR B N 1
ATOM 2486 C CA . THR B 1 66 ? 16.422 -14.445 0.804 1 91.56 66 THR B CA 1
ATOM 2487 C C . THR B 1 66 ? 17.109 -15.797 0.695 1 91.56 66 THR B C 1
ATOM 2489 O O . THR B 1 66 ? 17.578 -16.188 -0.382 1 91.56 66 THR B O 1
ATOM 2492 N N . THR B 1 67 ? 17.125 -16.562 1.909 1 94.62 67 THR B N 1
ATOM 2493 C CA . THR B 1 67 ? 17.922 -17.797 1.824 1 94.62 67 THR B CA 1
ATOM 2494 C C . THR B 1 67 ? 17.172 -18.969 2.449 1 94.62 67 THR B C 1
ATOM 2496 O O . THR B 1 67 ? 17.469 -20.125 2.168 1 94.62 67 THR B O 1
ATOM 2499 N N . VAL B 1 68 ? 16.219 -18.609 3.363 1 95.56 68 VAL B N 1
ATOM 2500 C CA . VAL B 1 68 ? 15.531 -19.641 4.121 1 95.56 68 VAL B CA 1
ATOM 2501 C C . VAL B 1 68 ? 14.031 -19.375 4.109 1 95.56 68 VAL B C 1
ATOM 2503 O O . VAL B 1 68 ? 13.578 -18.281 4.453 1 95.56 68 VAL B O 1
ATOM 2506 N N . PRO B 1 69 ? 13.258 -20.375 3.654 1 95.12 69 PRO B N 1
ATOM 2507 C CA . PRO B 1 69 ? 11.812 -20.219 3.816 1 95.12 69 PRO B CA 1
ATOM 2508 C C . PRO B 1 69 ? 11.391 -20.094 5.277 1 95.12 69 PRO B C 1
ATOM 2510 O O . PRO B 1 69 ? 11.961 -20.766 6.148 1 95.12 69 PRO B O 1
ATOM 2513 N N . ARG B 1 70 ? 10.453 -19.234 5.535 1 91.94 70 ARG B N 1
ATOM 2514 C CA . ARG B 1 70 ? 10.031 -18.969 6.906 1 91.94 70 ARG B CA 1
ATOM 2515 C C . ARG B 1 70 ? 8.633 -19.531 7.168 1 91.94 70 ARG B C 1
ATOM 2517 O O . ARG B 1 70 ? 8.383 -20.125 8.219 1 91.94 70 ARG B O 1
ATOM 2524 N N . TRP B 1 71 ? 7.738 -19.375 6.199 1 91.06 71 TRP B N 1
ATOM 2525 C CA . TRP B 1 71 ? 6.348 -19.797 6.355 1 91.06 71 TRP B CA 1
ATOM 2526 C C . TRP B 1 71 ? 5.727 -20.125 5 1 91.06 71 TRP B C 1
ATOM 2528 O O . TRP B 1 71 ? 5.324 -19.219 4.262 1 91.06 71 TRP B O 1
ATOM 2538 N N . ILE B 1 72 ? 5.676 -21.406 4.766 1 90.88 72 ILE B N 1
ATOM 2539 C CA . ILE B 1 72 ? 5.125 -21.922 3.514 1 90.88 72 ILE B CA 1
ATOM 2540 C C . ILE B 1 72 ? 4.008 -22.922 3.809 1 90.88 72 ILE B C 1
ATOM 2542 O O . ILE B 1 72 ? 4.215 -24.125 3.723 1 90.88 72 ILE B O 1
ATOM 2546 N N . PRO B 1 73 ? 2.85 -22.453 4.039 1 82.69 73 PRO B N 1
ATOM 2547 C CA . PRO B 1 73 ? 1.779 -23.328 4.531 1 82.69 73 PRO B CA 1
ATOM 2548 C C . PRO B 1 73 ? 1.505 -24.516 3.607 1 82.69 73 PRO B C 1
ATOM 2550 O O . PRO B 1 73 ? 1.315 -25.641 4.074 1 82.69 73 PRO B O 1
ATOM 2553 N N . ALA B 1 74 ? 1.547 -24.328 2.334 1 83.69 74 ALA B N 1
ATOM 2554 C CA . ALA B 1 74 ? 1.23 -25.391 1.378 1 83.69 74 ALA B CA 1
ATOM 2555 C C . ALA B 1 74 ? 2.35 -26.422 1.314 1 83.69 74 ALA B C 1
ATOM 2557 O O . ALA B 1 74 ? 2.139 -27.547 0.861 1 83.69 74 ALA B O 1
ATOM 2558 N N . LEU B 1 75 ? 3.523 -25.984 1.667 1 92.38 75 LEU B N 1
ATOM 2559 C CA . LEU B 1 75 ? 4.707 -26.828 1.692 1 92.38 75 LEU B CA 1
ATOM 2560 C C . LEU B 1 75 ? 5.465 -26.672 3.008 1 92.38 75 LEU B C 1
ATOM 2562 O O . LEU B 1 75 ? 6.656 -26.359 3.008 1 92.38 75 LEU B O 1
ATOM 2566 N N . SER B 1 76 ? 4.762 -27 4.078 1 91.44 76 SER B N 1
ATOM 2567 C CA . SER B 1 76 ? 5.238 -26.656 5.414 1 91.44 76 SER B CA 1
ATOM 2568 C C . SER B 1 76 ? 6.559 -27.359 5.723 1 91.44 76 SER B C 1
ATOM 2570 O O . SER B 1 76 ? 7.328 -26.891 6.566 1 91.44 76 SER B O 1
ATOM 2572 N N . TRP B 1 77 ? 6.875 -28.438 5 1 94.19 77 TRP B N 1
ATOM 2573 C CA . TRP B 1 77 ? 8.125 -29.156 5.219 1 94.19 77 TRP B CA 1
ATOM 2574 C C . TRP B 1 77 ? 9.312 -28.344 4.727 1 94.19 77 TRP B C 1
ATOM 2576 O O . TRP B 1 77 ? 10.469 -28.672 5.004 1 94.19 77 TRP B O 1
ATOM 2586 N N . LEU B 1 78 ? 9.086 -27.234 4.09 1 95.19 78 LEU B N 1
ATOM 2587 C CA . LEU B 1 78 ? 10.141 -26.344 3.617 1 95.19 78 LEU B CA 1
ATOM 2588 C C . LEU B 1 78 ? 10.555 -25.359 4.711 1 95.19 78 LEU B C 1
ATOM 2590 O O . LEU B 1 78 ? 11.633 -24.766 4.641 1 95.19 78 LEU B O 1
ATOM 2594 N N . ASP B 1 79 ? 9.688 -25.125 5.684 1 94.5 79 ASP B N 1
ATOM 2595 C CA . ASP B 1 79 ? 9.898 -24.078 6.672 1 94.5 79 ASP B CA 1
ATOM 2596 C C . ASP B 1 79 ? 11.195 -24.312 7.449 1 94.5 79 ASP B C 1
ATOM 2598 O O . ASP B 1 79 ? 11.406 -25.391 8 1 94.5 79 ASP B O 1
ATOM 2602 N N . GLY B 1 80 ? 12.078 -23.312 7.367 1 95.75 80 GLY B N 1
ATOM 2603 C CA . GLY B 1 80 ? 13.297 -23.344 8.164 1 95.75 80 GLY B CA 1
ATOM 2604 C C . GLY B 1 80 ? 14.43 -24.094 7.484 1 95.75 80 GLY B C 1
ATOM 2605 O O . GLY B 1 80 ? 15.562 -24.078 7.969 1 95.75 80 GLY B O 1
ATOM 2606 N N . ARG B 1 81 ? 14.172 -24.703 6.355 1 96.5 81 ARG B N 1
ATOM 2607 C CA . ARG B 1 81 ? 15.203 -25.438 5.652 1 96.5 81 ARG B CA 1
ATOM 2608 C C . ARG B 1 81 ? 16.203 -24.5 4.977 1 96.5 81 ARG B C 1
ATOM 2610 O O . ARG B 1 81 ? 15.805 -23.469 4.422 1 96.5 81 ARG B O 1
ATOM 2617 N N . PRO B 1 82 ? 17.484 -24.844 5.062 1 96.38 82 PRO B N 1
ATOM 2618 C CA . PRO B 1 82 ? 18.484 -24.016 4.391 1 96.38 82 PRO B CA 1
ATOM 2619 C C . PRO B 1 82 ? 18.516 -24.234 2.877 1 96.38 82 PRO B C 1
ATOM 2621 O O . PRO B 1 82 ? 19.531 -24.656 2.326 1 96.38 82 PRO B O 1
ATOM 2624 N N . LEU B 1 83 ? 17.453 -23.906 2.211 1 96.31 83 LEU B N 1
ATOM 2625 C CA . LEU B 1 83 ? 17.188 -24.25 0.816 1 96.31 83 LEU B CA 1
ATOM 2626 C C . LEU B 1 83 ? 18.234 -23.625 -0.101 1 96.31 83 LEU B C 1
ATOM 2628 O O . LEU B 1 83 ? 18.766 -24.297 -0.979 1 96.31 83 LEU B O 1
ATOM 2632 N N . ALA B 1 84 ? 18.531 -22.344 0.094 1 96.12 84 ALA B N 1
ATOM 2633 C CA . ALA B 1 84 ? 19.484 -21.672 -0.783 1 96.12 84 ALA B CA 1
ATOM 2634 C C . ALA B 1 84 ? 20.859 -22.344 -0.711 1 96.12 84 ALA B C 1
ATOM 2636 O O . ALA B 1 84 ? 21.469 -22.625 -1.743 1 96.12 84 ALA B O 1
ATOM 2637 N N . ALA B 1 85 ? 21.312 -22.531 0.523 1 95.25 85 ALA B N 1
ATOM 2638 C CA . ALA B 1 85 ? 22.625 -23.125 0.734 1 95.25 85 ALA B CA 1
ATOM 2639 C C . ALA B 1 85 ? 22.688 -24.547 0.175 1 95.25 85 ALA B C 1
ATOM 2641 O O . ALA B 1 85 ? 23.656 -24.922 -0.484 1 95.25 85 ALA B O 1
ATOM 2642 N N . ASP B 1 86 ? 21.656 -25.297 0.445 1 95.81 86 ASP B N 1
ATOM 2643 C CA . ASP B 1 86 ? 21.609 -26.672 -0.007 1 95.81 86 ASP B CA 1
ATOM 2644 C C . ASP B 1 86 ? 21.578 -26.766 -1.531 1 95.81 86 ASP B C 1
ATOM 2646 O O . ASP B 1 86 ? 22.234 -27.609 -2.135 1 95.81 86 ASP B O 1
ATOM 2650 N N . LEU B 1 87 ? 20.781 -25.906 -2.131 1 95.62 87 LEU B N 1
ATOM 2651 C CA . LEU B 1 87 ? 20.703 -25.891 -3.586 1 95.62 87 LEU B CA 1
ATOM 2652 C C . LEU B 1 87 ? 22.031 -25.469 -4.199 1 95.62 87 LEU B C 1
ATOM 2654 O O . LEU B 1 87 ? 22.469 -26.031 -5.195 1 95.62 87 LEU B O 1
ATOM 2658 N N . ALA B 1 88 ? 22.641 -24.469 -3.627 1 94.31 88 ALA B N 1
ATOM 2659 C CA . ALA B 1 88 ? 23.953 -24.031 -4.09 1 94.31 88 ALA B CA 1
ATOM 2660 C C . ALA B 1 88 ? 24.953 -25.188 -4.066 1 94.31 88 ALA B C 1
ATOM 2662 O O . ALA B 1 88 ? 25.734 -25.359 -5.008 1 94.31 88 ALA B O 1
ATOM 2663 N N . ALA B 1 89 ? 24.953 -25.875 -2.99 1 92.19 89 ALA B N 1
ATOM 2664 C CA . ALA B 1 89 ? 25.859 -27.016 -2.836 1 92.19 89 ALA B CA 1
ATOM 2665 C C . ALA B 1 89 ? 25.625 -28.062 -3.912 1 92.19 89 ALA B C 1
ATOM 2667 O O . ALA B 1 89 ? 26.562 -28.656 -4.434 1 92.19 89 ALA B O 1
ATOM 2668 N N . ARG B 1 90 ? 24.359 -28.25 -4.199 1 90.69 90 ARG B N 1
ATOM 2669 C CA . ARG B 1 90 ? 24 -29.25 -5.207 1 90.69 90 ARG B CA 1
ATOM 2670 C C . ARG B 1 90 ? 24.422 -28.797 -6.598 1 90.69 90 ARG B C 1
ATOM 2672 O O . ARG B 1 90 ? 24.703 -29.625 -7.465 1 90.69 90 ARG B O 1
ATOM 2679 N N . LEU B 1 91 ? 24.438 -27.531 -6.879 1 89.19 91 LEU B N 1
ATOM 2680 C CA . LEU B 1 91 ? 24.781 -26.969 -8.188 1 89.19 91 LEU B CA 1
ATOM 2681 C C . LEU B 1 91 ? 26.266 -26.656 -8.273 1 89.19 91 LEU B C 1
ATOM 2683 O O . LEU B 1 91 ? 26.672 -25.781 -9.055 1 89.19 91 LEU B O 1
ATOM 2687 N N . ALA B 1 92 ? 27.062 -27.453 -7.656 1 75.81 92 ALA B N 1
ATOM 2688 C CA . ALA B 1 92 ? 28.516 -27.438 -7.688 1 75.81 92 ALA B CA 1
ATOM 2689 C C . ALA B 1 92 ? 29.047 -26.047 -7.328 1 75.81 92 ALA B C 1
ATOM 2691 O O . ALA B 1 92 ? 29.984 -25.562 -7.953 1 75.81 92 ALA B O 1
ATOM 2692 N N . GLY B 1 93 ? 28.469 -25.312 -6.488 1 65.25 93 GLY B N 1
ATOM 2693 C CA . GLY B 1 93 ? 28.984 -24.094 -5.906 1 65.25 93 GLY B CA 1
ATOM 2694 C C . GLY B 1 93 ? 28.453 -22.844 -6.574 1 65.25 93 GLY B C 1
ATOM 2695 O O . GLY B 1 93 ? 29.156 -21.828 -6.66 1 65.25 93 GLY B O 1
ATOM 2696 N N . THR B 1 94 ? 27.297 -22.891 -7.121 1 65.5 94 THR B N 1
ATOM 2697 C CA . THR B 1 94 ? 26.625 -21.703 -7.645 1 65.5 94 THR B CA 1
ATOM 2698 C C . THR B 1 94 ? 26.562 -20.609 -6.586 1 65.5 94 THR B C 1
ATOM 2700 O O . THR B 1 94 ? 26 -20.812 -5.504 1 65.5 94 THR B O 1
ATOM 2703 N N . PRO B 1 95 ? 27.156 -19.469 -6.875 1 65.5 95 PRO B N 1
ATOM 2704 C CA . PRO B 1 95 ? 27.438 -18.469 -5.844 1 65.5 95 PRO B CA 1
ATOM 2705 C C . PRO B 1 95 ? 26.203 -17.672 -5.434 1 65.5 95 PRO B C 1
ATOM 2707 O O . PRO B 1 95 ? 26.094 -17.219 -4.293 1 65.5 95 PRO B O 1
ATOM 2710 N N . ASP B 1 96 ? 25.141 -17.766 -6.254 1 86.81 96 ASP B N 1
ATOM 2711 C CA . ASP B 1 96 ? 24.109 -16.797 -5.867 1 86.81 96 ASP B CA 1
ATOM 2712 C C . ASP B 1 96 ? 22.719 -17.391 -5.988 1 86.81 96 ASP B C 1
ATOM 2714 O O . ASP B 1 96 ? 22.141 -17.438 -7.082 1 86.81 96 ASP B O 1
ATOM 2718 N N . VAL B 1 97 ? 22.25 -18.109 -4.902 1 94.69 97 VAL B N 1
ATOM 2719 C CA . VAL B 1 97 ? 20.891 -18.609 -4.828 1 94.69 97 VAL B CA 1
ATOM 2720 C C . VAL B 1 97 ? 20.062 -17.719 -3.906 1 94.69 97 VAL B C 1
ATOM 2722 O O . VAL B 1 97 ? 20.375 -17.562 -2.725 1 94.69 97 VAL B O 1
ATOM 2725 N N . VAL B 1 98 ? 19 -17.188 -4.488 1 95.5 98 VAL B N 1
ATOM 2726 C CA . VAL B 1 98 ? 18.172 -16.266 -3.729 1 95.5 98 VAL B CA 1
ATOM 2727 C C . VAL B 1 98 ? 16.719 -16.734 -3.764 1 95.5 98 VAL B C 1
ATOM 2729 O O . VAL B 1 98 ? 16.219 -17.172 -4.805 1 95.5 98 VAL B O 1
ATOM 2732 N N . LEU B 1 99 ? 16.078 -16.656 -2.654 1 96.12 99 LEU B N 1
ATOM 2733 C CA . LEU B 1 99 ? 14.656 -16.969 -2.539 1 96.12 99 LEU B CA 1
ATOM 2734 C C . LEU B 1 99 ? 13.82 -15.695 -2.564 1 96.12 99 LEU B C 1
ATOM 2736 O O . LEU B 1 99 ? 14.227 -14.664 -2.018 1 96.12 99 LEU B O 1
ATOM 2740 N N . ARG B 1 100 ? 12.688 -15.766 -3.215 1 95.56 100 ARG B N 1
ATOM 2741 C CA . ARG B 1 100 ? 11.711 -14.68 -3.273 1 95.56 100 ARG B CA 1
ATOM 2742 C C . ARG B 1 100 ? 10.289 -15.211 -3.162 1 95.56 100 ARG B C 1
ATOM 2744 O O . ARG B 1 100 ? 10.055 -16.406 -3.301 1 95.56 100 ARG B O 1
ATOM 2751 N N . ASN B 1 101 ? 9.406 -14.336 -2.848 1 95.88 101 ASN B N 1
ATOM 2752 C CA . ASN B 1 101 ? 7.988 -14.672 -2.867 1 95.88 101 ASN B CA 1
ATOM 2753 C C . ASN B 1 101 ? 7.48 -14.875 -4.293 1 95.88 101 ASN B C 1
ATOM 2755 O O . ASN B 1 101 ? 7.848 -14.133 -5.203 1 95.88 101 ASN B O 1
ATOM 2759 N N . ASP B 1 102 ? 6.629 -15.836 -4.469 1 95.81 102 ASP B N 1
ATOM 2760 C CA . ASP B 1 102 ? 6.164 -16.219 -5.801 1 95.81 102 ASP B CA 1
ATOM 2761 C C . ASP B 1 102 ? 5.375 -15.086 -6.453 1 95.81 102 ASP B C 1
ATOM 2763 O O . ASP B 1 102 ? 5.504 -14.844 -7.652 1 95.81 102 ASP B O 1
ATOM 2767 N N . ALA B 1 103 ? 4.516 -14.398 -5.695 1 96.56 103 ALA B N 1
ATOM 2768 C CA . ALA B 1 103 ? 3.754 -13.289 -6.258 1 96.56 103 ALA B CA 1
ATOM 2769 C C . ALA B 1 103 ? 4.676 -12.148 -6.676 1 96.56 103 ALA B C 1
ATOM 2771 O O . ALA B 1 103 ? 4.43 -11.477 -7.684 1 96.56 103 ALA B O 1
ATOM 2772 N N . GLN B 1 104 ? 5.711 -11.914 -5.93 1 97.31 104 GLN B N 1
ATOM 2773 C CA . GLN B 1 104 ? 6.66 -10.844 -6.219 1 97.31 104 GLN B CA 1
ATOM 2774 C C . GLN B 1 104 ? 7.414 -11.117 -7.516 1 97.31 104 GLN B C 1
ATOM 2776 O O . GLN B 1 104 ? 7.527 -10.234 -8.375 1 97.31 104 GLN B O 1
ATOM 2781 N N . VAL B 1 105 ? 7.879 -12.336 -7.68 1 97.38 105 VAL B N 1
ATOM 2782 C CA . VAL B 1 105 ? 8.578 -12.633 -8.922 1 97.38 105 VAL B CA 1
ATOM 2783 C C . VAL B 1 105 ? 7.586 -12.656 -10.086 1 97.38 105 VAL B C 1
ATOM 2785 O O . VAL B 1 105 ? 7.926 -12.273 -11.203 1 97.38 105 VAL B O 1
ATOM 2788 N N . ALA B 1 106 ? 6.352 -13.102 -9.82 1 97.81 106 ALA B N 1
ATOM 2789 C CA . ALA B 1 106 ? 5.332 -13.07 -10.875 1 97.81 106 ALA B CA 1
ATOM 2790 C C . ALA B 1 106 ? 5.074 -11.641 -11.336 1 97.81 106 ALA B C 1
ATOM 2792 O O . ALA B 1 106 ? 4.973 -11.383 -12.539 1 97.81 106 ALA B O 1
ATOM 2793 N N . LEU B 1 107 ? 4.957 -10.742 -10.414 1 98.56 107 LEU B N 1
ATOM 2794 C CA . LEU B 1 107 ? 4.762 -9.344 -10.789 1 98.56 107 LEU B CA 1
ATOM 2795 C C . LEU B 1 107 ? 5.945 -8.82 -11.594 1 98.56 107 LEU B C 1
ATOM 2797 O O . LEU B 1 107 ? 5.766 -8.109 -12.578 1 98.56 107 LEU B O 1
ATOM 2801 N N . LEU B 1 108 ? 7.137 -9.172 -11.117 1 98 108 LEU B N 1
ATOM 2802 C CA . LEU B 1 108 ? 8.312 -8.758 -11.867 1 98 108 LEU B CA 1
ATOM 2803 C C . LEU B 1 108 ? 8.258 -9.273 -13.297 1 98 108 LEU B C 1
ATOM 2805 O O . LEU B 1 108 ? 8.586 -8.547 -14.234 1 98 108 LEU B O 1
ATOM 2809 N N . GLY B 1 109 ? 7.836 -10.516 -13.438 1 98.38 109 GLY B N 1
ATOM 2810 C CA . GLY B 1 109 ? 7.656 -11.07 -14.773 1 98.38 109 GLY B CA 1
ATOM 2811 C C . GLY B 1 109 ? 6.684 -10.266 -15.625 1 98.38 109 GLY B C 1
ATOM 2812 O O . GLY B 1 109 ? 6.992 -9.914 -16.766 1 98.38 109 GLY B O 1
ATOM 2813 N N . GLU B 1 110 ? 5.527 -9.969 -15.078 1 98.62 110 GLU B N 1
ATOM 2814 C CA . GLU B 1 110 ? 4.516 -9.203 -15.797 1 98.62 110 GLU B CA 1
ATOM 2815 C C . GLU B 1 110 ? 5.012 -7.801 -16.125 1 98.62 110 GLU B C 1
ATOM 2817 O O . GLU B 1 110 ? 4.652 -7.234 -17.156 1 98.62 110 GLU B O 1
ATOM 2822 N N . ALA B 1 111 ? 5.836 -7.211 -15.25 1 98.12 111 ALA B N 1
ATOM 2823 C CA . ALA B 1 111 ? 6.355 -5.859 -15.438 1 98.12 111 ALA B CA 1
ATOM 2824 C C . ALA B 1 111 ? 7.426 -5.832 -16.531 1 98.12 111 ALA B C 1
ATOM 2826 O O . ALA B 1 111 ? 7.605 -4.816 -17.203 1 98.12 111 ALA B O 1
ATOM 2827 N N . ARG B 1 112 ? 8.062 -6.906 -16.703 1 97.56 112 ARG B N 1
ATOM 2828 C CA . ARG B 1 112 ? 9.18 -6.93 -17.641 1 97.56 112 ARG B CA 1
ATOM 2829 C C . ARG B 1 112 ? 8.758 -7.496 -18.984 1 97.56 112 ARG B C 1
ATOM 2831 O O . ARG B 1 112 ? 9.312 -7.121 -20.031 1 97.56 112 ARG B O 1
ATOM 2838 N N . GLU B 1 113 ? 7.754 -8.406 -18.953 1 98.19 113 GLU B N 1
ATOM 2839 C CA . GLU B 1 113 ? 7.449 -9.086 -20.219 1 98.19 113 GLU B CA 1
ATOM 2840 C C . GLU B 1 113 ? 5.945 -9.273 -20.391 1 98.19 113 GLU B C 1
ATOM 2842 O O . GLU B 1 113 ? 5.496 -9.836 -21.391 1 98.19 113 GLU B O 1
ATOM 2847 N N . GLY B 1 114 ? 5.172 -8.852 -19.5 1 98.56 114 GLY B N 1
ATOM 2848 C CA . GLY B 1 114 ? 3.76 -9.203 -19.531 1 98.56 114 GLY B CA 1
ATOM 2849 C C . GLY B 1 114 ? 2.844 -7.992 -19.516 1 98.56 114 GLY B C 1
ATOM 2850 O O . GLY B 1 114 ? 3.076 -7.027 -20.25 1 98.56 114 GLY B O 1
ATOM 2851 N N . ALA B 1 115 ? 1.763 -8.055 -18.75 1 98.38 115 ALA B N 1
ATOM 2852 C CA . ALA B 1 115 ? 0.635 -7.129 -18.781 1 98.38 115 ALA B CA 1
ATOM 2853 C C . ALA B 1 115 ? 1.037 -5.758 -18.25 1 98.38 115 ALA B C 1
ATOM 2855 O O . ALA B 1 115 ? 0.431 -4.746 -18.609 1 98.38 115 ALA B O 1
ATOM 2856 N N . ALA B 1 116 ? 2.086 -5.691 -17.406 1 98.5 116 ALA B N 1
ATOM 2857 C CA . ALA B 1 116 ? 2.506 -4.43 -16.797 1 98.5 116 ALA B CA 1
ATOM 2858 C C . ALA B 1 116 ? 3.789 -3.912 -17.438 1 98.5 116 ALA B C 1
ATOM 2860 O O . ALA B 1 116 ? 4.547 -3.164 -16.812 1 98.5 116 ALA B O 1
ATOM 2861 N N . LEU B 1 117 ? 4.035 -4.371 -18.672 1 98.25 117 LEU B N 1
ATOM 2862 C CA . LEU B 1 117 ? 5.258 -3.975 -19.359 1 98.25 117 LEU B CA 1
ATOM 2863 C C . LEU B 1 117 ? 5.375 -2.455 -19.438 1 98.25 117 LEU B C 1
ATOM 2865 O O . LEU B 1 117 ? 4.43 -1.776 -19.844 1 98.25 117 LEU B O 1
ATOM 2869 N N . GLY B 1 118 ? 6.527 -1.931 -18.891 1 95.31 118 GLY B N 1
ATOM 2870 C CA . GLY B 1 118 ? 6.809 -0.508 -18.984 1 95.31 118 GLY B CA 1
ATOM 2871 C C . GLY B 1 118 ? 6.273 0.289 -17.812 1 95.31 118 GLY B C 1
ATOM 2872 O O . GLY B 1 118 ? 6.539 1.486 -17.703 1 95.31 118 GLY B O 1
ATOM 2873 N N . ARG B 1 119 ? 5.523 -0.354 -16.969 1 97.19 119 ARG B N 1
ATOM 2874 C CA . ARG B 1 119 ? 4.992 0.326 -15.797 1 97.19 119 ARG B CA 1
ATOM 2875 C C . ARG B 1 119 ? 5.961 0.239 -14.625 1 97.19 119 ARG B C 1
ATOM 2877 O O . ARG B 1 119 ? 6.645 -0.773 -14.453 1 97.19 119 ARG B O 1
ATOM 2884 N N . THR B 1 120 ? 6.039 1.265 -13.859 1 96.19 120 THR B N 1
ATOM 2885 C CA . THR B 1 120 ? 6.926 1.296 -12.703 1 96.19 120 THR B CA 1
ATOM 2886 C C . THR B 1 120 ? 6.129 1.213 -11.406 1 96.19 120 THR B C 1
ATOM 2888 O O . THR B 1 120 ? 6.688 0.94 -10.344 1 96.19 120 THR B O 1
ATOM 2891 N N . ASP B 1 121 ? 4.852 1.494 -11.461 1 97.62 121 ASP B N 1
ATOM 2892 C CA . ASP B 1 121 ? 3.936 1.384 -10.336 1 97.62 121 ASP B CA 1
ATOM 2893 C C . ASP B 1 121 ? 2.791 0.421 -10.648 1 97.62 121 ASP B C 1
ATOM 2895 O O . ASP B 1 121 ? 1.768 0.825 -11.203 1 97.62 121 ASP B O 1
ATOM 2899 N N . ALA B 1 122 ? 3.049 -0.832 -10.25 1 98.69 122 ALA B N 1
ATOM 2900 C CA . ALA B 1 122 ? 2.117 -1.902 -10.602 1 98.69 122 ALA B CA 1
ATOM 2901 C C . ALA B 1 122 ? 1.805 -2.773 -9.391 1 98.69 122 ALA B C 1
ATOM 2903 O O . ALA B 1 122 ? 2.617 -2.881 -8.469 1 98.69 122 ALA B O 1
ATOM 2904 N N . VAL B 1 123 ? 0.628 -3.303 -9.406 1 98.88 123 VAL B N 1
ATOM 2905 C CA . VAL B 1 123 ? 0.189 -4.246 -8.383 1 98.88 123 VAL B CA 1
ATOM 2906 C C . VAL B 1 123 ? -0.303 -5.531 -9.047 1 98.88 123 VAL B C 1
ATOM 2908 O O . VAL B 1 123 ? -0.929 -5.492 -10.109 1 98.88 123 VAL B O 1
ATOM 2911 N N . LEU B 1 124 ? 0.08 -6.613 -8.492 1 98.81 124 LEU B N 1
ATOM 2912 C CA . LEU B 1 124 ? -0.473 -7.902 -8.898 1 98.81 124 LEU B CA 1
ATOM 2913 C C . LEU B 1 124 ? -1.367 -8.477 -7.801 1 98.81 124 LEU B C 1
ATOM 2915 O O . LEU B 1 124 ? -0.961 -8.555 -6.641 1 98.81 124 LEU B O 1
ATOM 2919 N N . VAL B 1 125 ? -2.57 -8.75 -8.141 1 98.19 125 VAL B N 1
ATOM 2920 C CA . VAL B 1 125 ? -3.498 -9.469 -7.27 1 98.19 125 VAL B CA 1
ATOM 2921 C C . VAL B 1 125 ? -3.664 -10.906 -7.762 1 98.19 125 VAL B C 1
ATOM 2923 O O . VAL B 1 125 ? -4.098 -11.133 -8.891 1 98.19 125 VAL B O 1
ATOM 2926 N N . SER B 1 126 ? -3.268 -11.781 -6.941 1 96.12 126 SER B N 1
ATOM 2927 C CA . SER B 1 126 ? -3.361 -13.195 -7.281 1 96.12 126 SER B CA 1
ATOM 2928 C C . SER B 1 126 ? -4.574 -13.844 -6.625 1 96.12 126 SER B C 1
ATOM 2930 O O . SER B 1 126 ? -4.723 -13.797 -5.402 1 96.12 126 SER B O 1
ATOM 2932 N N . VAL B 1 127 ? -5.438 -14.461 -7.438 1 95.06 127 VAL B N 1
ATOM 2933 C CA . VAL B 1 127 ? -6.629 -15.133 -6.941 1 95.06 127 VAL B CA 1
ATOM 2934 C C . VAL B 1 127 ? -6.539 -16.625 -7.234 1 95.06 127 VAL B C 1
ATOM 2936 O O . VAL B 1 127 ? -6.77 -17.062 -8.367 1 95.06 127 VAL B O 1
ATOM 2939 N N . GLY B 1 128 ? -6.188 -17.375 -6.316 1 90.56 128 GLY B N 1
ATOM 2940 C CA . GLY B 1 128 ? -6.176 -18.828 -6.316 1 90.56 128 GLY B CA 1
ATOM 2941 C C . GLY B 1 128 ? -6.934 -19.422 -5.148 1 90.56 128 GLY B C 1
ATOM 2942 O O . GLY B 1 128 ? -8.07 -19.047 -4.875 1 90.56 128 GLY B O 1
ATOM 2943 N N . THR B 1 129 ? -6.195 -20.406 -4.492 1 86.75 129 THR B N 1
ATOM 2944 C CA . THR B 1 129 ? -6.824 -20.922 -3.283 1 86.75 129 THR B CA 1
ATOM 2945 C C . THR B 1 129 ? -7.117 -19.797 -2.295 1 86.75 129 THR B C 1
ATOM 2947 O O . THR B 1 129 ? -8.148 -19.812 -1.624 1 86.75 129 THR B O 1
ATOM 2950 N N . GLY B 1 130 ? -6.297 -18.891 -2.234 1 91.94 130 GLY B N 1
ATOM 2951 C CA . GLY B 1 130 ? -6.477 -17.672 -1.464 1 91.94 130 GLY B CA 1
ATOM 2952 C C . GLY B 1 130 ? -6.359 -16.406 -2.303 1 91.94 130 GLY B C 1
ATOM 2953 O O . GLY B 1 130 ? -6.598 -16.438 -3.514 1 91.94 130 GLY B O 1
ATOM 2954 N N . VAL B 1 131 ? -6.238 -15.297 -1.657 1 95.25 131 VAL B N 1
ATOM 2955 C CA . VAL B 1 131 ? -5.965 -14.016 -2.309 1 95.25 131 VAL B CA 1
ATOM 2956 C C . VAL B 1 131 ? -4.637 -13.453 -1.802 1 95.25 131 VAL B C 1
ATOM 2958 O O . VAL B 1 131 ? -4.434 -13.32 -0.593 1 95.25 131 VAL B O 1
ATOM 2961 N N . GLY B 1 132 ? -3.68 -13.203 -2.656 1 95.19 132 GLY B N 1
ATOM 2962 C CA . GLY B 1 132 ? -2.402 -12.578 -2.357 1 95.19 132 GLY B CA 1
ATOM 2963 C C . GLY B 1 132 ? -2.045 -11.461 -3.324 1 95.19 132 GLY B C 1
ATOM 2964 O O . GLY B 1 132 ? -2.906 -10.969 -4.059 1 95.19 132 GLY B O 1
ATOM 2965 N N . GLY B 1 133 ? -0.778 -11.078 -3.244 1 97.12 133 GLY B N 1
ATOM 2966 C CA . GLY B 1 133 ? -0.402 -10.023 -4.176 1 97.12 133 GLY B CA 1
ATOM 2967 C C . GLY B 1 133 ? 1.038 -9.57 -4.02 1 97.12 133 GLY B C 1
ATOM 2968 O O . GLY B 1 133 ? 1.807 -10.18 -3.271 1 97.12 133 GLY B O 1
ATOM 2969 N N . ALA B 1 134 ? 1.386 -8.641 -4.832 1 98.38 134 ALA B N 1
ATOM 2970 C CA . ALA B 1 134 ? 2.705 -8.008 -4.848 1 98.38 134 ALA B CA 1
ATOM 2971 C C . ALA B 1 134 ? 2.619 -6.566 -5.328 1 98.38 134 ALA B C 1
ATOM 2973 O O . ALA B 1 134 ? 1.647 -6.18 -5.98 1 98.38 134 ALA B O 1
ATOM 2974 N N . ILE B 1 135 ? 3.602 -5.859 -4.961 1 98.56 135 ILE B N 1
ATOM 2975 C CA . ILE B 1 135 ? 3.613 -4.422 -5.215 1 98.56 135 ILE B CA 1
ATOM 2976 C C . ILE B 1 135 ? 4.934 -4.023 -5.871 1 98.56 135 ILE B C 1
ATOM 2978 O O . ILE B 1 135 ? 6.004 -4.469 -5.449 1 98.56 135 ILE B O 1
ATOM 2982 N N . MET B 1 136 ? 4.852 -3.283 -6.902 1 98 136 MET B N 1
ATOM 2983 C CA . MET B 1 136 ? 5.992 -2.604 -7.508 1 98 136 MET B CA 1
ATOM 2984 C C . MET B 1 136 ? 5.793 -1.092 -7.5 1 98 136 MET B C 1
ATOM 2986 O O . MET B 1 136 ? 4.773 -0.593 -7.977 1 98 136 MET B O 1
ATOM 2990 N N . LEU B 1 137 ? 6.695 -0.399 -6.922 1 96.5 137 LEU B N 1
ATOM 2991 C CA . LEU B 1 137 ? 6.695 1.06 -6.906 1 96.5 137 LEU B CA 1
ATOM 2992 C C . LEU B 1 137 ? 8.047 1.609 -7.352 1 96.5 137 LEU B C 1
ATOM 2994 O O . LEU B 1 137 ? 9.094 1.145 -6.891 1 96.5 137 LEU B O 1
ATOM 2998 N N . GLY B 1 138 ? 8.094 2.549 -8.211 1 92.75 138 GLY B N 1
ATOM 2999 C CA . GLY B 1 138 ? 9.336 3.088 -8.734 1 92.75 138 GLY B CA 1
ATOM 3000 C C . GLY B 1 138 ? 10.195 2.043 -9.422 1 92.75 138 GLY B C 1
ATOM 3001 O O . GLY B 1 138 ? 11.422 2.076 -9.32 1 92.75 138 GLY B O 1
ATOM 3002 N N . GLY B 1 139 ? 9.57 1.044 -9.914 1 94.5 139 GLY B N 1
ATOM 3003 C CA . GLY B 1 139 ? 10.266 0.005 -10.656 1 94.5 139 GLY B CA 1
ATOM 3004 C C . GLY B 1 139 ? 10.891 -1.047 -9.758 1 94.5 139 GLY B C 1
ATOM 3005 O O . GLY B 1 139 ? 11.602 -1.934 -10.234 1 94.5 139 GLY B O 1
ATOM 3006 N N . ARG B 1 140 ? 10.594 -0.954 -8.516 1 95.44 140 ARG B N 1
ATOM 3007 C CA . ARG B 1 140 ? 11.172 -1.904 -7.574 1 95.44 140 ARG B CA 1
ATOM 3008 C C . ARG B 1 140 ? 10.086 -2.703 -6.859 1 95.44 140 ARG B C 1
ATOM 3010 O O . ARG B 1 140 ? 9.047 -2.154 -6.496 1 95.44 140 ARG B O 1
ATOM 3017 N N . ILE B 1 141 ? 10.359 -3.953 -6.617 1 97.19 141 ILE B N 1
ATOM 3018 C CA . ILE B 1 141 ? 9.438 -4.805 -5.871 1 97.19 141 ILE B CA 1
ATOM 3019 C C . ILE B 1 141 ? 9.492 -4.449 -4.387 1 97.19 141 ILE B C 1
ATOM 3021 O O . ILE B 1 141 ? 10.578 -4.273 -3.826 1 97.19 141 ILE B O 1
ATOM 3025 N N . VAL B 1 142 ? 8.344 -4.34 -3.793 1 96.94 142 VAL B N 1
ATOM 3026 C CA . VAL B 1 142 ? 8.242 -3.998 -2.377 1 96.94 142 VAL B CA 1
ATOM 3027 C C . VAL B 1 142 ? 8.219 -5.273 -1.538 1 96.94 142 VAL B C 1
ATOM 3029 O O . VAL B 1 142 ? 7.266 -6.051 -1.605 1 96.94 142 VAL B O 1
ATOM 3032 N N . GLY B 1 143 ? 9.266 -5.449 -0.759 1 94.5 143 GLY B N 1
ATOM 3033 C CA . GLY B 1 143 ? 9.297 -6.602 0.129 1 94.5 143 GLY B CA 1
ATOM 3034 C C . GLY B 1 143 ? 8.586 -6.359 1.446 1 94.5 143 GLY B C 1
ATOM 3035 O O . GLY B 1 143 ? 7.887 -7.238 1.949 1 94.5 143 GLY B O 1
ATOM 3036 N N . GLY B 1 144 ? 8.742 -5.062 1.968 1 93.5 144 GLY B N 1
ATOM 3037 C CA . GLY B 1 144 ? 8.266 -4.742 3.305 1 93.5 144 GLY B CA 1
ATOM 3038 C C . GLY B 1 144 ? 9.266 -5.09 4.391 1 93.5 144 GLY B C 1
ATOM 3039 O O . GLY B 1 144 ? 10.336 -5.629 4.109 1 93.5 144 GLY B O 1
ATOM 3040 N N . ALA B 1 145 ? 8.906 -4.777 5.578 1 92.75 145 ALA B N 1
ATOM 3041 C CA . ALA B 1 145 ? 9.812 -4.922 6.719 1 92.75 145 ALA B CA 1
ATOM 3042 C C . ALA B 1 145 ? 10.141 -6.387 6.977 1 92.75 145 ALA B C 1
ATOM 3044 O O . ALA B 1 145 ? 11.273 -6.723 7.344 1 92.75 145 ALA B O 1
ATOM 3045 N N . THR B 1 146 ? 9.141 -7.25 6.68 1 90.19 146 THR B N 1
ATOM 3046 C CA . THR B 1 146 ? 9.359 -8.664 6.965 1 90.19 146 THR B CA 1
ATOM 3047 C C . THR B 1 146 ? 9.219 -9.5 5.695 1 90.19 146 THR B C 1
ATOM 3049 O O . THR B 1 146 ? 9.148 -10.727 5.762 1 90.19 146 THR B O 1
ATOM 3052 N N . GLY B 1 147 ? 9.078 -8.836 4.598 1 91.25 147 GLY B N 1
ATOM 3053 C CA . GLY B 1 147 ? 9.023 -9.523 3.322 1 91.25 147 GLY B CA 1
ATOM 3054 C C . GLY B 1 147 ? 7.625 -9.984 2.953 1 91.25 147 GLY B C 1
ATOM 3055 O O . GLY B 1 147 ? 7.453 -10.836 2.076 1 91.25 147 GLY B O 1
ATOM 3056 N N . THR B 1 148 ? 6.602 -9.445 3.6 1 93.5 148 THR B N 1
ATOM 3057 C CA . THR B 1 148 ? 5.262 -9.992 3.422 1 93.5 148 THR B CA 1
ATOM 3058 C C . THR B 1 148 ? 4.328 -8.953 2.811 1 93.5 148 THR B C 1
ATOM 3060 O O . THR B 1 148 ? 3.105 -9.117 2.838 1 93.5 148 THR B O 1
ATOM 3063 N N . ALA B 1 149 ? 4.898 -7.871 2.271 1 96.88 149 ALA B N 1
ATOM 3064 C CA . ALA B 1 149 ? 4.059 -6.879 1.611 1 96.88 149 ALA B CA 1
ATOM 3065 C C . ALA B 1 149 ? 3.186 -7.527 0.539 1 96.88 149 ALA B C 1
ATOM 3067 O O . ALA B 1 149 ? 3.609 -8.477 -0.126 1 96.88 149 ALA B O 1
ATOM 3068 N N . GLY B 1 150 ? 1.975 -7.02 0.451 1 97.62 150 GLY B N 1
ATOM 3069 C CA . GLY B 1 150 ? 1.068 -7.52 -0.569 1 97.62 150 GLY B CA 1
ATOM 3070 C C . GLY B 1 150 ? 0.09 -8.555 -0.043 1 97.62 150 GLY B C 1
ATOM 3071 O O . GLY B 1 150 ? -0.487 -9.32 -0.816 1 97.62 150 GLY B O 1
ATOM 3072 N N . ALA B 1 151 ? -0.076 -8.633 1.253 1 97 151 ALA B N 1
ATOM 3073 C CA . ALA B 1 151 ? -1.041 -9.555 1.843 1 97 151 ALA B CA 1
ATOM 3074 C C . ALA B 1 151 ? -2.467 -9.031 1.69 1 97 151 ALA B C 1
ATOM 3076 O O . ALA B 1 151 ? -3.176 -8.844 2.682 1 97 151 ALA B O 1
ATOM 3077 N N . PHE B 1 152 ? -2.934 -8.969 0.467 1 98.12 152 PHE B N 1
ATOM 3078 C CA . PHE B 1 152 ? -4.195 -8.328 0.126 1 98.12 152 PHE B CA 1
ATOM 3079 C C . PHE B 1 152 ? -5.375 -9.125 0.67 1 98.12 152 PHE B C 1
ATOM 3081 O O . PHE B 1 152 ? -6.457 -8.57 0.889 1 98.12 152 PHE B O 1
ATOM 3088 N N . GLY B 1 153 ? -5.215 -10.398 0.886 1 97.88 153 GLY B N 1
ATOM 3089 C CA . GLY B 1 153 ? -6.281 -11.227 1.419 1 97.88 153 GLY B CA 1
ATOM 3090 C C . GLY B 1 153 ? -6.777 -10.766 2.775 1 97.88 153 GLY B C 1
ATOM 3091 O O . GLY B 1 153 ? -7.883 -11.117 3.193 1 97.88 153 GLY B O 1
ATOM 3092 N N . TRP B 1 154 ? -6.062 -9.969 3.428 1 97.81 154 TRP B N 1
ATOM 3093 C CA . TRP B 1 154 ? -6.375 -9.562 4.793 1 97.81 154 TRP B CA 1
ATOM 3094 C C . TRP B 1 154 ? -7.125 -8.234 4.809 1 97.81 154 TRP B C 1
ATOM 3096 O O . TRP B 1 154 ? -7.52 -7.754 5.871 1 97.81 154 TRP B O 1
ATOM 3106 N N . LEU B 1 155 ? -7.359 -7.656 3.68 1 98.19 155 LEU B N 1
ATOM 3107 C CA . LEU B 1 155 ? -8.172 -6.449 3.607 1 98.19 155 LEU B CA 1
ATOM 3108 C C . LEU B 1 155 ? -9.586 -6.715 4.129 1 98.19 155 LEU B C 1
ATOM 3110 O O . LEU B 1 155 ? -10.109 -7.824 3.979 1 98.19 155 LEU B O 1
ATOM 3114 N N . PRO B 1 156 ? -10.195 -5.664 4.664 1 96.81 156 PRO B N 1
ATOM 3115 C CA . PRO B 1 156 ? -11.578 -5.82 5.117 1 96.81 156 PRO B CA 1
ATOM 3116 C C . PRO B 1 156 ? -12.547 -6.098 3.971 1 96.81 156 PRO B C 1
ATOM 3118 O O . PRO B 1 156 ? -12.328 -5.641 2.848 1 96.81 156 PRO B O 1
ATOM 3121 N N . SER B 1 157 ? -13.492 -6.863 4.238 1 96.06 157 SER B N 1
ATOM 3122 C CA . SER B 1 157 ? -14.594 -7.145 3.322 1 96.06 157 SER B CA 1
ATOM 3123 C C . SER B 1 157 ? -15.93 -7.152 4.055 1 96.06 157 SER B C 1
ATOM 3125 O O . SER B 1 157 ? -16.062 -7.746 5.129 1 96.06 157 SER B O 1
ATOM 3127 N N . ALA B 1 158 ? -16.875 -6.43 3.486 1 90.62 158 ALA B N 1
ATOM 3128 C CA . ALA B 1 158 ? -18.172 -6.223 4.129 1 90.62 158 ALA B CA 1
ATOM 3129 C C . ALA B 1 158 ? -18.812 -7.555 4.523 1 90.62 158 ALA B C 1
ATOM 3131 O O . ALA B 1 158 ? -18.906 -8.469 3.705 1 90.62 158 ALA B O 1
ATOM 3132 N N . GLY B 1 159 ? -19.172 -7.613 5.797 1 89.69 159 GLY B N 1
ATOM 3133 C CA . GLY B 1 159 ? -19.938 -8.75 6.277 1 89.69 159 GLY B CA 1
ATOM 3134 C C . GLY B 1 159 ? -19.078 -9.961 6.582 1 89.69 159 GLY B C 1
ATOM 3135 O O . GLY B 1 159 ? -19.594 -11.039 6.871 1 89.69 159 GLY B O 1
ATOM 3136 N N . VAL B 1 160 ? -17.797 -9.844 6.402 1 93.25 160 VAL B N 1
ATOM 3137 C CA . VAL B 1 160 ? -16.906 -1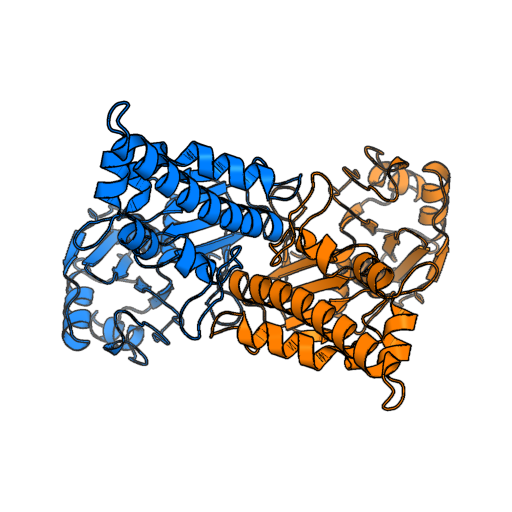0.977 6.633 1 93.25 160 VAL B CA 1
ATOM 3138 C C . VAL B 1 160 ? -15.883 -10.625 7.719 1 93.25 160 VAL B C 1
ATOM 3140 O O . VAL B 1 160 ? -15.281 -9.555 7.684 1 93.25 160 VAL B O 1
ATOM 3143 N N . THR B 1 161 ? -15.719 -11.492 8.656 1 91.25 161 THR B N 1
ATOM 3144 C CA . THR B 1 161 ? -14.719 -11.32 9.703 1 91.25 161 THR B CA 1
ATOM 3145 C C . THR B 1 161 ? -13.531 -12.25 9.484 1 91.25 161 THR B C 1
ATOM 3147 O O . THR B 1 161 ? -13.711 -13.445 9.25 1 91.25 161 THR B O 1
ATOM 3150 N N . ALA B 1 162 ? -12.391 -11.688 9.516 1 91.25 162 ALA B N 1
ATOM 3151 C CA . ALA B 1 162 ? -11.18 -12.492 9.398 1 91.25 162 ALA B CA 1
ATOM 3152 C C . ALA B 1 162 ? -11.086 -13.523 10.516 1 91.25 162 ALA B C 1
ATOM 3154 O O . ALA B 1 162 ? -11.695 -13.352 11.578 1 91.25 162 ALA B O 1
ATOM 3155 N N . THR B 1 163 ? -10.391 -14.586 10.25 1 91.31 163 THR B N 1
ATOM 3156 C CA . THR B 1 163 ? -10.047 -15.57 11.266 1 91.31 163 THR B CA 1
ATOM 3157 C C . THR B 1 163 ? -8.57 -15.484 11.641 1 91.31 163 THR B C 1
ATOM 3159 O O . THR B 1 163 ? -7.875 -14.555 11.227 1 91.31 163 THR B O 1
ATOM 3162 N N . THR B 1 164 ? -8.125 -16.359 12.438 1 85.19 164 THR B N 1
ATOM 3163 C CA . THR B 1 164 ? -6.723 -16.391 12.844 1 85.19 164 THR B CA 1
ATOM 3164 C C . THR B 1 164 ? -5.82 -16.703 11.656 1 85.19 164 THR B C 1
ATOM 3166 O O . THR B 1 164 ? -4.676 -16.25 11.594 1 85.19 164 THR B O 1
ATOM 3169 N N . ASP B 1 165 ? -6.453 -17.406 10.695 1 87.06 165 ASP B N 1
ATOM 3170 C CA . ASP B 1 165 ? -5.578 -17.953 9.656 1 87.06 165 ASP B CA 1
ATOM 3171 C C . ASP B 1 165 ? -5.918 -17.344 8.297 1 87.06 165 ASP B C 1
ATOM 3173 O O . ASP B 1 165 ? -5.141 -17.484 7.348 1 87.06 165 ASP B O 1
ATOM 3177 N N . HIS B 1 166 ? -7.094 -16.75 8.211 1 92.75 166 HIS B N 1
ATOM 3178 C CA . HIS B 1 166 ? -7.535 -16.266 6.906 1 92.75 166 HIS B CA 1
ATOM 3179 C C . HIS B 1 166 ? -8.062 -14.836 6.992 1 92.75 166 HIS B C 1
ATOM 3181 O O . HIS B 1 166 ? -8.805 -14.5 7.922 1 92.75 166 HIS B O 1
ATOM 3187 N N . GLY B 1 167 ? -7.703 -14.039 6.055 1 96.25 167 GLY B N 1
ATOM 3188 C CA . GLY B 1 167 ? -8.195 -12.672 5.977 1 96.25 167 GLY B CA 1
ATOM 3189 C C . GLY B 1 167 ? -9.609 -12.578 5.438 1 96.25 167 GLY B C 1
ATOM 3190 O O . GLY B 1 167 ? -10.102 -13.508 4.809 1 96.25 167 GLY B O 1
ATOM 3191 N N . ALA B 1 168 ? -10.211 -11.477 5.664 1 97.5 168 ALA B N 1
ATOM 3192 C CA . ALA B 1 168 ? -11.617 -11.281 5.316 1 97.5 168 ALA B CA 1
ATOM 3193 C C . ALA B 1 168 ? -11.82 -11.305 3.803 1 97.5 168 ALA B C 1
ATOM 3195 O O . ALA B 1 168 ? -12.727 -11.969 3.301 1 97.5 168 ALA B O 1
ATOM 3196 N N . LEU B 1 169 ? -10.977 -10.609 3.088 1 98 169 LEU B N 1
ATOM 3197 C CA . LEU B 1 169 ? -11.133 -10.586 1.638 1 98 169 LEU B CA 1
ATOM 3198 C C . LEU B 1 169 ? -10.898 -11.969 1.044 1 98 169 LEU B C 1
ATOM 3200 O O . LEU B 1 169 ? -11.586 -12.367 0.097 1 98 169 LEU B O 1
ATOM 3204 N N . GLU B 1 170 ? -9.891 -12.625 1.538 1 97.31 170 GLU B N 1
ATOM 3205 C CA . GLU B 1 170 ? -9.633 -13.992 1.089 1 97.31 170 GLU B CA 1
ATOM 3206 C C . GLU B 1 170 ? -10.875 -14.867 1.251 1 97.31 170 GLU B C 1
ATOM 3208 O O . GLU B 1 170 ? -11.25 -15.594 0.33 1 97.31 170 GLU B O 1
ATOM 3213 N N . LEU B 1 171 ? -11.5 -14.766 2.393 1 96.81 171 LEU B N 1
ATOM 3214 C CA . LEU B 1 171 ? -12.688 -15.562 2.672 1 96.81 171 LEU B CA 1
ATOM 3215 C C . LEU B 1 171 ? -13.836 -15.172 1.742 1 96.81 171 LEU B C 1
ATOM 3217 O O . LEU B 1 171 ? -14.672 -16 1.394 1 96.81 171 LEU B O 1
ATOM 3221 N N . ALA B 1 172 ? -13.828 -14.008 1.265 1 97.12 172 ALA B N 1
ATOM 3222 C CA . ALA B 1 172 ? -14.945 -13.492 0.488 1 97.12 172 ALA B CA 1
ATOM 3223 C C . ALA B 1 172 ? -14.719 -13.695 -1.007 1 97.12 172 ALA B C 1
ATOM 3225 O O . ALA B 1 172 ? -15.672 -13.898 -1.763 1 97.12 172 ALA B O 1
ATOM 3226 N N . ALA B 1 173 ? -13.438 -13.641 -1.399 1 96.88 173 ALA B N 1
ATOM 3227 C CA . ALA B 1 173 ? -13.258 -13.406 -2.83 1 96.88 173 ALA B CA 1
ATOM 3228 C C . ALA B 1 173 ? -12.148 -14.289 -3.393 1 96.88 173 ALA B C 1
ATOM 3230 O O . ALA B 1 173 ? -11.602 -14.016 -4.465 1 96.88 173 ALA B O 1
ATOM 3231 N N . SER B 1 174 ? -11.766 -15.305 -2.711 1 95.62 174 SER B N 1
ATOM 3232 C CA . SER B 1 174 ? -10.766 -16.234 -3.219 1 95.62 174 SER B CA 1
ATOM 3233 C C . SER B 1 174 ? -11.383 -17.25 -4.176 1 95.62 174 SER B C 1
ATOM 3235 O O . SER B 1 174 ? -12.602 -17.281 -4.355 1 95.62 174 SER B O 1
ATOM 3237 N N . GLY B 1 175 ? -10.477 -18 -4.84 1 93.38 175 GLY B N 1
ATOM 3238 C CA . GLY B 1 175 ? -10.969 -19.141 -5.609 1 93.38 175 GLY B CA 1
ATOM 3239 C C . GLY B 1 175 ? -11.719 -20.156 -4.762 1 93.38 175 GLY B C 1
ATOM 3240 O O . GLY B 1 175 ? -12.75 -20.688 -5.188 1 93.38 175 GLY B O 1
ATOM 3241 N N . ARG B 1 176 ? -11.227 -20.391 -3.58 1 92.38 176 ARG B N 1
ATOM 3242 C CA . ARG B 1 176 ? -11.914 -21.266 -2.643 1 92.38 176 ARG B CA 1
ATOM 3243 C C . ARG B 1 176 ? -13.305 -20.75 -2.32 1 92.38 176 ARG B C 1
ATOM 3245 O O . ARG B 1 176 ? -14.258 -21.516 -2.184 1 92.38 176 ARG B O 1
ATOM 3252 N N . ALA B 1 177 ? -13.422 -19.438 -2.115 1 95.12 177 ALA B N 1
ATOM 3253 C CA . ALA B 1 177 ? -14.727 -18.812 -1.878 1 95.12 177 ALA B CA 1
ATOM 3254 C C . ALA B 1 177 ? -15.664 -19.062 -3.057 1 95.12 177 ALA B C 1
ATOM 3256 O O . ALA B 1 177 ? -16.844 -19.359 -2.867 1 95.12 177 ALA B O 1
ATOM 3257 N N . LEU B 1 178 ? -15.141 -18.922 -4.223 1 94.5 178 LEU B N 1
ATOM 3258 C CA . LEU B 1 178 ? -15.93 -19.156 -5.426 1 94.5 178 LEU B CA 1
ATOM 3259 C C . LEU B 1 178 ? -16.391 -20.609 -5.516 1 94.5 178 LEU B C 1
ATOM 3261 O O . LEU B 1 178 ? -17.516 -20.891 -5.91 1 94.5 178 LEU B O 1
ATOM 3265 N N . ASP B 1 179 ? -15.5 -21.531 -5.18 1 94.56 179 ASP B N 1
ATOM 3266 C CA . ASP B 1 179 ? -15.852 -22.953 -5.137 1 94.56 179 ASP B CA 1
ATOM 3267 C C . ASP B 1 179 ? -17.016 -23.203 -4.195 1 94.56 179 ASP B C 1
ATOM 3269 O O . ASP B 1 179 ? -17.922 -23.984 -4.512 1 94.56 179 ASP B O 1
ATOM 3273 N N . ARG B 1 180 ? -17.016 -22.562 -3.053 1 94.94 180 ARG B N 1
ATOM 3274 C CA . ARG B 1 180 ? -18.094 -22.719 -2.09 1 94.94 180 ARG B CA 1
ATOM 3275 C C . ARG B 1 180 ? -19.422 -22.25 -2.682 1 94.94 180 ARG B C 1
ATOM 3277 O O . ARG B 1 180 ? -20.469 -22.875 -2.475 1 94.94 180 ARG B O 1
ATOM 3284 N N . LEU B 1 181 ? -19.344 -21.188 -3.422 1 94.12 181 LEU B N 1
ATOM 3285 C CA . LEU B 1 181 ? -20.547 -20.625 -4.043 1 94.12 181 LEU B CA 1
ATOM 3286 C C . LEU B 1 181 ? -21.078 -21.562 -5.125 1 94.12 181 LEU B C 1
ATOM 3288 O O . LEU B 1 181 ? -22.281 -21.594 -5.383 1 94.12 181 LEU B O 1
ATOM 3292 N N . ALA B 1 182 ? -20.188 -22.266 -5.777 1 93.62 182 ALA B N 1
ATOM 3293 C CA . ALA B 1 182 ? -20.562 -23.188 -6.844 1 93.62 182 ALA B CA 1
ATOM 3294 C C . ALA B 1 182 ? -21.328 -24.391 -6.281 1 93.62 182 ALA B C 1
ATOM 3296 O O . ALA B 1 182 ? -22.109 -25.016 -6.988 1 93.62 182 ALA B O 1
ATOM 3297 N N . GLY B 1 183 ? -21.031 -24.719 -5.043 1 93.38 183 GLY B N 1
ATOM 3298 C CA . GLY B 1 183 ? -21.719 -25.828 -4.406 1 93.38 183 GLY B CA 1
ATOM 3299 C C . GLY B 1 183 ? -20.844 -27.062 -4.242 1 93.38 183 GLY B C 1
ATOM 3300 O O . GLY B 1 183 ? -19.734 -27.125 -4.789 1 93.38 183 GLY B O 1
ATOM 3301 N N . PRO B 1 184 ? -21.359 -28 -3.453 1 92.75 184 PRO B N 1
ATOM 3302 C CA . PRO B 1 184 ? -20.562 -29.203 -3.143 1 92.75 184 PRO B CA 1
ATOM 3303 C C . PRO B 1 184 ? -20.156 -29.969 -4.395 1 92.75 184 PRO B C 1
ATOM 3305 O O . PRO B 1 184 ? -20.984 -30.266 -5.246 1 92.75 184 PRO B O 1
ATOM 3308 N N . GLY B 1 185 ? -18.875 -30.281 -4.434 1 92.62 185 GLY B N 1
ATOM 3309 C CA . GLY B 1 185 ? -18.359 -31.078 -5.531 1 92.62 185 GLY B CA 1
ATOM 3310 C C . GLY B 1 185 ? -18.156 -30.281 -6.805 1 92.62 185 GLY B C 1
ATOM 3311 O O . GLY B 1 185 ? -17.828 -30.844 -7.852 1 92.62 185 GLY B O 1
ATOM 3312 N N . ARG B 1 186 ? -18.391 -29.062 -6.738 1 93.25 186 ARG B N 1
ATOM 3313 C CA . ARG B 1 186 ? -18.266 -28.219 -7.918 1 93.25 186 ARG B CA 1
ATOM 3314 C C . ARG B 1 186 ? -17.125 -27.203 -7.742 1 93.25 186 ARG B C 1
ATOM 3316 O O . ARG B 1 186 ? -16.688 -26.938 -6.621 1 93.25 186 ARG B O 1
ATOM 3323 N N . ALA B 1 187 ? -16.625 -26.75 -8.938 1 91.62 187 ALA B N 1
ATOM 3324 C CA . ALA B 1 187 ? -15.562 -25.75 -8.945 1 91.62 187 ALA B CA 1
ATOM 3325 C C . ALA B 1 187 ? -16.094 -24.391 -9.383 1 91.62 187 ALA B C 1
ATOM 3327 O O . ALA B 1 187 ? -17.172 -24.297 -9.969 1 91.62 187 ALA B O 1
ATOM 3328 N N . GLY B 1 188 ? -15.312 -23.391 -9.023 1 91.75 188 GLY B N 1
ATOM 3329 C CA . GLY B 1 188 ? -15.648 -22.047 -9.453 1 91.75 188 GLY B CA 1
ATOM 3330 C C . GLY B 1 188 ? -15.852 -21.938 -10.953 1 91.75 188 GLY B C 1
ATOM 3331 O O . GLY B 1 188 ? -16.719 -21.188 -11.414 1 91.75 188 GLY B O 1
ATOM 3332 N N . SER B 1 189 ? -15.133 -22.734 -11.633 1 90.75 189 SER B N 1
ATOM 3333 C CA . SER B 1 189 ? -15.266 -22.75 -13.086 1 90.75 189 SER B CA 1
ATOM 3334 C C . SER B 1 189 ? -16.656 -23.203 -13.516 1 90.75 189 SER B C 1
ATOM 3336 O O . SER B 1 189 ? -17.172 -22.766 -14.547 1 90.75 189 SER B O 1
ATOM 3338 N N . ASP B 1 190 ? -17.203 -24.062 -12.742 1 93.56 190 ASP B N 1
ATOM 3339 C CA . ASP B 1 190 ? -18.578 -24.484 -13.023 1 93.56 190 ASP B CA 1
ATOM 3340 C C . ASP B 1 190 ? -19.562 -23.328 -12.852 1 93.56 190 ASP B C 1
ATOM 3342 O O . ASP B 1 190 ? -20.469 -23.156 -13.648 1 93.56 190 ASP B O 1
ATOM 3346 N N . LEU B 1 191 ? -19.359 -22.609 -11.781 1 93.88 191 LEU B N 1
ATOM 3347 C CA . LEU B 1 191 ? -20.188 -21.438 -11.539 1 93.88 191 LEU B CA 1
ATOM 3348 C C . LEU B 1 191 ? -20.078 -20.438 -12.695 1 93.88 191 LEU B C 1
ATOM 3350 O O . LEU B 1 191 ? -21.094 -19.875 -13.133 1 93.88 191 LEU B O 1
ATOM 3354 N N . VAL B 1 192 ? -18.891 -20.234 -13.195 1 93.44 192 VAL B N 1
ATOM 3355 C CA . VAL B 1 192 ? -18.656 -19.328 -14.312 1 93.44 192 VAL B CA 1
ATOM 3356 C C . VAL B 1 192 ? -19.375 -19.828 -15.562 1 93.44 192 VAL B C 1
ATOM 3358 O O . VAL B 1 192 ? -20.016 -19.062 -16.281 1 93.44 192 VAL B O 1
ATOM 3361 N N . ALA B 1 193 ? -19.234 -21.062 -15.742 1 92.81 193 ALA B N 1
ATOM 3362 C CA . ALA B 1 193 ? -19.922 -21.672 -16.891 1 92.81 193 ALA B CA 1
ATOM 3363 C C . ALA B 1 193 ? -21.438 -21.5 -16.781 1 92.81 193 ALA B C 1
ATOM 3365 O O . ALA B 1 193 ? -22.094 -21.172 -17.766 1 92.81 193 ALA B O 1
ATOM 3366 N N . ASP B 1 194 ? -21.969 -21.719 -15.633 1 93.69 194 ASP B N 1
ATOM 3367 C CA . ASP B 1 194 ? -23.391 -21.547 -15.398 1 93.69 194 ASP B CA 1
ATOM 3368 C C . ASP B 1 194 ? -23.812 -20.109 -15.656 1 93.69 194 ASP B C 1
ATOM 3370 O O . ASP B 1 194 ? -24.875 -19.859 -16.234 1 93.69 194 ASP B O 1
ATOM 3374 N N . ALA B 1 195 ? -22.953 -19.203 -15.242 1 93.19 195 ALA B N 1
ATOM 3375 C CA . ALA B 1 195 ? -23.266 -17.781 -15.383 1 93.19 195 ALA B CA 1
ATOM 3376 C C . ALA B 1 195 ? -23.281 -17.375 -16.844 1 93.19 195 ALA B C 1
ATOM 3378 O O . ALA B 1 195 ? -23.984 -16.422 -17.219 1 93.19 195 ALA B O 1
ATOM 3379 N N . ARG B 1 196 ? -22.562 -18.094 -17.641 1 91.12 196 ARG B N 1
ATOM 3380 C CA . ARG B 1 196 ? -22.453 -17.781 -19.062 1 91.12 196 ARG B CA 1
ATOM 3381 C C . ARG B 1 196 ? -23.609 -18.406 -19.844 1 91.12 196 ARG B C 1
ATOM 3383 O O . ARG B 1 196 ? -23.844 -18.047 -21 1 91.12 196 ARG B O 1
ATOM 3390 N N . ALA B 1 197 ? -24.203 -19.297 -19.188 1 87.88 197 ALA B N 1
ATOM 3391 C CA . ALA B 1 197 ? -25.25 -20.031 -19.891 1 87.88 197 ALA B CA 1
ATOM 3392 C C . ALA B 1 197 ? -26.438 -19.141 -20.188 1 87.88 197 ALA B C 1
ATOM 3394 O O . ALA B 1 197 ? -26.531 -18.016 -19.656 1 87.88 197 ALA B O 1
ATOM 3395 N N . ASP B 1 198 ? -27.328 -19.5 -21.141 1 79.12 198 ASP B N 1
ATOM 3396 C CA . ASP B 1 198 ? -28.5 -18.766 -21.578 1 79.12 198 ASP B CA 1
ATOM 3397 C C . ASP B 1 198 ? -29.438 -18.484 -20.391 1 79.12 198 ASP B C 1
ATOM 3399 O O . ASP B 1 198 ? -29.312 -19.109 -19.344 1 79.12 198 ASP B O 1
ATOM 3403 N N . ASP B 1 199 ? -30.469 -17.641 -20.516 1 73.69 199 ASP B N 1
ATOM 3404 C CA . ASP B 1 199 ? -31.359 -16.891 -19.625 1 73.69 199 ASP B CA 1
ATOM 3405 C C . ASP B 1 199 ? -32.312 -17.828 -18.891 1 73.69 199 ASP B C 1
ATOM 3407 O O . ASP B 1 199 ? -33.312 -18.281 -19.453 1 73.69 199 ASP B O 1
ATOM 3411 N N . GLY B 1 200 ? -31.797 -18.797 -18.047 1 84.12 200 GLY B N 1
ATOM 3412 C CA . GLY B 1 200 ? -32.625 -19.547 -17.109 1 84.12 200 GLY B CA 1
ATOM 3413 C C . GLY B 1 200 ? -32.406 -19.125 -15.664 1 84.12 200 GLY B C 1
ATOM 3414 O O . GLY B 1 200 ? -31.531 -18.297 -15.383 1 84.12 200 GLY B O 1
ATOM 3415 N N . THR B 1 201 ? -33.344 -19.547 -14.805 1 85.38 201 THR B N 1
ATOM 3416 C CA . THR B 1 201 ? -33.312 -19.203 -13.391 1 85.38 201 THR B CA 1
ATOM 3417 C C . THR B 1 201 ? -31.953 -19.562 -12.773 1 85.38 201 THR B C 1
ATOM 3419 O O . THR B 1 201 ? -31.391 -18.781 -12.016 1 85.38 201 THR B O 1
ATOM 3422 N N . ASP B 1 202 ? -31.375 -20.625 -13.18 1 86.38 202 ASP B N 1
ATOM 3423 C CA . ASP B 1 202 ? -30.094 -21.094 -12.641 1 86.38 202 ASP B CA 1
ATOM 3424 C C . ASP B 1 202 ? -28.938 -20.219 -13.117 1 86.38 202 ASP B C 1
ATOM 3426 O O . ASP B 1 202 ? -28.016 -19.922 -12.352 1 86.38 202 ASP B O 1
ATOM 3430 N N . ALA B 1 203 ? -29.125 -19.844 -14.328 1 91.44 203 ALA B N 1
ATOM 3431 C CA . ALA B 1 203 ? -28.094 -18.969 -14.898 1 91.44 203 ALA B CA 1
ATOM 3432 C C . ALA B 1 203 ? -28.109 -17.594 -14.211 1 91.44 203 ALA B C 1
ATOM 3434 O O . ALA B 1 203 ? -27.047 -17.031 -13.93 1 91.44 203 ALA B O 1
ATOM 3435 N N . ARG B 1 204 ? -29.297 -17.156 -13.891 1 92.69 204 ARG B N 1
ATOM 3436 C CA . ARG B 1 204 ? -29.422 -15.867 -13.219 1 92.69 204 ARG B CA 1
ATOM 3437 C C . ARG B 1 204 ? -28.859 -15.93 -11.805 1 92.69 204 ARG B C 1
ATOM 3439 O O . ARG B 1 204 ? -28.203 -14.984 -11.359 1 92.69 204 ARG B O 1
ATOM 3446 N N . ALA B 1 205 ? -29.094 -17 -11.133 1 94 205 ALA B N 1
ATOM 3447 C CA . ALA B 1 205 ? -28.562 -17.188 -9.781 1 94 205 ALA B CA 1
ATOM 3448 C C . ALA B 1 205 ? -27.031 -17.281 -9.805 1 94 205 ALA B C 1
ATOM 3450 O O . ALA B 1 205 ? -26.359 -16.703 -8.945 1 94 205 ALA B O 1
ATOM 3451 N N . ALA B 1 206 ? -26.531 -17.984 -10.742 1 95.12 206 ALA B N 1
ATOM 3452 C CA . ALA B 1 206 ? -25.078 -18.125 -10.898 1 95.12 206 ALA B CA 1
ATOM 3453 C C . ALA B 1 206 ? -24.438 -16.781 -11.203 1 95.12 206 ALA B C 1
ATOM 3455 O O . ALA B 1 206 ? -23.375 -16.453 -10.656 1 95.12 206 ALA B O 1
ATOM 3456 N N . ARG B 1 207 ? -25.094 -16.031 -12.023 1 95.56 207 ARG B N 1
ATOM 3457 C CA . ARG B 1 207 ? -24.578 -14.711 -12.383 1 95.56 207 ARG B CA 1
ATOM 3458 C C . ARG B 1 207 ? -24.547 -13.789 -11.164 1 95.56 207 ARG B C 1
ATOM 3460 O O . ARG B 1 207 ? -23.578 -13.062 -10.953 1 95.56 207 ARG B O 1
ATOM 3467 N N . ARG B 1 208 ? -25.609 -13.859 -10.43 1 96.06 208 ARG B N 1
ATOM 3468 C CA . ARG B 1 208 ? -25.672 -13.031 -9.227 1 96.06 208 ARG B CA 1
ATOM 3469 C C . ARG B 1 208 ? -24.562 -13.398 -8.25 1 96.06 208 ARG B C 1
ATOM 3471 O O . ARG B 1 208 ? -23.906 -12.523 -7.684 1 96.06 208 ARG B O 1
ATOM 3478 N N . ALA B 1 209 ? -24.375 -14.648 -8.086 1 96.19 209 ALA B N 1
ATOM 3479 C CA . ALA B 1 209 ? -23.312 -15.117 -7.188 1 96.19 209 ALA B CA 1
ATOM 3480 C C . ALA B 1 209 ? -21.938 -14.688 -7.684 1 96.19 209 ALA B C 1
ATOM 3482 O O . ALA B 1 209 ? -21.109 -14.219 -6.898 1 96.19 209 ALA B O 1
ATOM 3483 N N . LEU B 1 210 ? -21.75 -14.789 -8.961 1 96.5 210 LEU B N 1
ATOM 3484 C CA . LEU B 1 210 ? -20.484 -14.391 -9.57 1 96.5 210 LEU B CA 1
ATOM 3485 C C . LEU B 1 210 ? -20.281 -12.883 -9.453 1 96.5 210 LEU B C 1
ATOM 3487 O O . LEU B 1 210 ? -19.172 -12.43 -9.141 1 96.5 210 LEU B O 1
ATOM 3491 N N . ASP B 1 211 ? -21.344 -12.172 -9.672 1 97.38 211 ASP B N 1
ATOM 3492 C CA . ASP B 1 211 ? -21.281 -10.719 -9.578 1 97.38 211 ASP B CA 1
ATOM 3493 C C . ASP B 1 211 ? -20.922 -10.273 -8.156 1 97.38 211 ASP B C 1
ATOM 3495 O O . ASP B 1 211 ? -20.125 -9.359 -7.961 1 97.38 211 ASP B O 1
ATOM 3499 N N . ASP B 1 212 ? -21.516 -10.969 -7.199 1 97 212 ASP B N 1
ATOM 3500 C CA . ASP B 1 212 ? -21.25 -10.641 -5.801 1 97 212 ASP B CA 1
ATOM 3501 C C . ASP B 1 212 ? -19.797 -10.938 -5.438 1 97 212 ASP B C 1
ATOM 3503 O O . ASP B 1 212 ? -19.156 -10.148 -4.75 1 97 212 ASP B O 1
ATOM 3507 N N . TRP B 1 213 ? -19.328 -12.039 -5.875 1 97 213 TRP B N 1
ATOM 3508 C CA . TRP B 1 213 ? -17.938 -12.414 -5.688 1 97 213 TRP B CA 1
ATOM 3509 C C . TRP B 1 213 ? -17 -11.398 -6.332 1 97 213 TRP B C 1
ATOM 3511 O O . TRP B 1 213 ? -16.062 -10.914 -5.695 1 97 213 TRP B O 1
ATOM 3521 N N . ALA B 1 214 ? -17.312 -11 -7.527 1 97.81 214 ALA B N 1
ATOM 3522 C CA . ALA B 1 214 ? -16.516 -10.047 -8.289 1 97.81 214 ALA B CA 1
ATOM 3523 C C . ALA B 1 214 ? -16.516 -8.672 -7.633 1 97.81 214 ALA B C 1
ATOM 3525 O O . ALA B 1 214 ? -15.492 -7.992 -7.59 1 97.81 214 ALA B O 1
ATOM 3526 N N . ALA B 1 215 ? -17.641 -8.336 -7.117 1 98 215 ALA B N 1
ATOM 3527 C CA . ALA B 1 215 ? -17.766 -7.047 -6.445 1 98 215 ALA B CA 1
ATOM 3528 C C . ALA B 1 215 ? -16.922 -7.004 -5.176 1 98 215 ALA B C 1
ATOM 3530 O O . ALA B 1 215 ? -16.297 -5.98 -4.867 1 98 215 ALA B O 1
ATOM 3531 N N . ALA B 1 216 ? -16.891 -8.094 -4.449 1 97.62 216 ALA B N 1
ATOM 3532 C CA . ALA B 1 216 ? -16.047 -8.164 -3.256 1 97.62 216 ALA B CA 1
ATOM 3533 C C . ALA B 1 216 ? -14.57 -8.008 -3.613 1 97.62 216 ALA B C 1
ATOM 3535 O O . ALA B 1 216 ? -13.844 -7.254 -2.967 1 97.62 216 ALA B O 1
ATOM 3536 N N . LEU B 1 217 ? -14.156 -8.695 -4.629 1 97.94 217 LEU B N 1
ATOM 3537 C CA . LEU B 1 217 ? -12.789 -8.578 -5.113 1 97.94 217 LEU B CA 1
ATOM 3538 C C . LEU B 1 217 ? -12.492 -7.152 -5.566 1 97.94 217 LEU B C 1
ATOM 3540 O O . LEU B 1 217 ? -11.445 -6.594 -5.246 1 97.94 217 LEU B O 1
ATOM 3544 N N . GLY B 1 218 ? -13.438 -6.586 -6.285 1 98.38 218 GLY B N 1
ATOM 3545 C CA . GLY B 1 218 ? -13.305 -5.219 -6.758 1 98.38 218 GLY B CA 1
ATOM 3546 C C . GLY B 1 218 ? -13.141 -4.215 -5.629 1 98.38 218 GLY B C 1
ATOM 3547 O O . GLY B 1 218 ? -12.336 -3.281 -5.734 1 98.38 218 GLY B O 1
ATOM 3548 N N . ARG B 1 219 ? -13.844 -4.406 -4.547 1 97.81 219 ARG B N 1
ATOM 3549 C CA . ARG B 1 219 ? -13.711 -3.529 -3.391 1 97.81 219 ARG B CA 1
ATOM 3550 C C . ARG B 1 219 ? -12.328 -3.652 -2.762 1 97.81 219 ARG B C 1
ATOM 3552 O O . ARG B 1 219 ? -11.758 -2.662 -2.299 1 97.81 219 ARG B O 1
ATOM 3559 N N . GLY B 1 220 ? -11.82 -4.895 -2.734 1 98.25 220 GLY B N 1
ATOM 3560 C CA . GLY B 1 220 ? -10.438 -5.078 -2.301 1 98.25 220 GLY B CA 1
ATOM 3561 C C . GLY B 1 220 ? -9.438 -4.344 -3.174 1 98.25 220 GLY B C 1
ATOM 3562 O O . GLY B 1 220 ? -8.531 -3.689 -2.666 1 98.25 220 GLY B O 1
ATOM 3563 N N . ILE B 1 221 ? -9.633 -4.402 -4.445 1 98.69 221 ILE B N 1
ATOM 3564 C CA . ILE B 1 221 ? -8.75 -3.74 -5.402 1 98.69 221 ILE B CA 1
ATOM 3565 C C . ILE B 1 221 ? -8.875 -2.227 -5.258 1 98.69 221 ILE B C 1
ATOM 356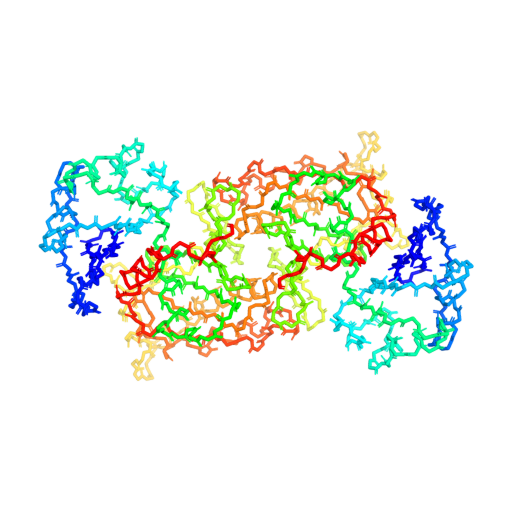7 O O . ILE B 1 221 ? -7.883 -1.5 -5.363 1 98.69 221 ILE B O 1
ATOM 3571 N N . ALA B 1 222 ? -10.102 -1.752 -5.012 1 98.38 222 ALA B N 1
ATOM 3572 C CA . ALA B 1 222 ? -10.32 -0.33 -4.762 1 98.38 222 ALA B CA 1
ATOM 3573 C C . ALA B 1 222 ? -9.492 0.155 -3.574 1 98.38 222 ALA B C 1
ATOM 3575 O O . ALA B 1 222 ? -8.906 1.236 -3.621 1 98.38 222 ALA B O 1
ATOM 3576 N N . ALA B 1 223 ? -9.477 -0.647 -2.561 1 98.44 223 ALA B N 1
ATOM 3577 C CA . ALA B 1 223 ? -8.688 -0.327 -1.377 1 98.44 223 ALA B CA 1
ATOM 3578 C C . ALA B 1 223 ? -7.199 -0.238 -1.722 1 98.44 223 ALA B C 1
ATOM 3580 O O . ALA B 1 223 ? -6.527 0.731 -1.358 1 98.44 223 ALA B O 1
ATOM 3581 N N . VAL B 1 224 ? -6.699 -1.174 -2.461 1 98.75 224 VAL B N 1
ATOM 3582 C CA . VAL B 1 224 ? -5.297 -1.23 -2.861 1 98.75 224 VAL B CA 1
ATOM 3583 C C . VAL B 1 224 ? -4.957 -0.025 -3.734 1 98.75 224 VAL B C 1
ATOM 3585 O O . VAL B 1 224 ? -3.92 0.615 -3.545 1 98.75 224 VAL B O 1
ATOM 3588 N N . ALA B 1 225 ? -5.844 0.272 -4.656 1 98.62 225 ALA B N 1
ATOM 3589 C CA . ALA B 1 225 ? -5.645 1.412 -5.547 1 98.62 225 ALA B CA 1
ATOM 3590 C C . ALA B 1 225 ? -5.578 2.719 -4.758 1 98.62 225 ALA B C 1
ATOM 3592 O O . ALA B 1 225 ? -4.73 3.57 -5.027 1 98.62 225 ALA B O 1
ATOM 3593 N N . SER B 1 226 ? -6.426 2.852 -3.814 1 98 226 SER B N 1
ATOM 3594 C CA . SER B 1 226 ? -6.461 4.066 -3.008 1 98 226 SER B CA 1
ATOM 3595 C C . SER B 1 226 ? -5.203 4.203 -2.158 1 98 226 SER B C 1
ATOM 3597 O O . SER B 1 226 ? -4.664 5.305 -2.008 1 98 226 SER B O 1
ATOM 3599 N N . VAL B 1 227 ? -4.742 3.131 -1.649 1 98.44 227 VAL B N 1
ATOM 3600 C CA . VAL B 1 227 ? -3.568 3.133 -0.781 1 98.44 227 VAL B CA 1
ATOM 3601 C C . VAL B 1 227 ? -2.314 3.396 -1.609 1 98.44 227 VAL B C 1
ATOM 3603 O O . VAL B 1 227 ? -1.492 4.242 -1.25 1 98.44 227 VAL B O 1
ATOM 3606 N N . LEU B 1 228 ? -2.227 2.822 -2.807 1 98.62 228 LEU B N 1
ATOM 3607 C CA . LEU B 1 228 ? -0.924 2.746 -3.461 1 98.62 228 LEU B CA 1
ATOM 3608 C C . LEU B 1 228 ? -0.886 3.635 -4.699 1 98.62 228 LEU B C 1
ATOM 3610 O O . LEU B 1 228 ? 0.191 3.941 -5.215 1 98.62 228 LEU B O 1
ATOM 3614 N N . ASP B 1 229 ? -2.041 3.963 -5.293 1 97.75 229 ASP B N 1
ATOM 3615 C CA . ASP B 1 229 ? -2.129 4.766 -6.508 1 97.75 229 ASP B CA 1
ATOM 3616 C C . ASP B 1 229 ? -1.259 4.18 -7.621 1 97.75 229 ASP B C 1
ATOM 3618 O O . ASP B 1 229 ? -0.382 4.859 -8.156 1 97.75 229 ASP B O 1
ATOM 3622 N N . PRO B 1 230 ? -1.502 2.932 -7.977 1 98.56 230 PRO B N 1
ATOM 3623 C CA . PRO B 1 230 ? -0.717 2.309 -9.047 1 98.56 230 PRO B CA 1
ATOM 3624 C C . PRO B 1 230 ? -1.172 2.738 -10.438 1 98.56 230 PRO B C 1
ATOM 3626 O O . PRO B 1 230 ? -2.262 3.295 -10.594 1 98.56 230 PRO B O 1
ATOM 3629 N N . GLU B 1 231 ? -0.337 2.492 -11.43 1 98.38 231 GLU B N 1
ATOM 3630 C CA . GLU B 1 231 ? -0.698 2.701 -12.828 1 98.38 231 GLU B CA 1
ATOM 3631 C C . GLU B 1 231 ? -1.615 1.592 -13.328 1 98.38 231 GLU B C 1
ATOM 3633 O O . GLU B 1 231 ? -2.438 1.816 -14.219 1 98.38 231 GLU B O 1
ATOM 3638 N N . ILE B 1 232 ? -1.399 0.433 -12.727 1 98.81 232 ILE B N 1
ATOM 3639 C CA . ILE B 1 232 ? -2.074 -0.744 -13.266 1 98.81 232 ILE B CA 1
ATOM 3640 C C . ILE B 1 232 ? -2.199 -1.81 -12.18 1 98.81 232 ILE B C 1
ATOM 3642 O O . ILE B 1 232 ? -1.315 -1.944 -11.328 1 98.81 232 ILE B O 1
ATOM 3646 N N . VAL B 1 233 ? -3.303 -2.504 -12.211 1 98.81 233 VAL B N 1
ATOM 3647 C CA . VAL B 1 233 ? -3.535 -3.693 -11.398 1 98.81 233 VAL B CA 1
ATOM 3648 C C . VAL B 1 233 ? -3.672 -4.918 -12.297 1 98.81 233 VAL B C 1
ATOM 3650 O O . VAL B 1 233 ? -4.555 -4.965 -13.156 1 98.81 233 VAL B O 1
ATOM 3653 N N . VAL B 1 234 ? -2.783 -5.867 -12.102 1 98.75 234 VAL B N 1
ATOM 3654 C CA . VAL B 1 234 ? -2.779 -7.102 -12.883 1 98.75 234 VAL B CA 1
ATOM 3655 C C . VAL B 1 234 ? -3.418 -8.227 -12.07 1 98.75 234 VAL B C 1
ATOM 3657 O O . VAL B 1 234 ? -3 -8.5 -10.938 1 98.75 234 VAL B O 1
ATOM 3660 N N . LEU B 1 235 ? -4.426 -8.844 -12.602 1 97.94 235 LEU B N 1
ATOM 3661 C CA . LEU B 1 235 ? -5.074 -9.977 -11.961 1 97.94 235 LEU B CA 1
ATOM 3662 C C . LEU B 1 235 ? -4.461 -11.289 -12.445 1 97.94 235 LEU B C 1
ATOM 3664 O O . LEU B 1 235 ? -4.402 -11.555 -13.648 1 97.94 235 LEU B O 1
ATOM 3668 N N . ALA B 1 236 ? -3.98 -12.039 -11.469 1 96.5 236 ALA B N 1
ATOM 3669 C CA . ALA B 1 236 ? -3.379 -13.336 -11.766 1 96.5 236 ALA B CA 1
ATOM 3670 C C . ALA B 1 236 ? -4.113 -14.461 -11.031 1 96.5 236 ALA B C 1
ATOM 3672 O O . ALA B 1 236 ? -4.984 -14.203 -10.203 1 96.5 236 ALA B O 1
ATOM 3673 N N . GLY B 1 237 ? -3.764 -15.719 -11.406 1 91.25 237 GLY B N 1
ATOM 3674 C CA . GLY B 1 237 ? -4.375 -16.891 -10.797 1 91.25 237 GLY B CA 1
ATOM 3675 C C . GLY B 1 237 ? -5.289 -17.641 -11.75 1 91.25 237 GLY B C 1
ATOM 3676 O O . GLY B 1 237 ? -5.461 -17.25 -12.898 1 91.25 237 GLY B O 1
ATOM 3677 N N . GLY B 1 238 ? -5.848 -18.766 -11.289 1 82.75 238 GLY B N 1
ATOM 3678 C CA . GLY B 1 238 ? -6.605 -19.688 -12.125 1 82.75 238 GLY B CA 1
ATOM 3679 C C . GLY B 1 238 ? -7.852 -19.047 -12.727 1 82.75 238 GLY B C 1
ATOM 3680 O O . GLY B 1 238 ? -8.305 -19.453 -13.797 1 82.75 238 GLY B O 1
ATOM 3681 N N . LEU B 1 239 ? -8.406 -18.062 -12.18 1 81.38 239 LEU B N 1
ATOM 3682 C CA . LEU B 1 239 ? -9.664 -17.469 -12.609 1 81.38 239 LEU B CA 1
ATOM 3683 C C . LEU B 1 239 ? -9.43 -16.344 -13.602 1 81.38 239 LEU B C 1
ATOM 3685 O O . LEU B 1 239 ? -10.375 -15.781 -14.156 1 81.38 239 LEU B O 1
ATOM 3689 N N . CYS B 1 240 ? -8.164 -15.992 -13.789 1 83.81 240 CYS B N 1
ATOM 3690 C CA . CYS B 1 240 ? -7.859 -14.875 -14.68 1 83.81 240 CYS B CA 1
ATOM 3691 C C . CYS B 1 240 ? -8.273 -15.188 -16.109 1 83.81 240 CYS B C 1
ATOM 3693 O O . CYS B 1 240 ? -8.57 -14.273 -16.891 1 83.81 240 CYS B O 1
ATOM 3695 N N . GLU B 1 241 ? -8.359 -16.453 -16.453 1 82.75 241 GLU B N 1
ATOM 3696 C CA . GLU B 1 241 ? -8.773 -16.844 -17.781 1 82.75 241 GLU B CA 1
ATOM 3697 C C . GLU B 1 241 ? -10.242 -16.531 -18.031 1 82.75 241 GLU B C 1
ATOM 3699 O O . GLU B 1 241 ? -10.656 -16.359 -19.188 1 82.75 241 GLU B O 1
ATOM 3704 N N . ALA B 1 242 ? -10.984 -16.438 -17.031 1 89.38 242 ALA B N 1
ATOM 3705 C CA . ALA B 1 242 ? -12.414 -16.141 -17.141 1 89.38 242 ALA B CA 1
ATOM 3706 C C . ALA B 1 242 ? -12.703 -14.688 -16.797 1 89.38 242 ALA B C 1
ATOM 3708 O O . ALA B 1 242 ? -13.812 -14.352 -16.375 1 89.38 242 ALA B O 1
ATOM 3709 N N . PHE B 1 243 ? -11.719 -13.844 -16.922 1 94.44 243 PHE B N 1
ATOM 3710 C CA . PHE B 1 243 ? -11.805 -12.453 -16.5 1 94.44 243 PHE B CA 1
ATOM 3711 C C . PHE B 1 243 ? -12.984 -11.75 -17.172 1 94.44 243 PHE B C 1
ATOM 3713 O O . PHE B 1 243 ? -13.68 -10.945 -16.531 1 94.44 243 PHE B O 1
ATOM 3720 N N . ASP B 1 244 ? -13.289 -12.062 -18.391 1 94.38 244 ASP B N 1
ATOM 3721 C CA . ASP B 1 244 ? -14.367 -11.422 -19.141 1 94.38 244 ASP B CA 1
ATOM 3722 C C . ASP B 1 244 ? -15.719 -11.672 -18.484 1 94.38 244 ASP B C 1
ATOM 3724 O O . ASP B 1 244 ? -16.641 -10.859 -18.609 1 94.38 244 ASP B O 1
ATOM 3728 N N . ALA B 1 245 ? -15.867 -12.758 -17.766 1 94.5 245 ALA B N 1
ATOM 3729 C CA . ALA B 1 245 ? -17.141 -13.156 -17.172 1 94.5 245 ALA B CA 1
ATOM 3730 C C . ALA B 1 245 ? -17.484 -12.273 -15.977 1 94.5 245 ALA B C 1
ATOM 3732 O O . ALA B 1 245 ? -18.656 -12.18 -15.586 1 94.5 245 ALA B O 1
ATOM 3733 N N . TYR B 1 246 ? -16.469 -11.664 -15.375 1 95.81 246 TYR B N 1
ATOM 3734 C CA . TYR B 1 246 ? -16.766 -10.938 -14.148 1 95.81 246 TYR B CA 1
ATOM 3735 C C . TYR B 1 246 ? -16.094 -9.57 -14.141 1 95.81 246 TYR B C 1
ATOM 3737 O O . TYR B 1 246 ? -16.141 -8.852 -13.141 1 95.81 246 TYR B O 1
ATOM 3745 N N . ALA B 1 247 ? -15.523 -9.094 -15.25 1 97.12 247 ALA B N 1
ATOM 3746 C CA . ALA B 1 247 ? -14.758 -7.855 -15.352 1 97.12 247 ALA B CA 1
ATOM 3747 C C . ALA B 1 247 ? -15.617 -6.641 -15.016 1 97.12 247 ALA B C 1
ATOM 3749 O O . ALA B 1 247 ? -15.188 -5.742 -14.297 1 97.12 247 ALA B O 1
ATOM 3750 N N . GLU B 1 248 ? -16.766 -6.645 -15.508 1 97.31 248 GLU B N 1
ATOM 3751 C CA . GLU B 1 248 ? -17.578 -5.445 -15.391 1 97.31 248 GLU B CA 1
ATOM 3752 C C . GLU B 1 248 ? -18 -5.207 -13.945 1 97.31 248 GLU B C 1
ATOM 3754 O O . GLU B 1 248 ? -17.797 -4.117 -13.406 1 97.31 248 GLU B O 1
ATOM 3759 N N . PRO B 1 249 ? -18.594 -6.305 -13.266 1 97.88 249 PRO B N 1
ATOM 3760 C CA . PRO B 1 249 ? -18.938 -6.059 -11.859 1 97.88 249 PRO B CA 1
ATOM 3761 C C . PRO B 1 249 ? -17.703 -5.738 -11.008 1 97.88 249 PRO B C 1
ATOM 3763 O O . PRO B 1 249 ? -17.797 -4.969 -10.047 1 97.88 249 PRO B O 1
ATOM 3766 N N . LEU B 1 250 ? -16.609 -6.277 -11.344 1 98.25 250 LEU B N 1
ATOM 3767 C CA . LEU B 1 250 ? -15.367 -5.984 -10.633 1 98.25 250 LEU B CA 1
ATOM 3768 C C . LEU B 1 250 ? -14.961 -4.527 -10.828 1 98.25 250 LEU B C 1
ATOM 3770 O O . LEU B 1 250 ? -14.727 -3.811 -9.852 1 98.25 250 LEU B O 1
ATOM 3774 N N . ARG B 1 251 ? -14.891 -4.066 -12.039 1 98.44 251 ARG B N 1
ATOM 3775 C CA . ARG B 1 251 ? -14.477 -2.701 -12.352 1 98.44 251 ARG B CA 1
ATOM 3776 C C . ARG B 1 251 ? -15.469 -1.688 -11.781 1 98.44 251 ARG B C 1
ATOM 3778 O O . ARG B 1 251 ? -15.062 -0.612 -11.328 1 98.44 251 ARG B O 1
ATOM 3785 N N . ALA B 1 252 ? -16.719 -2.037 -11.836 1 98.06 252 ALA B N 1
ATOM 3786 C CA . ALA B 1 252 ? -17.734 -1.164 -11.25 1 98.06 252 ALA B CA 1
ATOM 3787 C C . ALA B 1 252 ? -17.5 -0.984 -9.75 1 98.06 252 ALA B C 1
ATOM 3789 O O . ALA B 1 252 ? -17.625 0.125 -9.227 1 98.06 252 ALA B O 1
ATOM 3790 N N . ALA B 1 253 ? -17.188 -2.08 -9.094 1 97.69 253 ALA B N 1
ATOM 3791 C CA . ALA B 1 253 ? -16.906 -2.02 -7.66 1 97.69 253 ALA B CA 1
ATOM 3792 C C . ALA B 1 253 ? -15.648 -1.2 -7.375 1 97.69 253 ALA B C 1
ATOM 3794 O O . ALA B 1 253 ? -15.594 -0.463 -6.391 1 97.69 253 ALA B O 1
ATOM 3795 N N . VAL B 1 254 ? -14.633 -1.307 -8.25 1 98.25 254 VAL B N 1
ATOM 3796 C CA . VAL B 1 254 ? -13.422 -0.499 -8.109 1 98.25 254 VAL B CA 1
ATOM 3797 C C . VAL B 1 254 ? -13.781 0.982 -8.234 1 98.25 254 VAL B C 1
ATOM 3799 O O . VAL B 1 254 ? -13.422 1.785 -7.367 1 98.25 254 VAL B O 1
ATOM 3802 N N . ARG B 1 255 ? -14.523 1.328 -9.234 1 97.12 255 ARG B N 1
ATOM 3803 C CA . ARG B 1 255 ? -14.906 2.715 -9.477 1 97.12 255 ARG B CA 1
ATOM 3804 C C . ARG B 1 255 ? -15.695 3.281 -8.305 1 97.12 255 ARG B C 1
ATOM 3806 O O . ARG B 1 255 ? -15.508 4.438 -7.926 1 97.12 255 ARG B O 1
ATOM 3813 N N . ALA B 1 256 ? -16.5 2.469 -7.73 1 95.94 256 ALA B N 1
ATOM 3814 C CA . ALA B 1 256 ? -17.391 2.918 -6.66 1 95.94 256 ALA B CA 1
ATOM 3815 C C . ALA B 1 256 ? -16.625 3.061 -5.344 1 95.94 256 ALA B C 1
ATOM 3817 O O . ALA B 1 256 ? -16.984 3.893 -4.504 1 95.94 256 ALA B O 1
ATOM 3818 N N . GLY B 1 257 ? -15.602 2.271 -5.188 1 96.19 257 GLY B N 1
ATOM 3819 C CA . GLY B 1 257 ? -14.992 2.178 -3.869 1 96.19 257 GLY B CA 1
ATOM 3820 C C . GLY B 1 257 ? -13.664 2.904 -3.773 1 96.19 257 GLY B C 1
ATOM 3821 O O . GLY B 1 257 ? -13.211 3.23 -2.674 1 96.19 257 GLY B O 1
ATOM 3822 N N . ALA B 1 258 ? -12.984 3.129 -4.898 1 97 258 ALA B N 1
ATOM 3823 C CA . ALA B 1 258 ? -11.656 3.734 -4.891 1 97 258 ALA B CA 1
ATOM 3824 C C . ALA B 1 258 ? -11.742 5.25 -4.73 1 97 258 ALA B C 1
ATOM 3826 O O . ALA B 1 258 ? -12.805 5.844 -4.953 1 97 258 ALA B O 1
ATOM 3827 N N . SER B 1 259 ? -10.633 5.844 -4.312 1 95.75 259 SER B N 1
ATOM 3828 C CA . SER B 1 259 ? -10.547 7.301 -4.254 1 95.75 259 SER B CA 1
ATOM 3829 C C . SER B 1 259 ? -10.75 7.922 -5.633 1 95.75 259 SER B C 1
ATOM 3831 O O . SER B 1 259 ? -10.555 7.262 -6.652 1 95.75 259 SER B O 1
ATOM 3833 N N . PRO B 1 260 ? -11.133 9.164 -5.703 1 93.38 260 PRO B N 1
ATOM 3834 C CA . PRO B 1 260 ? -11.391 9.82 -6.988 1 93.38 260 PRO B CA 1
ATOM 3835 C C . PRO B 1 260 ? -10.195 9.75 -7.938 1 93.38 260 PRO B C 1
ATOM 3837 O O . PRO B 1 260 ? -10.367 9.57 -9.141 1 93.38 260 PRO B O 1
ATOM 3840 N N . ALA B 1 261 ? -9.031 9.812 -7.438 1 92.5 261 ALA B N 1
ATOM 3841 C CA . ALA B 1 261 ? -7.828 9.828 -8.273 1 92.5 261 ALA B CA 1
ATOM 3842 C C . ALA B 1 261 ? -7.559 8.453 -8.875 1 92.5 261 ALA B C 1
ATOM 3844 O O . ALA B 1 261 ? -6.875 8.336 -9.891 1 92.5 261 ALA B O 1
ATOM 3845 N N . THR B 1 262 ? -8.102 7.363 -8.211 1 96.31 262 THR B N 1
ATOM 3846 C CA . THR B 1 262 ? -7.684 6.023 -8.609 1 96.31 262 THR B CA 1
ATOM 3847 C C . THR B 1 262 ? -8.883 5.199 -9.07 1 96.31 262 THR B C 1
ATOM 3849 O O . THR B 1 262 ? -8.758 4.004 -9.336 1 96.31 262 THR B O 1
ATOM 3852 N N . ARG B 1 263 ? -10.055 5.805 -9.195 1 96.44 263 ARG B N 1
ATOM 3853 C CA . ARG B 1 263 ? -11.281 5.082 -9.508 1 96.44 263 ARG B CA 1
ATOM 3854 C C . ARG B 1 263 ? -11.219 4.484 -10.914 1 96.44 263 ARG B C 1
ATOM 3856 O O . ARG B 1 263 ? -11.961 3.547 -11.219 1 96.44 263 ARG B O 1
ATOM 3863 N N . ASN B 1 264 ? -10.305 5.047 -11.781 1 96.88 264 ASN B N 1
ATOM 3864 C CA . ASN B 1 264 ? -10.195 4.551 -13.148 1 96.88 264 ASN B CA 1
ATOM 3865 C C . ASN B 1 264 ? -8.898 3.781 -13.367 1 96.88 264 ASN B C 1
ATOM 3867 O O . ASN B 1 264 ? -8.422 3.664 -14.492 1 96.88 264 ASN B O 1
ATOM 3871 N N . VAL B 1 265 ? -8.32 3.291 -12.305 1 98.12 265 VAL B N 1
ATOM 3872 C CA . VAL B 1 265 ? -7.105 2.498 -12.438 1 98.12 265 VAL B CA 1
ATOM 3873 C C . VAL B 1 265 ? -7.348 1.334 -13.398 1 98.12 265 VAL B C 1
ATOM 3875 O O . VAL B 1 265 ? -8.422 0.729 -13.391 1 98.12 265 VAL B O 1
ATOM 3878 N N . ALA B 1 266 ? -6.387 1.011 -14.227 1 98.19 266 ALA B N 1
ATOM 3879 C CA . ALA B 1 266 ? -6.492 -0.119 -15.148 1 98.19 266 ALA B CA 1
ATOM 3880 C C . ALA B 1 266 ? -6.43 -1.445 -14.398 1 98.19 266 ALA B C 1
ATOM 3882 O O . ALA B 1 266 ? -5.504 -1.682 -13.617 1 98.19 266 ALA B O 1
ATOM 3883 N N . VAL B 1 267 ? -7.441 -2.258 -14.57 1 98.44 267 VAL B N 1
ATOM 3884 C CA . VAL B 1 267 ? -7.449 -3.627 -14.062 1 98.44 267 VAL B CA 1
ATOM 3885 C C . VAL B 1 267 ? -7.461 -4.609 -15.234 1 98.44 267 VAL B C 1
ATOM 3887 O O . VAL B 1 267 ? -8.422 -4.66 -16 1 98.44 267 VAL B O 1
ATOM 3890 N N . VAL B 1 268 ? -6.387 -5.387 -15.336 1 97.88 268 VAL B N 1
ATOM 3891 C CA . VAL B 1 268 ? -6.238 -6.246 -16.516 1 97.88 268 VAL B CA 1
ATOM 3892 C C . VAL B 1 268 ? -5.805 -7.645 -16.078 1 97.88 268 VAL B C 1
ATOM 3894 O O . VAL B 1 268 ? -5.199 -7.809 -15.008 1 97.88 268 VAL B O 1
ATOM 3897 N N . PRO B 1 269 ? -6.168 -8.672 -16.859 1 97.5 269 PRO B N 1
ATOM 3898 C CA . PRO B 1 269 ? -5.656 -10.008 -16.547 1 97.5 269 PRO B CA 1
ATOM 3899 C C . PRO B 1 269 ? -4.168 -10.156 -16.859 1 97.5 269 PRO B C 1
ATOM 3901 O O . PRO B 1 269 ? -3.645 -9.461 -17.734 1 97.5 269 PRO B O 1
ATOM 3904 N N . ALA B 1 270 ? -3.516 -10.984 -16.156 1 97.75 270 ALA B N 1
ATOM 3905 C CA . ALA B 1 270 ? -2.119 -11.305 -16.422 1 97.75 270 ALA B CA 1
ATOM 3906 C C . ALA B 1 270 ? -1.951 -11.875 -17.828 1 97.75 270 ALA B C 1
ATOM 3908 O O . ALA B 1 270 ? -2.855 -12.539 -18.344 1 97.75 270 ALA B O 1
ATOM 3909 N N . ARG B 1 271 ? -0.851 -11.641 -18.406 1 97.31 271 ARG B N 1
ATOM 3910 C CA . ARG B 1 271 ? -0.597 -12.07 -19.766 1 97.31 271 ARG B CA 1
ATOM 3911 C C . ARG B 1 271 ? 0.255 -13.336 -19.797 1 97.31 271 ARG B C 1
ATOM 3913 O O . ARG B 1 271 ? 0.099 -14.18 -20.672 1 97.31 271 ARG B O 1
ATOM 3920 N N . LEU B 1 272 ? 1.118 -13.508 -18.812 1 96.69 272 LEU B N 1
ATOM 3921 C CA . LEU B 1 272 ? 2.09 -14.594 -18.844 1 96.69 272 LEU B CA 1
ATOM 3922 C C . LEU B 1 272 ? 1.497 -15.867 -18.25 1 96.69 272 LEU B C 1
ATOM 3924 O O . LEU B 1 272 ? 2.049 -16.953 -18.438 1 96.69 272 LEU B O 1
ATOM 3928 N N . GLY B 1 273 ? 0.406 -15.75 -17.516 1 92.25 273 GLY B N 1
ATOM 3929 C CA . GLY B 1 273 ? -0.223 -16.906 -16.906 1 92.25 273 GLY B CA 1
ATOM 3930 C C . GLY B 1 273 ? 0.702 -17.672 -15.977 1 92.25 273 GLY B C 1
ATOM 3931 O O . GLY B 1 273 ? 1.358 -17.062 -15.125 1 92.25 273 GLY B O 1
ATOM 3932 N N . GLY B 1 274 ? 0.651 -18.969 -16.125 1 91.81 274 GLY B N 1
ATOM 3933 C CA . GLY B 1 274 ? 1.425 -19.828 -15.242 1 91.81 274 GLY B CA 1
ATOM 3934 C C . GLY B 1 274 ? 2.924 -19.656 -15.398 1 91.81 274 GLY B C 1
ATOM 3935 O O . GLY B 1 274 ? 3.699 -20.109 -14.555 1 91.81 274 GLY B O 1
ATOM 3936 N N . ARG B 1 275 ? 3.361 -18.938 -16.375 1 96.06 275 ARG B N 1
ATOM 3937 C CA . ARG B 1 275 ? 4.785 -18.766 -16.656 1 96.06 275 ARG B CA 1
ATOM 3938 C C . ARG B 1 275 ? 5.348 -17.547 -15.938 1 96.06 275 ARG B C 1
ATOM 3940 O O . ARG B 1 275 ? 6.566 -17.375 -15.875 1 96.06 275 ARG B O 1
ATOM 3947 N N . ALA B 1 276 ? 4.488 -16.703 -15.383 1 97.38 276 ALA B N 1
ATOM 3948 C CA . ALA B 1 276 ? 4.898 -15.414 -14.844 1 97.38 276 ALA B CA 1
ATOM 3949 C C . ALA B 1 276 ? 5.961 -15.586 -13.758 1 97.38 276 ALA B C 1
ATOM 3951 O O . ALA B 1 276 ? 6.953 -14.852 -13.734 1 97.38 276 ALA B O 1
ATOM 3952 N N . GLY B 1 277 ? 5.758 -16.516 -12.914 1 97.62 277 GLY B N 1
ATOM 3953 C CA . GLY B 1 277 ? 6.672 -16.734 -11.805 1 97.62 277 GLY B CA 1
ATOM 3954 C C . GLY B 1 277 ? 8.07 -17.109 -12.258 1 97.62 277 GLY B C 1
ATOM 3955 O O . GLY B 1 277 ? 9.055 -16.5 -11.82 1 97.62 277 GLY B O 1
ATOM 3956 N N . ALA B 1 278 ? 8.203 -18.062 -13.156 1 98.44 278 ALA B N 1
ATOM 3957 C CA . ALA B 1 278 ? 9.508 -18.5 -13.648 1 98.44 278 ALA B CA 1
ATOM 3958 C C . ALA B 1 278 ? 10.211 -17.391 -14.414 1 98.44 278 ALA B C 1
ATOM 3960 O O . ALA B 1 278 ? 11.406 -17.156 -14.227 1 98.44 278 ALA B O 1
ATOM 3961 N N . ILE B 1 279 ? 9.469 -16.734 -15.219 1 98.44 279 ILE B N 1
ATOM 3962 C CA . ILE B 1 279 ? 10.023 -15.648 -16 1 98.44 279 ILE B CA 1
ATOM 3963 C C . ILE B 1 279 ? 10.492 -14.523 -15.086 1 98.44 279 ILE B C 1
ATOM 3965 O O . ILE B 1 279 ? 11.586 -13.984 -15.25 1 98.44 279 ILE B O 1
ATOM 3969 N N . GLY B 1 280 ? 9.625 -14.164 -14.133 1 98.25 280 GLY B N 1
ATOM 3970 C CA . GLY B 1 280 ? 10.008 -13.141 -13.172 1 98.25 280 GLY B CA 1
ATOM 3971 C C . GLY B 1 280 ? 11.219 -13.523 -12.344 1 98.25 280 GLY B C 1
ATOM 3972 O O . GLY B 1 280 ? 12.07 -12.68 -12.062 1 98.25 280 GLY B O 1
ATOM 3973 N N . ALA B 1 281 ? 11.273 -14.75 -11.938 1 97.69 281 ALA B N 1
ATOM 3974 C CA . ALA B 1 281 ? 12.438 -15.234 -11.203 1 97.69 281 ALA B CA 1
ATOM 3975 C C . ALA B 1 281 ? 13.703 -15.109 -12.039 1 97.69 281 ALA B C 1
ATOM 3977 O O . ALA B 1 281 ? 14.758 -14.719 -11.531 1 97.69 281 ALA B O 1
ATOM 3978 N N . LEU B 1 282 ? 13.617 -15.414 -13.281 1 97.75 282 LEU B N 1
ATOM 3979 C CA . LEU B 1 282 ? 14.758 -15.25 -14.18 1 97.75 282 LEU B CA 1
ATOM 3980 C C . LEU B 1 282 ? 15.188 -13.789 -14.242 1 97.75 282 LEU B C 1
ATOM 3982 O O . LEU B 1 282 ? 16.375 -13.484 -14.156 1 97.75 282 LEU B O 1
ATOM 3986 N N . CYS B 1 283 ? 14.219 -12.922 -14.352 1 96.94 283 CYS B N 1
ATOM 3987 C CA . CYS B 1 283 ? 14.523 -11.5 -14.391 1 96.94 283 CYS B CA 1
ATOM 3988 C C . CYS B 1 283 ? 15.219 -11.055 -13.109 1 96.94 283 CYS B C 1
ATOM 3990 O O . CYS B 1 283 ? 16.109 -10.203 -13.141 1 96.94 283 CYS B O 1
ATOM 3992 N N . ALA B 1 284 ? 14.891 -11.648 -12.055 1 96.56 284 ALA B N 1
ATOM 3993 C CA . ALA B 1 284 ? 15.383 -11.258 -10.742 1 96.56 284 ALA B CA 1
ATOM 3994 C C . ALA B 1 284 ? 16.844 -11.68 -10.547 1 96.56 284 ALA B C 1
ATOM 3996 O O . ALA B 1 284 ? 17.484 -11.297 -9.57 1 96.56 284 ALA B O 1
ATOM 3997 N N . THR B 1 285 ? 17.375 -12.445 -11.406 1 94.75 285 THR B N 1
ATOM 3998 C CA . THR B 1 285 ? 18.781 -12.852 -11.312 1 94.75 285 THR B CA 1
ATOM 3999 C C . THR B 1 285 ? 19.703 -11.664 -11.57 1 94.75 285 THR B C 1
ATOM 4001 O O . THR B 1 285 ? 20.891 -11.727 -11.273 1 94.75 285 THR B O 1
ATOM 4004 N N . ASP B 1 286 ? 19.125 -10.68 -12.109 1 90.69 286 ASP B N 1
ATOM 4005 C CA . ASP B 1 286 ? 19.812 -9.398 -12.172 1 90.69 286 ASP B CA 1
ATOM 4006 C C . ASP B 1 286 ? 19.516 -8.547 -10.938 1 90.69 286 ASP B C 1
ATOM 4008 O O . ASP B 1 286 ? 18.438 -7.98 -10.82 1 90.69 286 ASP B O 1
ATOM 4012 N N . PRO B 1 287 ? 20.375 -8.477 -10.078 1 78 287 PRO B N 1
ATOM 4013 C CA . PRO B 1 287 ? 20.078 -7.832 -8.797 1 78 287 PRO B CA 1
ATOM 4014 C C . PRO B 1 287 ? 19.938 -6.312 -8.914 1 78 287 PRO B C 1
ATOM 4016 O O . PRO B 1 287 ? 19.594 -5.645 -7.934 1 78 287 PRO B O 1
ATOM 4019 N N . ARG B 1 288 ? 20.203 -5.699 -10.016 1 76.56 288 ARG B N 1
ATOM 4020 C CA . ARG B 1 288 ? 20.109 -4.25 -10.148 1 76.56 288 ARG B CA 1
ATOM 4021 C C . ARG B 1 288 ? 18.719 -3.752 -9.766 1 76.56 288 ARG B C 1
ATOM 4023 O O . ARG B 1 288 ? 17.766 -3.906 -10.531 1 76.56 288 ARG B O 1
ATOM 4030 N N . GLU B 1 289 ? 18.609 -3.389 -8.297 1 75.12 289 GLU B N 1
ATOM 4031 C CA . GLU B 1 289 ? 17.609 -2.572 -7.621 1 75.12 289 GLU B CA 1
ATOM 4032 C C . GLU B 1 289 ? 16.188 -3.047 -7.957 1 75.12 289 GLU B C 1
ATOM 4034 O O . GLU B 1 289 ? 15.328 -2.238 -8.289 1 75.12 289 GLU B O 1
ATOM 4039 N N . VAL B 1 290 ? 16.016 -4.309 -7.668 1 89.94 290 VAL B N 1
ATOM 4040 C CA . VAL B 1 290 ? 14.695 -4.828 -8.031 1 89.94 290 VAL B CA 1
ATOM 4041 C C . VAL B 1 290 ? 13.805 -4.887 -6.789 1 89.94 290 VAL B C 1
ATOM 4043 O O . VAL B 1 290 ? 12.578 -4.91 -6.902 1 89.94 290 VAL B O 1
ATOM 4046 N N . TRP B 1 291 ? 14.477 -4.875 -5.68 1 92.06 291 TRP B N 1
ATOM 4047 C CA . TRP B 1 291 ? 13.688 -4.934 -4.453 1 92.06 291 TRP B CA 1
ATOM 4048 C C . TRP B 1 291 ? 13.969 -3.729 -3.564 1 92.06 291 TRP B C 1
ATOM 4050 O O . TRP B 1 291 ? 15.078 -3.182 -3.584 1 92.06 291 TRP B O 1
ATOM 4060 N N . THR B 1 292 ? 12.969 -3.283 -2.904 1 85.88 292 THR B N 1
ATOM 4061 C CA . THR B 1 292 ? 13.141 -2.318 -1.824 1 85.88 292 THR B CA 1
ATOM 4062 C C . THR B 1 292 ? 12.922 -2.984 -0.467 1 85.88 292 THR B C 1
ATOM 4064 O O . THR B 1 292 ? 12.117 -3.908 -0.344 1 85.88 292 THR B O 1
#

Radius of gyration: 25.39 Å; Cα contacts (8 Å, |Δi|>4): 1507; chains: 2; bounding box: 62×72×62 Å

Organism: NCBI:txid175570

Solvent-accessible surface area (backbone atoms only — not comparable to full-atom values): 27454 Å² total; per-residue (Å²): 100,69,18,35,34,4,24,21,41,53,85,61,37,30,31,32,26,35,37,40,39,88,66,52,64,53,71,78,45,77,44,73,47,61,95,43,63,71,52,37,48,51,51,58,53,65,67,53,66,88,70,70,42,51,27,36,19,38,17,31,62,51,37,34,42,52,42,34,38,63,43,20,80,86,49,53,83,45,41,69,36,59,51,28,63,52,46,19,58,68,52,77,60,28,81,40,45,38,38,39,33,28,46,47,22,22,40,47,16,22,29,70,76,29,65,39,49,86,52,35,28,35,32,29,40,32,31,32,77,41,34,36,26,17,40,28,53,70,56,15,33,46,28,39,68,74,38,50,20,18,35,49,14,25,26,68,31,84,95,44,75,51,52,98,86,43,28,12,27,18,62,54,39,6,41,48,34,38,17,61,71,41,32,91,96,40,43,37,66,54,30,52,50,38,34,68,42,73,99,40,73,64,17,52,51,28,35,50,52,46,38,53,33,25,27,51,42,13,38,45,50,9,32,50,27,15,39,47,18,41,60,33,38,32,32,33,50,80,57,35,81,52,39,83,80,36,43,63,46,15,51,51,26,18,40,62,40,18,34,86,91,31,28,77,50,45,76,42,54,50,63,50,61,91,47,16,25,13,51,8,12,37,58,57,56,50,74,77,66,45,62,70,99,68,17,35,37,3,25,20,42,53,85,62,38,30,32,33,26,35,36,38,40,88,65,52,66,54,72,76,44,79,42,75,48,60,96,44,63,70,52,38,47,50,53,56,54,64,68,54,67,90,72,72,41,51,26,35,19,38,17,33,62,49,36,33,43,51,44,34,39,64,43,22,81,87,48,51,83,45,41,68,36,59,51,27,63,52,46,19,59,67,51,77,60,28,79,38,42,36,38,40,34,29,46,47,22,20,39,47,16,23,30,70,73,29,64,40,50,86,53,35,29,34,33,28,41,33,31,33,77,41,32,36,27,18,41,26,53,69,56,16,34,47,28,38,68,74,38,49,20,17,36,49,13,25,26,68,31,82,97,44,74,50,53,96,84,43,29,12,28,18,62,54,39,8,42,48,33,38,16,62,74,42,32,91,97,40,43,37,67,52,30,52,52,37,34,69,42,72,99,41,74,65,17,52,52,29,35,51,53,46,38,52,34,24,27,48,41,12,38,47,49,8,32,51,27,16,39,47,16,40,60,32,37,32,33,34,49,80,58,34,82,52,39,84,80,36,43,62,45,15,52,51,26,17,41,63,41,18,35,86,92,32,28,77,50,45,76,43,54,50,64,50,60,91,48,17,26,12,50,7,12,37,58,54,58,51,67,82,66,41,64,72

Secondary structure (DSSP, 8-state):
--EEEEEEE-SSEEEEEEE-TTS-BPPPEEEE--SSHHHHHHHHHHTSPSS-EEEEEEEESSEE-SSSEEE-GGGGGGTT--HHHHHHHHTTS-SEEEEEEHHHHHHHHHHHHSTTTT-SSEEEEEESSSEEEEEEETTEE---SSS-TT-GGGS-BTTB---SSS-HHHHHHSHHHHHHHH-TT--HHHHHHHHHS-SSHHHHHHHHHHHHHHHHHHHHHHHHHHHH--SEEEEESGGGGGHHHHHHHHHHHHHHHS-TTTTT-EEEE-SSGGGHHHHHHHHTTS-TT-B-/--EEEEEEE-SSEEEEEEE-TTSPBPPPEEEE--SSHHHHHHHHHHTSPSS-EEEEEEEESSEE-SSSEEE-GGGGGGTT--HHHHHHHHTTS-SEEEEEEHHHHHHHHHHHHSTTTT-SSEEEEEESSSEEEEEEETTEE---SSS-TT-GGGS-BTTB---SSS-HHHHHHSHHHHHHHH-TT--HHHHHHHHHS-SSHHHHHHHHHHHHHHHHHHHHHHHHHHHH--SEEEEESGGGGGHHHHHHHHHHHHHHHS-TTTTT-EEEE-SSGGGHHHHHHHHTTS-TT-B-

InterP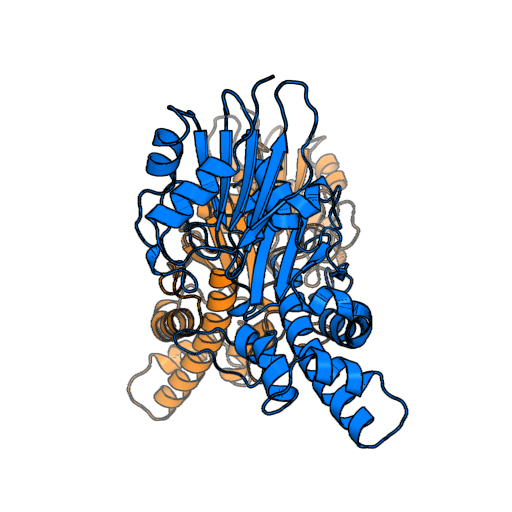ro domains:
  IPR000600 ROK family [PF00480] (5-282)
  IPR000600 ROK family [PTHR18964] (4-285)
  IPR043129 ATPase, nucleotide binding domain [SSF53067] (3-283)

Nearest PDB structures (foldseek):
  2yhy-assembly1_A  TM=7.951E-01  e=1.529E-22  Homo sapiens
  4htl-assembly1_A  TM=8.431E-01  e=2.850E-17  Listeria monocytogenes EGD-e
  5f7r-assembly1_A  TM=7.811E-01  e=6.252E-18  Listeria monocytogenes EGD-e
  5f7q-assembly1_C  TM=8.032E-01  e=5.922E-16  Listeria monocytogenes EGD-e
  5f7p-assembly1_E  TM=7.690E-01  e=1.303E-15  Listeria monocytogenes EGD-e

Sequence (584 aa):
MTAVLGVDVGGTSVRAVARLADGSRTPVVSRPVPRSYPELLDVLAGLAPPGPVRSVVVGLPGATGTTVPRWIPALSWLDGRPLAADLAARLAGTPDVVLRNDAQVALLGEAREGAALGRTDAVLVSVGTGVGGAIMLGGRIVGGATGTAGAFGWLPSAGVTATTDHGALELAASGRALDRLAGPGRAGSDLVADARADDGTDARAARRALDDWAAALGRGIAAVASVLDPEIVVLAGGLCEAFDAYAEPLRAAVRAGASPATRNVAVVPARLGGRAGAIGALCATDPREVWTMTAVLGVDVGGTSVRAVARLADGSRTPVVSRPVPRSYPELLDVLAGLAPPGPVRSVVVGLPGATGTTVPRWIPALSWLDGRPLAADLAARLAGTPDVVLRNDAQVALLGEAREGAALGRTDAVLVSVGTGVGGAIMLGGRIVGGATGTAGAFGWLPSAGVTATTDHGALELAASGRALDRLAGPGRAGSDLVADARADDGTDARAARRALDDWAAALGRGIAAVASVLDPEIVVLAGGLCEAFDAYAEPLRAAVRAGASPATRNVAVVPARLGGRAGAIGALCATDPREVWT

Foldseek 3Di:
DDKAKFWEDDLFKIWIKMQHPVRDIDDIDIDTQDLADVVNLVVLLVRDDPDAYQEYEYAAADFCFFFAGDDHPSNRNRHGDRNQVSSCVSRVNRPYYTYAHLQQLLVLLCCPPKDVPPFQWEKEWEAELFIWIWTGHNQATELPPRGRPTRLQQDDFPPACADPVTHRLRCQAHQNVLQVLLPPPGGNVNLLVLCPDPDDPSVVSSLVSLLRNLLRVLLSVLVVCQVRVGQAYEYAYDCLVSCVSHVVSSLVSSLVRHDPSRSNRYYHYIGCHPCSRNSSRRVVRPVPRHHD/DDKAKFWEDDLFKIWIKMQHPVRDIDDIDIDTQDLADVVNLVVLLVRDDPDAYQEYEYAAADFCFFQARDDHPSNRNRHGDRNQVSSCVSRVRRPYYTYAHLQQLLVLLCCPPKDVPPFQWEKEWEAELFIWIWTGHRQATELPPRGRPTRLQQDDFPPACADPVTHRLRCQAHQNVLQVLLPPPGGNVNLLVLCPDPDDPSVVSSLVSLLRNLLRVLLSVQVVCQVRVGQAYEYAYDCLVSCVSHVVSSLVSSLVRHDPSRNNRYYHYIGCHPCSSNSSRRVVSPVPRHHD

pLDDT: mean 93.98, std 5.66, range [63.78, 98.88]